Protein 6LXU (pdb70)

Nearest PDB structures (foldseek):
  6egr-assembly1_A  TM=9.877E-01  e=4.513E-63  Citrobacter freundii
  3jw9-assembly1_A  TM=9.888E-01  e=1.028E-62  Citrobacter freundii
  5m3z-assembly1_A  TM=9.875E-01  e=1.647E-62  Citrobacter freundii
  5e4z-assembly1_A  TM=9.868E-01  e=9.620E-62  Citrobacter freundii
  4hf8-assembly1_A  TM=9.852E-01  e=1.291E-61  Citrobacter freundii

Secondary structure (DSSP, 8-state):
---HHHHHHHTT----TT--SSPP----SB---SSHHHHHHHHTTSS-S-SBTTT--HHHHHHHHHHHHHHT-SEEEEESSHHHHHHHHHHHH--TT-EEEEESSS-HHHHHIIIIIGGGGT-EEEEE-TT-HHHHHHH--TTEEEEEEESSBTTTTB---HHHHHHHHTTSTTPEEEEE-TTTHHHH--GGGGT-SEEEEE----S-SS----EEEEE-HHHHHHIIIIIIIIII--PPPHHHHHHHHHHHTTHHHHHHHHHHHHHHHHHHHHT-TTEEEEE-TTSTTSTTHHHHHHH-SS--SEEEEEETTHHHHHHHHHHH-SSSEE-S----SS-EEE-TTTTTTTTS-HHHHHHTT--TTEEEEE--SS-HHHHHHHHHHHHHT-

Solvent-accessible surface area: 16854 Å² total

Radius of gyration: 21.61 Å; Cα contacts (8 Å, |Δi|>4): 861; chains: 1; bounding box: 60×52×54 Å

GO terms:
  GO:0080146 L-cysteine desulfhydrase activity (F, EXP)

InterPro domains:
  IPR000277 Cys/Met metabolism, pyridoxal phosphate-dependent enzyme [PF01053] (10-393)
  IPR000277 Cys/Met metabolism, pyridoxal phosphate-dependent enzyme [PIRSF001434] (2-395)
  IPR000277 Cys/Met metabolism, pyridoxal phosphate-dependent enzyme [PTHR11808] (9-394)
  IPR000277 Cys/Met metabolism, pyridoxal phosphate-dependent enzyme [cd00614] (23-393)
  IPR006237 L-methionine gamma-lyase [TIGR01328] (8-394)
  IPR015421 Pyridoxal phosphate-dependent transferase, major domain [G3DSA:3.40.640.10] (8-260)
  IPR015422 Pyridoxal phosphate-dependent transferase, small domain [G3DSA:3.90.1150.10] (261-395)
  IPR015424 Pyridoxal phosphate-dependent transferase [SSF53383] (25-394)
  IPR054542 Cys/Met metabolism enzyme, pyridoxal-phosphate attachment site [PS00868] (201-215)

Structure (mmCIF, N/CA/C/O backbone):
data_6LXU
#
_entry.id   6LXU
#
_cell.length_a   65.947
_cell.length_b   99.915
_cell.length_c   138.297
_cell.angle_alpha   90.00
_cell.angle_beta   90.00
_cell.angle_gamma   90.00
#
_symmetry.space_group_name_H-M   'I 2 2 2'
#
loop_
_entity.id
_entity.type
_entity.pdbx_description
1 polymer 'L-methionine gamma-lyase'
2 non-polymer (4S)-2-METHYL-2,4-PENTANEDIOL
3 non-polymer 'NITRATE ION'
4 water water
#
loop_
_atom_site.group_PDB
_atom_site.id
_atom_site.type_symbol
_atom_site.label_atom_id
_atom_site.label_alt_id
_atom_site.label_comp_id
_atom_site.label_asym_id
_atom_site.label_entity_id
_atom_site.label_seq_id
_atom_site.pdbx_PDB_ins_code
_atom_site.Cartn_x
_atom_site.Cartn_y
_atom_site.Cartn_z
_atom_site.occupancy
_atom_site.B_iso_or_equiv
_atom_site.auth_seq_id
_atom_site.auth_comp_id
_atom_site.auth_asym_id
_atom_site.auth_atom_id
_atom_site.pdbx_PDB_model_num
ATOM 1 N N . LYS A 1 8 ? -19.784 9.041 28.557 1.00 25.98 5 LYS A N 1
ATOM 2 C CA . LYS A 1 8 ? -18.681 9.398 27.610 1.00 24.68 5 LYS A CA 1
ATOM 3 C C . LYS A 1 8 ? -17.677 8.252 27.488 1.00 20.86 5 LYS A C 1
ATOM 4 O O . LYS A 1 8 ? -17.103 7.807 28.492 1.00 20.97 5 LYS A O 1
ATOM 10 N N . SER A 1 9 ? -17.455 7.798 26.258 1.00 17.74 6 SER A N 1
ATOM 11 C CA . SER A 1 9 ? -16.495 6.732 25.996 1.00 15.07 6 SER A CA 1
ATOM 12 C C . SER A 1 9 ? -15.085 7.191 26.322 1.00 12.68 6 SER A C 1
ATOM 13 O O . SER A 1 9 ? -14.752 8.371 26.203 1.00 12.89 6 SER A O 1
ATOM 16 N N . GLY A 1 10 ? -14.255 6.250 26.742 1.00 10.04 7 GLY A N 1
ATOM 17 C CA . GLY A 1 10 ? -12.858 6.523 27.006 1.00 9.20 7 GLY A CA 1
ATOM 18 C C . GLY A 1 10 ? -12.073 6.832 25.733 1.00 8.39 7 GLY A C 1
ATOM 19 O O . GLY A 1 10 ? -12.549 6.628 24.613 1.00 7.95 7 GLY A O 1
ATOM 20 N N . LEU A 1 11 ? -10.858 7.331 25.924 1.00 8.16 8 LEU A N 1
ATOM 21 C CA A LEU A 1 11 ? -10.071 7.791 24.781 0.50 8.16 8 LEU A CA 1
ATOM 22 C CA B LEU A 1 11 ? -9.984 7.757 24.832 0.50 8.25 8 LEU A CA 1
ATOM 23 C C . LEU A 1 11 ? -9.671 6.633 23.854 1.00 7.80 8 LEU A C 1
ATOM 24 O O . LEU A 1 11 ? -9.666 6.822 22.634 1.00 7.75 8 LEU A O 1
ATOM 33 N N . GLY A 1 12 ? -9.335 5.462 24.396 1.00 7.37 9 GLY A N 1
ATOM 34 C CA . GLY A 1 12 ? -9.022 4.309 23.543 1.00 7.13 9 GLY A CA 1
ATOM 35 C C . GLY A 1 12 ? -10.225 3.866 22.729 1.00 6.92 9 GLY A C 1
ATOM 36 O O . GLY A 1 12 ? -10.139 3.634 21.527 1.00 6.88 9 GLY A O 1
ATOM 37 N N . THR A 1 13 ? -11.387 3.758 23.383 1.00 6.58 10 THR A N 1
ATOM 38 C CA . THR A 1 13 ? -12.623 3.424 22.683 1.00 6.68 10 THR A CA 1
ATOM 39 C C . THR A 1 13 ? -12.867 4.402 21.536 1.00 6.49 10 THR A C 1
ATOM 40 O O . THR A 1 13 ? -13.210 4.012 20.418 1.00 6.66 10 THR A O 1
ATOM 44 N N . THR A 1 14 ? -12.688 5.684 21.832 1.00 6.69 11 THR A N 1
ATOM 45 C CA . THR A 1 14 ? -12.909 6.737 20.848 1.00 7.16 11 THR A CA 1
ATOM 46 C C . THR A 1 14 ? -11.917 6.659 19.683 1.00 6.92 11 THR A C 1
ATOM 47 O O . THR A 1 14 ? -12.307 6.705 18.515 1.00 7.20 11 THR A O 1
ATOM 51 N N . ALA A 1 15 ? -10.644 6.533 20.006 1.00 6.56 12 ALA A N 1
ATOM 52 C CA . ALA A 1 15 ? -9.628 6.445 18.949 1.00 6.82 12 ALA A CA 1
ATOM 53 C C . ALA A 1 15 ? -9.893 5.251 18.039 1.00 6.80 12 ALA A C 1
ATOM 54 O O . ALA A 1 15 ? -9.702 5.344 16.825 1.00 7.32 12 ALA A O 1
ATOM 56 N N . ILE A 1 16 ? -10.287 4.127 18.628 1.00 6.53 13 ILE A N 1
ATOM 57 C CA . ILE A 1 16 ? -10.514 2.909 17.870 1.00 6.46 13 ILE A CA 1
ATOM 58 C C . ILE A 1 16 ? -11.788 3.009 17.026 1.00 7.00 13 ILE A C 1
ATOM 59 O O . ILE A 1 16 ? -11.790 2.601 15.859 1.00 7.50 13 ILE A O 1
ATOM 64 N N . HIS A 1 17 ? -12.873 3.498 17.626 1.00 7.53 14 HIS A N 1
ATOM 65 C CA . HIS A 1 17 ? -14.199 3.377 17.003 1.00 8.48 14 HIS A CA 1
ATOM 66 C C . HIS A 1 17 ? -14.806 4.645 16.430 1.00 9.47 14 HIS A C 1
ATOM 67 O O . HIS A 1 17 ? -15.704 4.541 15.585 1.00 10.91 14 HIS A O 1
ATOM 74 N N . ALA A 1 18 ? -14.392 5.827 16.887 1.00 9.91 15 ALA A N 1
ATOM 75 C CA . ALA A 1 18 ? -15.092 7.056 16.471 1.00 11.66 15 ALA A CA 1
ATOM 76 C C . ALA A 1 18 ? -14.935 7.283 14.995 1.00 12.99 15 ALA A C 1
ATOM 77 O O . ALA A 1 18 ? -13.942 6.920 14.405 1.00 13.85 15 ALA A O 1
ATOM 79 N N . GLY A 1 19 ? -15.963 7.881 14.404 1.00 14.33 16 GLY A N 1
ATOM 80 C CA . GLY A 1 19 ? -15.864 8.465 13.086 1.00 15.62 16 GLY A CA 1
ATOM 81 C C . GLY A 1 19 ? -15.994 7.486 11.950 1.00 16.30 16 GLY A C 1
ATOM 82 O O . GLY A 1 19 ? -15.950 7.903 10.787 1.00 16.39 16 GLY A O 1
ATOM 83 N N . THR A 1 20 ? -16.215 6.207 12.251 1.00 18.40 17 THR A N 1
ATOM 84 C CA . THR A 1 20 ? -16.288 5.172 11.225 1.00 19.63 17 THR A CA 1
ATOM 85 C C . THR A 1 20 ? -17.423 5.442 10.259 1.00 19.60 17 THR A C 1
ATOM 86 O O . THR A 1 20 ? -18.473 5.965 10.639 1.00 21.08 17 THR A O 1
ATOM 90 N N . LEU A 1 21 ? -17.206 5.052 9.011 1.00 18.14 18 LEU A N 1
ATOM 91 C CA . LEU A 1 21 ? -18.229 5.079 7.982 1.00 17.22 18 LEU A CA 1
ATOM 92 C C . LEU A 1 21 ? -18.521 3.648 7.590 1.00 17.03 18 LEU A C 1
ATOM 93 O O . LEU A 1 21 ? -17.644 2.787 7.681 1.00 17.55 18 LEU A O 1
ATOM 98 N N . LYS A 1 22 ? -19.743 3.412 7.129 1.00 16.51 19 LYS A N 1
ATOM 99 C CA . LYS A 1 22 ? -20.147 2.103 6.616 1.00 16.20 19 LYS A CA 1
ATOM 100 C C . LYS A 1 22 ? -19.436 1.771 5.324 1.00 14.51 19 LYS A C 1
ATOM 101 O O . LYS A 1 22 ? -19.032 2.679 4.576 1.00 14.23 19 LYS A O 1
ATOM 107 N N . ASN A 1 23 ? -19.305 0.476 5.052 1.00 13.27 20 ASN A N 1
ATOM 108 C CA . ASN A 1 23 ? -18.919 0.034 3.718 1.00 12.59 20 ASN A CA 1
ATOM 109 C C . ASN A 1 23 ? -19.860 -1.066 3.269 1.00 12.43 20 ASN A C 1
ATOM 110 O O . ASN A 1 23 ? -20.549 -1.684 4.083 1.00 13.17 20 ASN A O 1
ATOM 115 N N . LEU A 1 24 ? -19.907 -1.302 1.967 1.00 12.45 21 LEU A N 1
ATOM 116 C CA . LEU A 1 24 ? -20.909 -2.193 1.387 1.00 12.75 21 LEU A CA 1
ATOM 117 C C . LEU A 1 24 ? -20.780 -3.648 1.830 1.00 12.62 21 LEU A C 1
ATOM 118 O O . LEU A 1 24 ? -21.770 -4.373 1.859 1.00 13.56 21 LEU A O 1
ATOM 123 N N . TYR A 1 25 ? -19.557 -4.083 2.136 1.00 11.69 22 TYR A N 1
ATOM 124 C CA . TYR A 1 25 ? -19.277 -5.483 2.462 1.00 11.54 22 TYR A CA 1
ATOM 125 C C . TYR A 1 25 ? -19.119 -5.754 3.957 1.00 11.24 22 TYR A C 1
ATOM 126 O O . TYR A 1 25 ? -18.900 -6.905 4.336 1.00 11.65 22 TYR A O 1
ATOM 135 N N . GLY A 1 26 ? -19.280 -4.723 4.791 1.00 10.96 23 GLY A N 1
ATOM 136 C CA . GLY A 1 26 ? -19.022 -4.801 6.230 1.00 10.32 23 GLY A CA 1
ATOM 137 C C . GLY A 1 26 ? -17.624 -5.298 6.553 1.00 10.21 23 GLY A C 1
ATOM 138 O O . GLY A 1 26 ? -17.451 -6.127 7.401 1.00 10.06 23 GLY A O 1
ATOM 139 N N . THR A 1 27 ? -16.609 -4.835 5.824 1.00 10.48 24 THR A N 1
ATOM 140 C CA . THR A 1 27 ? -15.236 -5.167 6.226 1.00 10.61 24 THR A CA 1
ATOM 141 C C . THR A 1 27 ? -14.988 -4.600 7.625 1.00 10.60 24 THR A C 1
ATOM 142 O O . THR A 1 27 ? -15.472 -3.543 7.957 1.00 11.71 24 THR A O 1
ATOM 146 N N . LEU A 1 28 ? -14.248 -5.332 8.455 1.00 10.84 25 LEU A N 1
ATOM 147 C CA . LEU A 1 28 ? -13.870 -4.821 9.766 1.00 11.33 25 LEU A CA 1
ATOM 148 C C . LEU A 1 28 ? -12.910 -3.617 9.647 1.00 10.68 25 LEU A C 1
ATOM 149 O O . LEU A 1 28 ? -13.096 -2.565 10.308 1.00 12.08 25 LEU A O 1
ATOM 154 N N . ALA A 1 29 ? -11.870 -3.764 8.829 1.00 9.58 26 ALA A N 1
ATOM 155 C CA . ALA A 1 29 ? -10.926 -2.640 8.591 1.00 8.96 26 ALA A CA 1
ATOM 156 C C . ALA A 1 29 ? -11.538 -1.580 7.662 1.00 7.84 26 ALA A C 1
ATOM 157 O O . ALA A 1 29 ? -12.258 -1.937 6.766 1.00 7.49 26 ALA A O 1
ATOM 159 N N . MET A 1 30 ? -11.256 -0.308 7.855 1.00 7.71 27 MET A N 1
ATOM 160 C CA A MET A 1 30 ? -11.732 0.707 6.975 0.60 7.30 27 MET A CA 1
ATOM 161 C CA B MET A 1 30 ? -11.796 0.711 6.917 0.40 7.62 27 MET A CA 1
ATOM 162 C C . MET A 1 30 ? -11.153 0.512 5.551 1.00 6.96 27 MET A C 1
ATOM 163 O O . MET A 1 30 ? -9.939 0.509 5.425 1.00 6.78 27 MET A O 1
ATOM 172 N N . PRO A 1 31 ? -11.974 0.323 4.497 1.00 6.26 28 PRO A N 1
ATOM 173 C CA . PRO A 1 31 ? -11.370 0.145 3.170 1.00 6.18 28 PRO A CA 1
ATOM 174 C C . PRO A 1 31 ? -10.497 1.322 2.758 1.00 5.88 28 PRO A C 1
ATOM 175 O O . PRO A 1 31 ? -10.750 2.474 3.163 1.00 6.76 28 PRO A O 1
ATOM 179 N N . ILE A 1 32 ? -9.503 1.028 1.927 1.00 5.33 29 ILE A N 1
ATOM 180 C CA . ILE A 1 32 ? -8.623 2.063 1.385 1.00 5.21 29 ILE A CA 1
ATOM 181 C C . ILE A 1 32 ? -9.216 2.459 0.050 1.00 5.00 29 ILE A C 1
ATOM 182 O O . ILE A 1 32 ? -9.110 1.729 -0.927 1.00 4.69 29 ILE A O 1
ATOM 187 N N . TYR A 1 33 ? -9.854 3.633 0.019 1.00 5.23 30 TYR A N 1
ATOM 188 C CA . TYR A 1 33 ? -10.481 4.126 -1.194 1.00 5.72 30 TYR A CA 1
ATOM 189 C C . TYR A 1 33 ? -9.414 4.866 -2.010 1.00 5.44 30 TYR A C 1
ATOM 190 O O . TYR A 1 33 ? -9.377 6.107 -2.075 1.00 5.61 30 TYR A O 1
ATOM 199 N N . GLN A 1 34 ? -8.512 4.076 -2.590 1.00 5.25 31 GLN A N 1
ATOM 200 C CA . GLN A 1 34 ? -7.371 4.586 -3.322 1.00 5.25 31 GLN A CA 1
ATOM 201 C C . GLN A 1 34 ? -7.847 4.955 -4.737 1.00 5.12 31 GLN A C 1
ATOM 202 O O . GLN A 1 34 ? -7.677 4.213 -5.694 1.00 5.11 31 GLN A O 1
ATOM 208 N N . THR A 1 35 ? -8.500 6.125 -4.797 1.00 5.26 32 THR A N 1
ATOM 209 C CA . THR A 1 35 ? -9.168 6.607 -6.001 1.00 5.34 32 THR A CA 1
ATOM 210 C C . THR A 1 35 ? -8.913 8.085 -6.139 1.00 5.30 32 THR A C 1
ATOM 211 O O . THR A 1 35 ? -8.761 8.786 -5.136 1.00 5.14 32 THR A O 1
ATOM 215 N N . SER A 1 36 ? -8.870 8.573 -7.379 1.00 5.42 33 SER A N 1
ATOM 216 C CA . SER A 1 36 ? -8.887 10.019 -7.614 1.00 6.00 33 SER A CA 1
ATOM 217 C C . SER A 1 36 ? -10.328 10.514 -7.704 1.00 6.54 33 SER A C 1
ATOM 218 O O . SER A 1 36 ? -10.673 11.524 -7.101 1.00 7.57 33 SER A O 1
ATOM 221 N N . THR A 1 37 ? -11.159 9.799 -8.448 1.00 7.37 34 THR A N 1
ATOM 222 C CA . THR A 1 37 ? -12.493 10.282 -8.775 1.00 7.59 34 THR A CA 1
ATOM 223 C C . THR A 1 37 ? -13.561 9.288 -8.401 1.00 7.37 34 THR A C 1
ATOM 224 O O . THR A 1 37 ? -13.281 8.169 -7.957 1.00 7.68 34 THR A O 1
ATOM 228 N N . PHE A 1 38 ? -14.807 9.740 -8.549 1.00 6.97 35 PHE A N 1
ATOM 229 C CA . PHE A 1 38 ? -15.994 9.027 -8.098 1.00 7.27 35 PHE A CA 1
ATOM 230 C C . PHE A 1 38 ? -17.023 9.084 -9.215 1.00 7.74 35 PHE A C 1
ATOM 231 O O . PHE A 1 38 ? -17.158 10.100 -9.918 1.00 8.39 35 PHE A O 1
ATOM 239 N N . ILE A 1 39 ? -17.750 8.003 -9.392 1.00 8.35 36 ILE A N 1
ATOM 240 C CA . ILE A 1 39 ? -18.705 7.932 -10.491 1.00 9.74 36 ILE A CA 1
ATOM 241 C C . ILE A 1 39 ? -20.111 8.253 -10.013 1.00 9.70 36 ILE A C 1
ATOM 242 O O . ILE A 1 39 ? -20.499 7.913 -8.898 1.00 10.52 36 ILE A O 1
ATOM 247 N N . PHE A 1 40 ? -20.872 8.911 -10.880 1.00 9.34 37 PHE A N 1
ATOM 248 C CA . PHE A 1 40 ? -22.263 9.250 -10.605 1.00 9.86 37 PHE A CA 1
ATOM 249 C C . PHE A 1 40 ? -23.185 8.281 -11.324 1.00 10.32 37 PHE A C 1
ATOM 250 O O . PHE A 1 40 ? -22.877 7.804 -12.398 1.00 10.41 37 PHE A O 1
ATOM 258 N N . ASP A 1 41 ? -24.348 8.040 -10.710 1.00 11.56 38 ASP A N 1
ATOM 259 C CA . ASP A 1 41 ? -25.374 7.159 -11.285 1.00 13.48 38 ASP A CA 1
ATOM 260 C C . ASP A 1 41 ? -26.093 7.821 -12.462 1.00 12.46 38 ASP A C 1
ATOM 261 O O . ASP A 1 41 ? -26.686 7.135 -13.292 1.00 13.57 38 ASP A O 1
ATOM 266 N N . SER A 1 42 ? -26.069 9.149 -12.491 1.00 11.51 39 SER A N 1
ATOM 267 C CA . SER A 1 42 ? -26.772 9.933 -13.499 1.00 11.20 39 SER A CA 1
ATOM 268 C C . SER A 1 42 ? -26.154 11.313 -13.544 1.00 10.76 39 SER A C 1
ATOM 269 O O . SER A 1 42 ? -25.466 11.738 -12.614 1.00 10.09 39 SER A O 1
ATOM 272 N N . ALA A 1 43 ? -26.447 12.040 -14.614 1.00 10.73 40 ALA A N 1
ATOM 273 C CA . ALA A 1 43 ? -26.056 13.446 -14.707 1.00 10.75 40 ALA A CA 1
ATOM 274 C C . ALA A 1 43 ? -26.641 14.236 -13.540 1.00 10.68 40 ALA A C 1
ATOM 275 O O . ALA A 1 43 ? -25.965 15.053 -12.924 1.00 10.92 40 ALA A O 1
ATOM 277 N N . GLU A 1 44 ? -27.911 13.955 -13.233 1.00 11.17 41 GLU A N 1
ATOM 278 C CA . GLU A 1 44 ? -28.616 14.665 -12.158 1.00 11.73 41 GLU A CA 1
ATOM 279 C C . GLU A 1 44 ? -27.975 14.442 -10.790 1.00 11.31 41 GLU A C 1
ATOM 280 O O . GLU A 1 44 ? -27.859 15.378 -10.010 1.00 11.40 41 GLU A O 1
ATOM 286 N N . GLN A 1 45 ? -27.519 13.221 -10.518 1.00 11.49 42 GLN A N 1
ATOM 287 C CA . GLN A 1 45 ? -26.802 12.968 -9.258 1.00 11.70 42 GLN A CA 1
ATOM 288 C C . GLN A 1 45 ? -25.515 13.798 -9.187 1.00 11.13 42 GLN A C 1
ATOM 289 O O . GLN A 1 45 ? -25.207 14.403 -8.164 1.00 11.26 42 GLN A O 1
ATOM 295 N N . GLY A 1 46 ? -24.764 13.854 -10.291 1.00 10.41 43 GLY A N 1
ATOM 296 C CA . GLY A 1 46 ? -23.572 14.704 -10.319 1.00 10.78 43 GLY A CA 1
ATOM 297 C C . GLY A 1 46 ? -23.925 16.149 -10.006 1.00 10.81 43 GLY A C 1
ATOM 298 O O . GLY A 1 46 ? -23.284 16.794 -9.183 1.00 11.13 43 GLY A O 1
ATOM 299 N N . GLY A 1 47 ? -24.978 16.654 -10.653 1.00 11.22 44 GLY A N 1
ATOM 300 C CA . GLY A 1 47 ? -25.446 18.019 -10.388 1.00 11.45 44 GLY A CA 1
ATOM 301 C C . GLY A 1 47 ? -25.826 18.262 -8.936 1.00 11.72 44 GLY A C 1
ATOM 302 O O . GLY A 1 47 ? -25.460 19.275 -8.360 1.00 12.20 44 GLY A O 1
ATOM 303 N N . ARG A 1 48 ? -26.526 17.304 -8.346 1.00 12.18 45 ARG A N 1
ATOM 304 C CA . ARG A 1 48 ? -26.934 17.436 -6.944 1.00 13.13 45 ARG A CA 1
ATOM 305 C C . ARG A 1 48 ? -25.725 17.487 -6.017 1.00 13.38 45 ARG A C 1
ATOM 306 O O . ARG A 1 48 ? -25.705 18.254 -5.060 1.00 14.38 45 ARG A O 1
ATOM 314 N N . ARG A 1 49 ? -24.687 16.708 -6.311 1.00 13.08 46 ARG A N 1
ATOM 315 C CA . ARG A 1 49 ? -23.485 16.758 -5.466 1.00 13.79 46 ARG A CA 1
ATOM 316 C C . ARG A 1 49 ? -22.757 18.072 -5.595 1.00 13.57 46 ARG A C 1
ATOM 317 O O . ARG A 1 49 ? -22.341 18.633 -4.591 1.00 14.19 46 ARG A O 1
ATOM 325 N N . PHE A 1 50 ? -22.638 18.591 -6.816 1.00 13.53 47 PHE A N 1
ATOM 326 C CA . PHE A 1 50 ? -22.008 19.894 -7.019 1.00 13.83 47 PHE A CA 1
ATOM 327 C C . PHE A 1 50 ? -22.813 21.053 -6.421 1.00 15.14 47 PHE A C 1
ATOM 328 O O . PHE A 1 50 ? -22.239 22.070 -6.039 1.00 16.85 47 PHE A O 1
ATOM 336 N N . ALA A 1 51 ? -24.132 20.885 -6.347 1.00 16.08 48 ALA A N 1
ATOM 337 C CA . ALA A 1 51 ? -25.016 21.894 -5.748 1.00 17.59 48 ALA A CA 1
ATOM 338 C C . ALA A 1 51 ? -25.210 21.703 -4.236 1.00 19.25 48 ALA A C 1
ATOM 339 O O . ALA A 1 51 ? -26.027 22.413 -3.636 1.00 20.57 48 ALA A O 1
ATOM 341 N N . LEU A 1 52 ? -24.476 20.765 -3.626 1.00 20.45 49 LEU A N 1
ATOM 342 C CA . LEU A 1 52 ? -24.588 20.438 -2.192 1.00 22.20 49 LEU A CA 1
ATOM 343 C C . LEU A 1 52 ? -26.019 20.056 -1.777 1.00 22.70 49 LEU A C 1
ATOM 344 O O . LEU A 1 52 ? -26.453 20.356 -0.655 1.00 23.20 49 LEU A O 1
ATOM 349 N N . GLU A 1 53 ? -26.738 19.401 -2.689 1.00 22.58 50 GLU A N 1
ATOM 350 C CA . GLU A 1 53 ? -28.115 18.941 -2.472 1.00 22.53 50 GLU A CA 1
ATOM 351 C C . GLU A 1 53 ? -28.191 17.452 -2.133 1.00 22.66 50 GLU A C 1
ATOM 352 O O . GLU A 1 53 ? -29.241 16.977 -1.704 1.00 24.83 50 GLU A O 1
ATOM 358 N N . GLU A 1 54 ? -27.099 16.715 -2.362 1.00 21.71 51 GLU A N 1
ATOM 359 C CA . GLU A 1 54 ? -27.023 15.287 -2.075 1.00 20.94 51 GLU A CA 1
ATOM 360 C C . GLU A 1 54 ? -25.645 14.974 -1.509 1.00 20.36 51 GLU A C 1
ATOM 361 O O . GLU A 1 54 ? -24.627 15.506 -1.984 1.00 20.22 51 GLU A O 1
ATOM 367 N N . ALA A 1 55 ? -25.621 14.111 -0.496 1.00 19.63 52 ALA A N 1
ATOM 368 C CA . ALA A 1 55 ? -24.384 13.692 0.145 1.00 18.96 52 ALA A CA 1
ATOM 369 C C . ALA A 1 55 ? -23.631 12.742 -0.764 1.00 17.57 52 ALA A C 1
ATOM 370 O O . ALA A 1 55 ? -24.211 12.113 -1.640 1.00 19.34 52 ALA A O 1
ATOM 372 N N . GLY A 1 56 ? -22.326 12.643 -0.527 1.00 16.13 53 GLY A N 1
ATOM 373 C CA . GLY A 1 56 ? -21.457 11.743 -1.272 1.00 13.97 53 GLY A CA 1
ATOM 374 C C . GLY A 1 56 ? -20.311 12.494 -1.907 1.00 12.25 53 GLY A C 1
ATOM 375 O O . GLY A 1 56 ? -20.187 13.713 -1.775 1.00 14.20 53 GLY A O 1
ATOM 376 N N . TYR A 1 57 ? -19.506 11.745 -2.644 1.00 9.25 54 TYR A N 1
ATOM 377 C CA . TYR A 1 57 ? -18.170 12.183 -3.040 1.00 8.19 54 TYR A CA 1
ATOM 378 C C . TYR A 1 57 ? -18.093 12.573 -4.501 1.00 7.65 54 TYR A C 1
ATOM 379 O O . TYR A 1 57 ? -18.951 12.236 -5.322 1.00 8.16 54 TYR A O 1
ATOM 388 N N . ILE A 1 58 ? -17.047 13.331 -4.808 1.00 6.94 55 ILE A N 1
ATOM 389 C CA . ILE A 1 58 ? -16.784 13.868 -6.146 1.00 6.89 55 ILE A CA 1
ATOM 390 C C . ILE A 1 58 ? -15.348 13.584 -6.596 1.00 6.32 55 ILE A C 1
ATOM 391 O O . ILE A 1 58 ? -15.134 13.086 -7.692 1.00 6.51 55 ILE A O 1
ATOM 396 N N . TYR A 1 59 ? -14.374 13.933 -5.761 1.00 5.95 56 TYR A N 1
ATOM 397 C CA . TYR A 1 59 ? -12.970 13.916 -6.185 1.00 5.78 56 TYR A CA 1
ATOM 398 C C . TYR A 1 59 ? -12.118 14.021 -4.939 1.00 5.46 56 TYR A C 1
ATOM 399 O O . TYR A 1 59 ? -12.421 14.807 -4.051 1.00 5.64 56 TYR A O 1
ATOM 408 N N . THR A 1 60 ? -11.049 13.235 -4.865 1.00 5.32 57 THR A N 1
ATOM 409 C CA . THR A 1 60 ? -10.321 13.078 -3.607 1.00 5.20 57 THR A CA 1
ATOM 410 C C . THR A 1 60 ? -9.715 14.364 -3.059 1.00 5.29 57 THR A C 1
ATOM 411 O O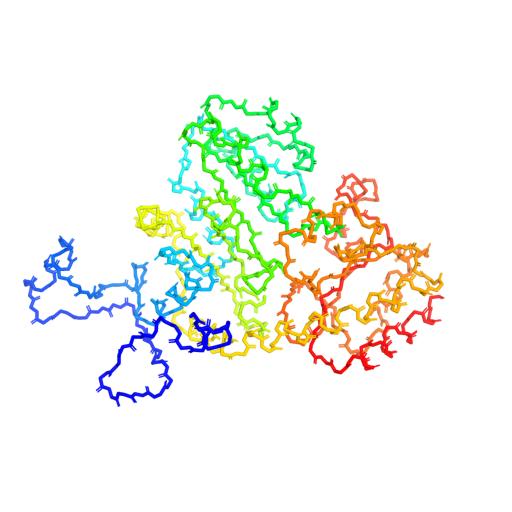 . THR A 1 60 ? -9.627 14.506 -1.847 1.00 5.53 57 THR A O 1
ATOM 415 N N . ARG A 1 61 ? -9.344 15.345 -3.907 1.00 5.39 58 ARG A N 1
ATOM 416 C CA . ARG A 1 61 ? -8.874 16.619 -3.347 1.00 5.62 58 ARG A CA 1
ATOM 417 C C . ARG A 1 61 ? -9.945 17.305 -2.486 1.00 5.99 58 ARG A C 1
ATOM 418 O O . ARG A 1 61 ? -9.606 17.962 -1.503 1.00 6.61 58 ARG A O 1
ATOM 426 N N . LEU A 1 62 ? -11.217 17.137 -2.853 1.00 6.44 59 LEU A N 1
ATOM 427 C CA . LEU A 1 62 ? -12.337 17.672 -2.055 1.00 7.17 59 LEU A CA 1
ATOM 428 C C . LEU A 1 62 ? -12.603 16.858 -0.800 1.00 7.49 59 LEU A C 1
ATOM 429 O O . LEU A 1 62 ? -12.937 17.432 0.253 1.00 9.75 59 LEU A O 1
ATOM 434 N N . GLY A 1 63 ? -12.469 15.540 -0.898 1.00 6.73 60 GLY A N 1
ATOM 435 C CA . GLY A 1 63 ? -12.755 14.630 0.198 1.00 6.38 60 GLY A CA 1
ATOM 436 C C . GLY A 1 63 ? -12.779 13.208 -0.299 1.00 6.12 60 GLY A C 1
ATOM 437 O O . GLY A 1 63 ? -12.939 12.961 -1.482 1.00 6.00 60 GLY A O 1
ATOM 438 N N . ASN A 1 64 ? -12.620 12.266 0.636 1.00 5.76 61 ASN A N 1
ATOM 439 C CA . ASN A 1 64 ? -12.500 10.852 0.309 1.00 5.54 61 ASN A CA 1
ATOM 440 C C . ASN A 1 64 ? -13.009 10.071 1.524 1.00 5.56 61 ASN A C 1
ATOM 441 O O . ASN A 1 64 ? -12.739 10.474 2.640 1.00 5.48 61 ASN A O 1
ATOM 446 N N . PRO A 1 65 ? -13.720 8.951 1.304 1.00 5.89 62 PRO A N 1
ATOM 447 C CA . PRO A 1 65 ? -14.310 8.280 2.474 1.00 6.12 62 PRO A CA 1
ATOM 448 C C . PRO A 1 65 ? -13.299 7.769 3.501 1.00 5.67 62 PRO A C 1
ATOM 449 O O . PRO A 1 65 ? -13.577 7.814 4.695 1.00 5.82 62 PRO A O 1
ATOM 453 N N . THR A 1 66 ? -12.150 7.253 3.057 1.00 5.15 63 THR A N 1
ATOM 454 C CA . THR A 1 66 ? -11.116 6.849 4.012 1.00 5.19 63 THR A CA 1
ATOM 455 C C . THR A 1 66 ? -10.663 8.052 4.839 1.00 5.16 63 THR A C 1
ATOM 456 O O . THR A 1 66 ? -10.587 8.016 6.059 1.00 5.16 63 THR A O 1
ATOM 460 N N . THR A 1 67 ? -10.387 9.153 4.145 1.00 5.11 64 THR A N 1
ATOM 461 C CA . THR A 1 67 ? -9.936 10.363 4.809 1.00 5.28 64 THR A CA 1
ATOM 462 C C . THR A 1 67 ? -11.004 10.935 5.746 1.00 5.43 64 THR A C 1
ATOM 463 O O . THR A 1 67 ? -10.671 11.447 6.808 1.00 5.58 64 THR A O 1
ATOM 467 N N . THR A 1 68 ? -12.268 10.841 5.343 1.00 5.65 65 THR A N 1
ATOM 468 C CA . THR A 1 68 ? -13.353 11.310 6.213 1.00 6.02 65 THR A CA 1
ATOM 469 C C . THR A 1 68 ? -13.346 10.627 7.578 1.00 6.06 65 THR A C 1
ATOM 470 O O . THR A 1 68 ? -13.569 11.275 8.602 1.00 6.32 65 THR A O 1
ATOM 474 N N . VAL A 1 69 ? -13.090 9.328 7.597 1.00 6.08 66 VAL A N 1
ATOM 475 C CA . VAL A 1 69 ? -13.007 8.604 8.868 1.00 6.29 66 VAL A CA 1
ATOM 476 C C . VAL A 1 69 ? -11.919 9.178 9.751 1.00 6.05 66 VAL A C 1
ATOM 477 O O . VAL A 1 69 ? -12.137 9.419 10.933 1.00 6.14 66 VAL A O 1
ATOM 481 N N . LEU A 1 70 ? -10.748 9.425 9.159 1.00 5.75 67 LEU A N 1
ATOM 482 C CA . LEU A 1 70 ? -9.656 10.025 9.901 1.00 5.70 67 LEU A CA 1
ATOM 483 C C . LEU A 1 70 ? -10.027 11.398 10.455 1.00 5.56 67 LEU A C 1
ATOM 484 O O . LEU A 1 70 ? -9.740 11.727 11.606 1.00 5.70 67 LEU A O 1
ATOM 489 N N . GLU A 1 71 ? -10.632 12.208 9.595 1.00 5.69 68 GLU A N 1
ATOM 490 C CA . GLU A 1 71 ? -11.062 13.546 9.981 1.00 5.90 68 GLU A CA 1
ATOM 491 C C . GLU A 1 71 ? -12.045 13.513 11.147 1.00 6.04 68 GLU A C 1
ATOM 492 O O . GLU A 1 71 ? -11.925 14.282 12.107 1.00 6.23 68 GLU A O 1
ATOM 498 N N . ASN A 1 72 ? -13.023 12.626 11.052 1.00 6.48 69 ASN A N 1
ATOM 499 C CA . ASN A 1 72 ? -14.005 12.470 12.133 1.00 7.15 69 ASN A CA 1
ATOM 500 C C . ASN A 1 72 ? -13.357 12.006 13.434 1.00 6.94 69 ASN A C 1
ATOM 501 O O . ASN A 1 72 ? -13.750 12.447 14.521 1.00 7.51 69 ASN A O 1
ATOM 506 N N . LYS A 1 73 ? -12.377 11.123 13.327 1.00 6.71 70 LYS A N 1
ATOM 507 C CA A LYS A 1 73 ? -11.674 10.600 14.505 0.60 6.91 70 LYS A CA 1
ATOM 508 C CA B LYS A 1 73 ? -11.707 10.594 14.485 0.40 6.70 70 LYS A CA 1
ATOM 509 C C . LYS A 1 73 ? -10.913 11.687 15.224 1.00 6.66 70 LYS A C 1
ATOM 510 O O . LYS A 1 73 ? -11.003 11.809 16.446 1.00 6.79 70 LYS A O 1
ATOM 521 N N . ILE A 1 74 ? -10.121 12.482 14.497 1.00 6.32 71 ILE A N 1
ATOM 522 C CA . ILE A 1 74 ? -9.373 13.528 15.178 1.00 6.26 71 ILE A CA 1
ATOM 523 C C . ILE A 1 74 ? -10.315 14.595 15.755 1.00 6.09 71 ILE A C 1
ATOM 524 O O . ILE A 1 74 ? -10.068 15.116 16.848 1.00 6.24 71 ILE A O 1
ATOM 529 N N . ALA A 1 75 ? -11.394 14.910 15.047 1.00 6.15 72 ALA A N 1
ATOM 530 C CA . ALA A 1 75 ? -12.381 15.826 15.607 1.00 6.44 72 ALA A CA 1
ATOM 531 C C . ALA A 1 75 ? -12.963 15.266 16.914 1.00 6.40 72 ALA A C 1
ATOM 532 O O . ALA A 1 75 ? -13.129 16.012 17.883 1.00 6.80 72 ALA A O 1
ATOM 534 N N . ALA A 1 76 ? -13.279 13.973 16.946 1.00 6.49 73 ALA A N 1
ATOM 535 C CA . ALA A 1 76 ? -13.795 13.371 18.176 1.00 6.87 73 ALA A CA 1
ATOM 536 C C . ALA A 1 76 ? -12.783 13.435 19.309 1.00 7.02 73 ALA A C 1
ATOM 537 O O . ALA A 1 76 ? -13.146 13.710 20.469 1.00 7.77 73 ALA A O 1
ATOM 539 N N . LEU A 1 77 ? -11.509 13.187 19.003 1.00 6.96 74 LEU A N 1
ATOM 540 C CA . LEU A 1 77 ? -10.464 13.218 20.022 1.00 7.07 74 LEU A CA 1
ATOM 541 C C . LEU A 1 77 ? -10.222 14.603 20.599 1.00 7.13 74 LEU A C 1
ATOM 542 O O . LEU A 1 77 ? -9.988 14.727 21.804 1.00 7.62 74 LEU A O 1
ATOM 547 N N . GLU A 1 78 ? -10.277 15.629 19.759 1.00 6.82 75 GLU A N 1
ATOM 548 C CA . GLU A 1 78 ? -10.121 17.017 20.203 1.00 7.14 75 GLU A CA 1
ATOM 549 C C . GLU A 1 78 ? -11.422 17.639 20.724 1.00 7.45 75 GLU A C 1
ATOM 550 O O . GLU A 1 78 ? -11.430 18.762 21.219 1.00 7.91 75 GLU A O 1
ATOM 556 N N . GLU A 1 79 ? -12.527 16.911 20.560 1.00 7.89 76 GLU A N 1
ATOM 557 C CA . GLU A 1 79 ? -13.871 17.380 20.926 1.00 8.97 76 GLU A CA 1
ATOM 558 C C . GLU A 1 79 ? -14.246 18.659 20.181 1.00 8.93 76 GLU A C 1
ATOM 559 O O . GLU A 1 79 ? -14.803 19.603 20.754 1.00 10.13 76 GLU A O 1
ATOM 565 N N . GLY A 1 80 ? -13.932 18.679 18.888 1.00 8.67 77 GLY A N 1
ATOM 566 C CA . GLY A 1 80 ? -14.364 19.722 17.983 1.00 8.65 77 GLY A CA 1
ATOM 567 C C . GLY A 1 80 ? -15.383 19.243 16.977 1.00 8.54 77 GLY A C 1
ATOM 568 O O . GLY A 1 80 ? -15.665 18.050 16.862 1.00 9.15 77 GLY A O 1
ATOM 569 N N . GLU A 1 81 ? -15.919 20.181 16.209 1.00 8.72 78 GLU A N 1
ATOM 570 C CA . GLU A 1 81 ? -17.003 19.853 15.292 1.00 9.14 78 GLU A CA 1
ATOM 571 C C . GLU A 1 81 ? -16.561 19.102 14.047 1.00 8.40 78 GLU A C 1
ATOM 572 O O . GLU A 1 81 ? -17.287 18.249 13.557 1.00 8.93 78 GLU A O 1
ATOM 578 N N . ALA A 1 82 ? -15.396 19.469 13.508 1.00 7.63 79 ALA A N 1
ATOM 579 C CA . ALA A 1 82 ? -15.010 19.042 12.169 1.00 7.35 79 ALA A CA 1
ATOM 580 C C . ALA A 1 82 ? -13.508 18.892 12.055 1.00 6.92 79 ALA A C 1
ATOM 581 O O . ALA A 1 82 ? -12.766 19.681 12.612 1.00 7.30 79 ALA A O 1
ATOM 583 N N . GLY A 1 83 ? -13.101 17.875 11.311 1.00 6.58 80 GLY A N 1
ATOM 584 C CA . GLY A 1 83 ? -11.700 17.639 11.007 1.00 6.41 80 GLY A CA 1
ATOM 585 C C . GLY A 1 83 ? -11.396 17.789 9.534 1.00 6.19 80 GLY A C 1
ATOM 586 O O . GLY A 1 83 ? -12.261 17.574 8.688 1.00 6.21 80 GLY A O 1
ATOM 587 N N . ILE A 1 84 ? -10.152 18.180 9.238 1.00 6.41 81 ILE A N 1
ATOM 588 C CA A ILE A 1 84 ? -9.646 18.234 7.871 0.50 6.49 81 ILE A CA 1
ATOM 589 C CA B ILE A 1 84 ? -9.655 18.232 7.865 0.50 6.51 81 ILE A CA 1
ATOM 590 C C . ILE A 1 84 ? -8.259 17.618 7.872 1.00 6.27 81 ILE A C 1
ATOM 591 O O . ILE A 1 84 ? -7.453 17.915 8.754 1.00 6.48 81 ILE A O 1
ATOM 600 N N . ALA A 1 85 ? -7.981 16.778 6.873 1.00 5.67 82 ALA A N 1
ATOM 601 C CA . ALA A 1 85 ? -6.677 16.141 6.730 1.00 5.54 82 ALA A CA 1
ATOM 602 C C . ALA A 1 85 ? -5.913 16.707 5.545 1.00 5.30 82 ALA A C 1
ATOM 603 O O . ALA A 1 85 ? -6.493 17.038 4.508 1.00 5.61 82 ALA A O 1
ATOM 605 N N . MET A 1 86 ? -4.594 16.768 5.717 1.00 5.06 83 MET A N 1
ATOM 606 C CA . MET A 1 86 ? -3.663 17.242 4.699 1.00 4.97 83 MET A CA 1
ATOM 607 C C . MET A 1 86 ? -2.452 16.324 4.673 1.00 4.83 83 MET A C 1
ATOM 608 O O . MET A 1 86 ? -2.221 15.533 5.578 1.00 4.82 83 MET A O 1
ATOM 613 N N . SER A 1 87 ? -1.637 16.494 3.636 1.00 4.73 84 SER A N 1
ATOM 614 C CA . SER A 1 87 ? -0.478 15.632 3.405 1.00 4.92 84 SER A CA 1
ATOM 615 C C . SER A 1 87 ? 0.790 16.033 4.162 1.00 4.57 84 SER A C 1
ATOM 616 O O . SER A 1 87 ? 1.836 15.422 3.947 1.00 4.60 84 SER A O 1
ATOM 619 N N . SER A 1 88 ? 0.700 17.009 5.069 1.00 4.49 85 SER A N 1
ATOM 620 C CA . SER A 1 88 ? 1.742 17.234 6.080 1.00 4.46 85 SER A CA 1
ATOM 621 C C . SER A 1 88 ? 1.180 18.173 7.131 1.00 4.43 85 SER A C 1
ATOM 622 O O . SER A 1 88 ? 0.192 18.874 6.893 1.00 4.47 85 SER A O 1
ATOM 625 N N . GLY A 1 89 ? 1.839 18.220 8.280 1.00 4.53 86 GLY A N 1
ATOM 626 C CA . GLY A 1 89 ? 1.589 19.264 9.268 1.00 4.70 86 GLY A CA 1
ATOM 627 C C . GLY A 1 89 ? 1.709 20.660 8.684 1.00 4.67 86 GLY A C 1
ATOM 628 O O . GLY A 1 89 ? 0.852 21.526 8.938 1.00 4.90 86 GLY A O 1
ATOM 629 N N . MET A 1 90 ? 2.744 20.907 7.884 1.00 4.68 87 MET A N 1
ATOM 630 C CA . MET A 1 90 ? 2.859 22.212 7.245 1.00 4.89 87 MET A CA 1
ATOM 631 C C . MET A 1 90 ? 1.709 22.456 6.277 1.00 4.77 87 MET A C 1
ATOM 632 O O . MET A 1 90 ? 1.296 23.615 6.096 1.00 4.90 87 MET A O 1
ATOM 637 N N . GLY A 1 91 ? 1.170 21.398 5.669 1.00 4.61 88 GLY A N 1
ATOM 638 C CA . GLY A 1 91 ? -0.047 21.520 4.884 1.00 4.83 88 GLY A CA 1
ATOM 639 C C . GLY A 1 91 ? -1.258 21.951 5.697 1.00 4.90 88 GLY A C 1
ATOM 640 O O . GLY A 1 91 ? -2.069 22.761 5.234 1.00 5.30 88 GLY A O 1
ATOM 641 N N . ALA A 1 92 ? -1.409 21.388 6.897 1.00 4.89 89 ALA A N 1
ATOM 642 C CA . ALA A 1 92 ? -2.485 21.792 7.799 1.00 5.18 89 ALA A CA 1
ATOM 643 C C . ALA A 1 92 ? -2.332 23.252 8.212 1.00 5.37 89 ALA A C 1
ATOM 644 O O . ALA A 1 92 ? -3.304 24.025 8.175 1.00 5.55 89 ALA A O 1
ATOM 646 N N . ILE A 1 93 ? -1.117 23.625 8.607 1.00 5.43 90 ILE A N 1
ATOM 647 C CA . ILE A 1 93 ? -0.831 24.986 9.079 1.00 5.68 90 ILE A CA 1
ATOM 648 C C . ILE A 1 93 ? -1.021 26.016 7.967 1.00 5.70 90 ILE A C 1
ATOM 649 O O . ILE A 1 93 ? -1.763 27.010 8.138 1.00 6.14 90 ILE A O 1
ATOM 654 N N . SER A 1 94 ? -0.388 25.782 6.818 1.00 5.60 91 SER A N 1
ATOM 655 C CA . SER A 1 94 ? -0.475 26.726 5.706 1.00 5.69 91 SER A CA 1
ATOM 656 C C . SER A 1 94 ? -1.887 26.809 5.145 1.00 5.74 91 SER A C 1
ATOM 657 O O . SER A 1 94 ? -2.379 27.907 4.861 1.00 5.98 91 SER A O 1
ATOM 660 N N . SER A 1 95 ? -2.569 25.678 4.973 1.00 5.64 92 SER A N 1
ATOM 661 C CA . SER A 1 95 ? -3.925 25.725 4.444 1.00 5.76 92 SER A CA 1
ATOM 662 C C . SER A 1 95 ? -4.819 26.584 5.327 1.00 5.90 92 SER A C 1
ATOM 663 O O . SER A 1 95 ? -5.648 27.348 4.838 1.00 6.31 92 SER A O 1
ATOM 666 N N . THR A 1 96 ? -4.650 26.439 6.636 1.00 5.91 93 THR A N 1
ATOM 667 C CA . THR A 1 96 ? -5.406 27.239 7.600 1.00 6.26 93 THR A CA 1
ATOM 668 C C . THR A 1 96 ? -5.079 28.727 7.463 1.00 6.41 93 THR A C 1
ATOM 669 O O . THR A 1 96 ? -5.990 29.559 7.339 1.00 6.64 93 THR A O 1
ATOM 673 N N . LEU A 1 97 ? -3.805 29.064 7.470 1.00 6.70 94 LEU A N 1
ATOM 674 C CA . LEU A 1 97 ? -3.399 30.469 7.429 1.00 7.08 94 LEU A CA 1
ATOM 675 C C . LEU A 1 97 ? -3.780 31.157 6.125 1.00 7.18 94 LEU A C 1
ATOM 676 O O . LEU A 1 97 ? -4.265 32.305 6.145 1.00 7.44 94 LEU A O 1
ATOM 681 N N . TRP A 1 98 ? -3.614 30.479 4.989 1.00 7.25 95 TRP A N 1
ATOM 682 C CA . TRP A 1 98 ? -4.007 31.084 3.715 1.00 7.90 95 TRP A CA 1
ATOM 683 C C . TRP A 1 98 ? -5.508 31.308 3.616 1.00 7.93 95 TRP A C 1
ATOM 684 O O . TRP A 1 98 ? -5.959 32.189 2.863 1.00 8.33 95 TRP A O 1
ATOM 695 N N . THR A 1 99 ? -6.292 30.485 4.308 1.00 7.59 96 THR A N 1
ATOM 696 C CA . THR A 1 99 ? -7.741 30.642 4.322 1.00 7.84 96 THR A CA 1
ATOM 697 C C . THR A 1 99 ? -8.173 31.884 5.103 1.00 7.96 96 THR A C 1
ATOM 698 O O . THR A 1 99 ? -9.014 32.661 4.629 1.00 8.58 96 THR A O 1
ATOM 702 N N . VAL A 1 100 ? -7.625 32.050 6.293 1.00 7.81 97 VAL A N 1
ATOM 703 C CA . VAL A 1 100 ? -8.163 33.046 7.236 1.00 8.16 97 VAL A CA 1
ATOM 704 C C . VAL A 1 100 ? -7.481 34.405 7.170 1.00 8.33 97 VAL A C 1
ATOM 705 O O . VAL A 1 100 ? -8.036 35.383 7.716 1.00 8.75 97 VAL A O 1
ATOM 709 N N . LEU A 1 101 ? -6.316 34.499 6.532 1.00 8.43 98 LEU A N 1
ATOM 710 C CA . LEU A 1 101 ? -5.584 35.753 6.424 1.00 8.81 98 LEU A CA 1
ATOM 711 C C . LEU A 1 101 ? -5.831 36.431 5.079 1.00 9.16 98 LEU A C 1
ATOM 712 O O . LEU A 1 101 ? -6.449 35.873 4.180 1.00 9.47 98 LEU A O 1
ATOM 717 N N . LYS A 1 102 ? -5.353 37.665 4.986 1.00 9.93 99 LYS A N 1
ATOM 718 C CA . LYS A 1 102 ? -5.281 38.434 3.745 1.00 10.71 99 LYS A CA 1
ATOM 719 C C . LYS A 1 102 ? -4.186 39.474 3.936 1.00 10.63 99 LYS A C 1
ATOM 720 O O . LYS A 1 102 ? -3.791 39.776 5.066 1.00 10.31 99 LYS A O 1
ATOM 726 N N . ALA A 1 103 ? -3.698 40.037 2.831 1.00 10.78 100 ALA A N 1
ATOM 727 C CA . ALA A 1 103 ? -2.761 41.161 2.910 1.00 11.14 100 ALA A CA 1
ATOM 728 C C . ALA A 1 103 ? -3.389 42.281 3.736 1.00 11.15 100 ALA A C 1
ATOM 729 O O . ALA A 1 103 ? -4.576 42.564 3.587 1.00 11.74 100 ALA A O 1
ATOM 731 N N . GLY A 1 104 ? -2.593 42.839 4.629 1.00 11.30 101 GLY A N 1
ATOM 732 C CA . GLY A 1 104 ? -3.082 43.877 5.548 1.00 11.39 101 GLY A CA 1
ATOM 733 C C . GLY A 1 104 ? -3.474 43.373 6.928 1.00 11.74 101 GLY A C 1
ATOM 734 O O . GLY A 1 104 ? -3.674 44.181 7.845 1.00 12.84 101 GLY A O 1
ATOM 735 N N . ASP A 1 105 ? -3.612 42.051 7.091 1.00 10.97 102 ASP A N 1
ATOM 736 C CA . ASP A 1 105 ? -3.871 41.458 8.395 1.00 10.66 102 ASP A CA 1
ATOM 737 C C . ASP A 1 105 ? -2.583 41.412 9.194 1.00 10.30 102 ASP A C 1
ATOM 738 O O . ASP A 1 105 ? -1.475 41.500 8.661 1.00 11.25 102 ASP A O 1
ATOM 743 N N . HIS A 1 106 ? -2.760 41.206 10.499 1.00 10.21 103 HIS A N 1
ATOM 744 C CA . HIS A 1 106 ? -1.679 41.096 11.460 1.00 9.94 103 HIS A CA 1
ATOM 745 C C . HIS A 1 106 ? -1.781 39.769 12.238 1.00 9.38 103 HIS A C 1
ATOM 746 O O . HIS A 1 106 ? -2.876 39.255 12.488 1.00 9.48 103 HIS A O 1
ATOM 753 N N . VAL A 1 107 ? -0.613 39.251 12.601 1.00 9.39 104 VAL A N 1
ATOM 754 C CA . VAL A 1 107 ? -0.474 38.003 13.356 1.00 9.32 104 VAL A CA 1
ATOM 755 C C . VAL A 1 107 ? 0.409 38.278 14.565 1.00 9.25 104 VAL A C 1
ATOM 756 O O . VAL A 1 107 ? 1.453 38.921 14.435 1.00 9.78 104 VAL A O 1
ATOM 760 N N . VAL A 1 108 ? -0.025 37.791 15.731 1.00 9.53 105 VAL A N 1
ATOM 761 C CA . VAL A 1 108 ? 0.802 37.751 16.924 1.00 9.59 105 VAL A CA 1
ATOM 762 C C . VAL A 1 108 ? 1.182 36.307 17.191 1.00 9.29 105 VAL A C 1
ATOM 763 O O . VAL A 1 108 ? 0.300 35.440 17.256 1.00 9.32 105 VAL A O 1
ATOM 767 N N . THR A 1 109 ? 2.462 36.049 17.366 1.00 9.49 106 THR A N 1
ATOM 768 C CA . THR A 1 109 ? 2.926 34.693 17.647 1.00 9.63 106 THR A CA 1
ATOM 769 C C . THR A 1 109 ? 4.222 34.735 18.454 1.00 10.27 106 THR A C 1
ATOM 770 O O . THR A 1 109 ? 4.654 35.810 18.908 1.00 10.29 106 THR A O 1
ATOM 774 N N . ASP A 1 110 ? 4.821 33.572 18.679 1.00 11.28 107 ASP A N 1
ATOM 775 C CA . ASP A 1 110 ? 6.010 33.454 19.509 1.00 12.47 107 ASP A CA 1
ATOM 776 C C . ASP A 1 110 ? 7.238 33.295 18.626 1.00 13.94 107 ASP A C 1
ATOM 777 O O . ASP A 1 110 ? 7.140 32.803 17.511 1.00 14.72 107 ASP A O 1
ATOM 782 N N . LYS A 1 111 ? 8.404 33.730 19.093 1.00 16.24 108 LYS A N 1
ATOM 783 C CA . LYS A 1 111 ? 9.663 33.328 18.412 1.00 18.75 108 LYS A CA 1
ATOM 784 C C . LYS A 1 111 ? 9.997 31.824 18.552 1.00 18.18 108 LYS A C 1
ATOM 785 O O . LYS A 1 111 ? 10.668 31.245 17.684 1.00 19.85 108 LYS A O 1
ATOM 791 N N A THR A 1 112 ? 9.566 31.214 19.655 0.50 17.03 109 THR A N 1
ATOM 792 N N B THR A 1 112 ? 9.454 31.171 19.566 0.50 18.40 109 THR A N 1
ATOM 793 C CA A THR A 1 112 ? 9.693 29.766 19.837 0.50 15.90 109 THR A CA 1
ATOM 794 C CA B THR A 1 112 ? 9.750 29.770 19.854 0.50 18.34 109 THR A CA 1
ATOM 795 C C A THR A 1 112 ? 8.499 29.069 19.217 0.50 14.58 109 THR A C 1
ATOM 796 C C B THR A 1 112 ? 9.147 28.724 18.870 0.50 17.38 109 THR A C 1
ATOM 797 O O A THR A 1 112 ? 7.501 28.738 19.887 0.50 13.25 109 THR A O 1
ATOM 798 O O B THR A 1 112 ? 9.382 27.527 19.019 0.50 18.19 109 THR A O 1
ATOM 805 N N A LEU A 1 113 ? 8.634 28.877 17.912 0.50 14.06 110 LEU A N 1
ATOM 806 N N B LEU A 1 113 ? 8.389 29.169 17.868 0.50 16.12 110 LEU A N 1
ATOM 807 C CA A LEU A 1 113 ? 7.700 28.131 17.112 0.50 13.43 110 LEU A CA 1
ATOM 808 C CA B LEU A 1 113 ? 7.689 28.251 16.962 0.50 14.74 110 LEU A CA 1
ATOM 809 C C A LEU A 1 113 ? 8.506 27.147 16.319 0.50 12.53 110 LEU A C 1
ATOM 810 C C B LEU A 1 113 ? 8.540 27.107 16.387 0.50 13.37 110 LEU A C 1
ATOM 811 O O A LEU A 1 113 ? 9.658 27.421 15.951 0.50 12.59 110 LEU A O 1
ATOM 812 O O B LEU A 1 113 ? 9.770 27.179 16.307 0.50 13.97 110 LEU A O 1
ATOM 821 N N . TYR A 1 114 ? 7.856 26.049 15.968 1.00 11.97 111 TYR A N 1
ATOM 822 C CA . TYR A 1 114 ? 8.432 25.056 15.076 1.00 10.41 111 TYR A CA 1
ATOM 823 C C . TYR A 1 114 ? 9.110 25.764 13.889 1.00 9.61 111 TYR A C 1
ATOM 824 O O . TYR A 1 114 ? 8.545 26.688 13.311 1.00 9.09 111 TYR A O 1
ATOM 833 N N . GLY A 1 115 ? 10.331 25.344 13.561 1.00 9.55 112 GLY A N 1
ATOM 834 C CA . GLY A 1 115 ? 11.160 26.108 12.646 1.00 9.54 112 GLY A CA 1
ATOM 835 C C . GLY A 1 115 ? 10.520 26.429 11.306 1.00 8.91 112 GLY A C 1
ATOM 836 O O . GLY A 1 115 ? 10.610 27.554 10.818 1.00 8.89 112 GLY A O 1
ATOM 837 N N . CYS A 1 116 ? 9.850 25.453 10.695 1.00 8.16 113 CYS A N 1
ATOM 838 C CA . CYS A 1 116 ? 9.248 25.717 9.397 1.00 7.68 113 CYS A CA 1
ATOM 839 C C . CYS A 1 116 ? 8.067 26.666 9.519 1.00 7.31 113 CYS A C 1
ATOM 840 O O . CYS A 1 116 ? 7.786 27.429 8.594 1.00 7.51 113 CYS A O 1
ATOM 843 N N . THR A 1 117 ? 7.351 26.605 10.647 1.00 7.21 114 THR A N 1
ATOM 844 C CA . THR A 1 117 ? 6.286 27.578 10.887 1.00 7.34 114 THR A CA 1
ATOM 845 C C . THR A 1 117 ? 6.864 28.982 11.053 1.00 7.70 114 THR A C 1
ATOM 846 O O . THR A 1 117 ? 6.319 29.933 10.509 1.00 8.02 114 THR A O 1
ATOM 850 N N . PHE A 1 118 ? 7.952 29.085 11.813 1.00 8.61 115 PHE A N 1
ATOM 851 C CA . PHE A 1 118 ? 8.625 30.372 11.941 1.00 9.27 115 PHE A CA 1
ATOM 852 C C . PHE A 1 118 ? 8.999 30.927 10.573 1.00 9.24 115 PHE A C 1
ATOM 853 O O . PHE A 1 118 ? 8.787 32.109 10.298 1.00 9.56 115 PHE A O 1
ATOM 861 N N . ALA A 1 119 ? 9.542 30.078 9.705 1.00 8.90 116 ALA A N 1
ATOM 862 C CA . ALA A 1 119 ? 9.921 30.509 8.368 1.00 9.28 116 ALA A CA 1
ATOM 863 C C . ALA A 1 119 ? 8.721 30.953 7.540 1.00 8.98 116 ALA A C 1
ATOM 864 O O . ALA A 1 119 ? 8.771 31.979 6.851 1.00 9.74 116 ALA A O 1
ATOM 866 N N . LEU A 1 120 ? 7.621 30.196 7.607 1.00 8.77 117 LEU A N 1
ATOM 867 C CA . LEU A 1 120 ? 6.385 30.582 6.947 1.00 8.98 117 LEU A CA 1
ATOM 868 C C . LEU A 1 120 ? 5.905 31.953 7.440 1.00 9.57 117 LEU A C 1
ATOM 869 O O . LEU A 1 120 ? 5.529 32.801 6.635 1.00 10.31 117 LEU A O 1
ATOM 874 N N . MET A 1 121 ? 5.944 32.154 8.752 1.00 9.95 118 MET A N 1
ATOM 875 C CA A MET A 1 121 ? 5.512 33.429 9.349 0.60 10.30 118 MET A CA 1
ATOM 876 C CA B MET A 1 121 ? 5.535 33.419 9.377 0.40 10.84 118 MET A CA 1
ATOM 877 C C . MET A 1 121 ? 6.441 34.580 8.959 1.00 10.96 118 MET A C 1
ATOM 878 O O . MET A 1 121 ? 5.983 35.632 8.489 1.00 11.96 118 MET A O 1
ATOM 887 N N . ASN A 1 122 ? 7.728 34.383 9.171 1.00 10.94 119 ASN A N 1
ATOM 888 C CA . ASN A 1 122 ? 8.706 35.466 9.057 1.00 11.77 119 ASN A CA 1
ATOM 889 C C . ASN A 1 122 ? 9.072 35.821 7.624 1.00 12.30 119 ASN A C 1
ATOM 890 O O . ASN A 1 122 ? 9.313 37.002 7.328 1.00 12.88 119 ASN A O 1
ATOM 895 N N . HIS A 1 123 ? 9.130 34.820 6.746 1.00 12.41 120 HIS A N 1
ATOM 896 C CA . HIS A 1 123 ? 9.569 35.006 5.359 1.00 14.13 120 HIS A CA 1
ATOM 897 C C . HIS A 1 123 ? 8.506 34.793 4.295 1.00 13.56 120 HIS A C 1
ATOM 898 O O . HIS A 1 123 ? 8.667 35.306 3.181 1.00 15.96 120 HIS A O 1
ATOM 905 N N . GLY A 1 124 ? 7.463 34.009 4.591 1.00 12.01 121 GLY A N 1
ATOM 906 C CA . GLY A 1 124 ? 6.433 33.682 3.613 1.00 11.93 121 GLY A CA 1
ATOM 907 C C . GLY A 1 124 ? 5.269 34.638 3.667 1.00 11.48 121 GLY A C 1
ATOM 908 O O . GLY A 1 124 ? 5.006 35.359 2.710 1.00 11.72 121 GLY A O 1
ATOM 909 N N . LEU A 1 125 ? 4.580 34.673 4.802 1.00 11.40 122 LEU A N 1
ATOM 910 C CA . LEU A 1 125 ? 3.410 35.536 4.964 1.00 12.06 122 LEU A CA 1
ATOM 911 C C . LEU A 1 125 ? 3.776 37.013 4.795 1.00 11.03 122 LEU A C 1
ATOM 912 O O . LEU A 1 125 ? 2.999 37.793 4.235 1.00 10.18 122 LEU A O 1
ATOM 917 N N . THR A 1 126 ? 4.948 37.384 5.291 1.00 11.17 123 THR A N 1
ATOM 918 C CA . THR A 1 126 ? 5.402 38.771 5.199 1.00 11.79 123 THR A CA 1
ATOM 919 C C . THR A 1 126 ? 5.658 39.197 3.749 1.00 11.93 123 THR A C 1
ATOM 920 O O . THR A 1 126 ? 5.481 40.368 3.416 1.00 12.67 123 THR A O 1
ATOM 924 N N . ARG A 1 127 ? 6.044 38.258 2.884 1.00 11.78 124 ARG A N 1
ATOM 925 C CA . ARG A 1 127 ? 6.164 38.533 1.438 1.00 12.33 124 ARG A CA 1
ATOM 926 C C . ARG A 1 127 ? 4.837 38.802 0.763 1.00 11.82 124 ARG A C 1
ATOM 927 O O . ARG A 1 127 ? 4.830 39.343 -0.349 1.00 12.67 124 ARG A O 1
ATOM 935 N N . PHE A 1 128 ? 3.727 38.396 1.398 1.00 11.10 125 PHE A N 1
ATOM 936 C CA . PHE A 1 128 ? 2.394 38.517 0.863 1.00 10.85 125 PHE A CA 1
ATOM 937 C C . PHE A 1 128 ? 1.520 39.466 1.684 1.00 10.69 125 PHE A C 1
ATOM 938 O O . PHE A 1 128 ? 0.318 39.331 1.749 1.00 11.59 125 PHE A O 1
ATOM 946 N N . GLY A 1 129 ? 2.171 40.468 2.277 1.00 11.22 126 GLY A N 1
ATOM 947 C CA . GLY A 1 129 ? 1.469 41.598 2.864 1.00 11.51 126 GLY A CA 1
ATOM 948 C C . GLY A 1 129 ? 0.894 41.394 4.243 1.00 11.32 126 GLY A C 1
ATOM 949 O O . GLY A 1 129 ? 0.130 42.244 4.705 1.00 12.08 126 GLY A O 1
ATOM 950 N N . VAL A 1 130 ? 1.268 40.302 4.916 1.00 10.65 127 VAL A N 1
ATOM 951 C CA . VAL A 1 130 ? 0.813 40.044 6.281 1.00 10.87 127 VAL A CA 1
ATOM 952 C C . VAL A 1 130 ? 1.878 40.576 7.232 1.00 11.31 127 VAL A C 1
ATOM 953 O O . VAL A 1 130 ? 3.068 40.347 7.041 1.00 11.54 127 VAL A O 1
ATOM 957 N N . GLU A 1 131 ? 1.438 41.307 8.263 1.00 11.56 128 GLU A N 1
ATOM 958 C CA A GLU A 1 131 ? 2.306 41.824 9.323 0.60 12.26 128 GLU A CA 1
ATOM 959 C CA B GLU A 1 131 ? 2.376 41.774 9.288 0.40 12.07 128 GLU A CA 1
ATOM 960 C C . GLU A 1 131 ? 2.400 40.765 10.416 1.00 11.83 128 GLU A C 1
ATOM 961 O O . GLU A 1 131 ? 1.364 40.255 10.834 1.00 12.15 128 GLU A O 1
ATOM 972 N N . VAL A 1 132 ? 3.598 40.462 10.890 1.00 12.27 129 VAL A N 1
ATOM 973 C CA . VAL A 1 132 ? 3.764 39.476 11.961 1.00 12.96 129 VAL A CA 1
ATOM 974 C C . VAL A 1 132 ? 4.610 40.070 13.072 1.00 13.57 129 VAL A C 1
ATOM 975 O O . VAL A 1 132 ? 5.681 40.616 12.815 1.00 15.22 129 VAL A O 1
ATOM 979 N N . THR A 1 133 ? 4.106 39.986 14.301 1.00 12.77 130 THR A N 1
ATOM 980 C CA . THR A 1 133 ? 4.854 40.379 15.486 1.00 12.51 130 THR A CA 1
ATOM 981 C C . THR A 1 133 ? 5.175 39.130 16.304 1.00 11.94 130 THR A C 1
ATOM 982 O O . THR A 1 133 ? 4.268 38.352 16.649 1.00 12.12 130 THR A O 1
ATOM 986 N N . PHE A 1 134 ? 6.452 38.943 16.605 1.00 11.97 131 PHE A N 1
ATOM 987 C CA . PHE A 1 134 ? 6.925 37.847 17.434 1.00 12.68 131 PHE A CA 1
ATOM 988 C C . PHE A 1 134 ? 7.164 38.370 18.837 1.00 12.83 131 PHE A C 1
ATOM 989 O O . PHE A 1 134 ? 7.940 39.316 19.030 1.00 13.89 131 PHE A O 1
ATOM 997 N N . VAL A 1 135 ? 6.485 37.765 19.808 1.00 12.65 132 VAL A N 1
ATOM 998 C CA . VAL A 1 135 ? 6.607 38.147 21.219 1.00 13.10 132 VAL A CA 1
ATOM 999 C C . VAL A 1 135 ? 6.872 36.911 22.068 1.00 13.08 132 VAL A C 1
ATOM 1000 O O . VAL A 1 135 ? 6.856 35.774 21.571 1.00 13.36 132 VAL A O 1
ATOM 1004 N N . ASP A 1 136 ? 7.138 37.131 23.349 1.00 13.03 133 ASP A N 1
ATOM 1005 C CA . ASP A 1 136 ? 7.183 36.049 24.316 1.00 13.41 133 ASP A CA 1
ATOM 1006 C C . ASP A 1 136 ? 5.766 35.802 24.807 1.00 12.37 133 ASP A C 1
ATOM 1007 O O . ASP A 1 136 ? 5.259 36.538 25.655 1.00 12.92 133 ASP A O 1
ATOM 1012 N N . THR A 1 137 ? 5.122 34.758 24.274 1.00 11.70 134 THR A N 1
ATOM 1013 C CA . THR A 1 137 ? 3.737 34.480 24.653 1.00 11.52 134 THR A CA 1
ATOM 1014 C C . THR A 1 137 ? 3.577 33.872 26.061 1.00 11.40 134 THR A C 1
ATOM 1015 O O . THR A 1 137 ? 2.449 33.695 26.518 1.00 11.43 134 THR A O 1
ATOM 1019 N N . SER A 1 138 ? 4.689 33.603 26.759 1.00 12.41 135 SER A N 1
ATOM 1020 C CA . SER A 1 138 ? 4.622 33.329 28.205 1.00 13.61 135 SER A CA 1
ATOM 1021 C C . SER A 1 138 ? 4.434 34.602 29.036 1.00 14.56 135 SER A C 1
ATOM 1022 O O . SER A 1 138 ? 4.166 34.514 30.231 1.00 15.51 135 SER A O 1
ATOM 1025 N N . ASN A 1 139 ? 4.582 35.771 28.409 1.00 15.02 136 ASN A N 1
ATOM 1026 C CA . ASN A 1 139 ? 4.377 37.060 29.061 1.00 15.55 136 ASN A CA 1
ATOM 1027 C C . ASN A 1 139 ? 3.047 37.642 28.581 1.00 15.42 136 ASN A C 1
ATOM 1028 O O . ASN A 1 139 ? 2.955 38.168 27.468 1.00 15.58 136 ASN A O 1
ATOM 1033 N N . LEU A 1 140 ? 2.013 37.535 29.409 1.00 15.54 137 LEU A N 1
ATOM 1034 C CA . LEU A 1 140 ? 0.668 37.951 29.007 1.00 16.00 137 LEU A CA 1
ATOM 1035 C C . LEU A 1 140 ? 0.595 39.434 28.643 1.00 16.56 137 LEU A C 1
ATOM 1036 O O . LEU A 1 140 ? -0.139 39.809 27.731 1.00 16.46 137 LEU A O 1
ATOM 1041 N N . GLU A 1 141 ? 1.350 40.270 29.352 1.00 18.22 138 GLU A N 1
ATOM 1042 C CA . GLU A 1 141 ? 1.387 41.701 29.048 1.00 19.42 138 GLU A CA 1
ATOM 1043 C C . GLU A 1 141 ? 1.981 41.992 27.668 1.00 18.69 138 GLU A C 1
ATOM 1044 O O . GLU A 1 141 ? 1.452 42.847 26.959 1.00 18.12 138 GLU A O 1
ATOM 1050 N N . GLU A 1 142 ? 3.048 41.287 27.286 1.00 18.53 139 GLU A N 1
ATOM 1051 C CA . GLU A 1 142 ? 3.601 41.408 25.920 1.00 18.14 139 GLU A CA 1
ATOM 1052 C C . GLU A 1 142 ? 2.549 41.100 24.852 1.00 16.94 139 GLU A C 1
ATOM 1053 O O . GLU A 1 142 ? 2.465 41.783 23.832 1.00 17.22 139 GLU A O 1
ATOM 1059 N N . VAL A 1 143 ? 1.741 40.072 25.093 1.00 14.99 140 VAL A N 1
ATOM 1060 C CA . VAL A 1 143 ? 0.732 39.675 24.127 1.00 13.85 140 VAL A CA 1
ATOM 1061 C C . VAL A 1 143 ? -0.370 40.726 24.069 1.00 13.95 140 VAL A C 1
ATOM 1062 O O . VAL A 1 143 ? -0.760 41.143 22.982 1.00 13.10 140 VAL A O 1
ATOM 1066 N N . LYS A 1 144 ? -0.842 41.176 25.233 1.00 14.44 141 LYS A N 1
ATOM 1067 C CA . LYS A 1 144 ? -1.839 42.260 25.284 1.00 15.27 141 LYS A CA 1
ATOM 1068 C C . LYS A 1 144 ? -1.363 43.487 24.508 1.00 14.68 141 LYS A C 1
ATOM 1069 O O . LYS A 1 144 ? -2.114 44.064 23.730 1.00 14.50 141 LYS A O 1
ATOM 1075 N N . ASN A 1 145 ? -0.107 43.854 24.727 1.00 14.69 142 ASN A N 1
ATOM 1076 C CA . ASN A 1 145 ? 0.478 45.049 24.098 1.00 16.02 142 ASN A CA 1
ATOM 1077 C C . ASN A 1 145 ? 0.662 44.907 22.581 1.00 15.77 142 ASN A C 1
ATOM 1078 O O . ASN A 1 145 ? 0.657 45.911 21.876 1.00 16.28 142 ASN A O 1
ATOM 1083 N N . ALA A 1 146 ? 0.822 43.672 22.085 1.00 14.77 143 ALA A N 1
ATOM 1084 C CA . ALA A 1 146 ? 0.976 43.407 20.643 1.00 14.75 143 ALA A CA 1
ATOM 1085 C C . ALA A 1 146 ? -0.336 43.389 19.868 1.00 14.38 143 ALA A C 1
ATOM 1086 O O . ALA A 1 146 ? -0.313 43.499 18.635 1.00 14.32 143 ALA A O 1
ATOM 1088 N N . MET A 1 147 ? -1.472 43.228 20.543 1.00 13.86 144 MET A N 1
ATOM 1089 C CA . MET A 1 147 ? -2.773 43.178 19.875 1.00 13.79 144 MET A CA 1
ATOM 1090 C C . MET A 1 147 ? -3.068 44.481 19.142 1.00 14.62 144 MET A C 1
ATOM 1091 O O . MET A 1 147 ? -2.822 45.569 19.684 1.00 15.83 144 MET A O 1
ATOM 1096 N N . LYS A 1 148 ? -3.588 44.369 17.923 1.00 14.66 145 LYS A N 1
ATOM 1097 C CA . LYS A 1 148 ? -4.008 45.525 17.125 1.00 15.39 145 LYS A CA 1
ATOM 1098 C C . LYS A 1 148 ? -5.388 45.271 16.568 1.00 15.05 145 LYS A C 1
ATOM 1099 O O . LYS A 1 148 ? -5.874 44.129 16.554 1.00 14.50 145 LYS A O 1
ATOM 1105 N N . LYS A 1 149 ? -6.031 46.323 16.068 1.00 15.40 146 LYS A N 1
ATOM 1106 C CA . LYS A 1 149 ? -7.350 46.185 15.482 1.00 15.92 146 LYS A CA 1
ATOM 1107 C C . LYS A 1 149 ? -7.379 45.158 14.339 1.00 14.19 146 LYS A C 1
ATOM 1108 O O . LYS A 1 149 ? -8.367 44.458 14.173 1.00 14.92 146 LYS A O 1
ATOM 1114 N N . ASN A 1 150 ? -6.302 45.113 13.555 1.00 13.24 147 ASN A N 1
ATOM 1115 C CA . ASN A 1 150 ? -6.199 44.198 12.413 1.00 12.39 147 ASN A CA 1
ATOM 1116 C C . ASN A 1 150 ? -5.527 42.856 12.744 1.00 11.58 147 ASN A C 1
ATOM 1117 O O . ASN A 1 150 ? -5.204 42.099 11.822 1.00 11.22 147 ASN A O 1
ATOM 1122 N N . THR A 1 151 ? -5.312 42.541 14.025 1.00 10.73 148 THR A N 1
ATOM 1123 C CA . THR A 1 151 ? -4.824 41.206 14.409 1.00 10.34 148 THR A CA 1
ATOM 1124 C C . THR A 1 151 ? -5.879 40.176 14.081 1.00 10.08 148 THR A C 1
ATOM 1125 O O . THR A 1 151 ? -6.971 40.172 14.639 1.00 10.79 148 THR A O 1
ATOM 1129 N N . ARG A 1 152 ? -5.557 39.309 13.122 1.00 9.52 149 ARG A N 1
ATOM 1130 C CA . ARG A 1 152 ? -6.478 38.273 12.681 1.00 9.22 149 ARG A CA 1
ATOM 1131 C C . ARG A 1 152 ? -6.189 36.908 13.323 1.00 8.59 149 ARG A C 1
ATOM 1132 O O . ARG A 1 152 ? -7.093 36.100 13.443 1.00 8.80 149 ARG A O 1
ATOM 1140 N N . VAL A 1 153 ? -4.930 36.662 13.666 1.00 8.11 150 VAL A N 1
ATOM 1141 C CA . VAL A 1 153 ? -4.515 35.376 14.225 1.00 7.96 150 VAL A CA 1
ATOM 1142 C C . VAL A 1 153 ? -3.563 35.605 15.383 1.00 7.82 150 VAL A C 1
ATOM 1143 O O . VAL A 1 153 ? -2.621 36.390 15.299 1.00 8.36 150 VAL A O 1
ATOM 1147 N N . VAL A 1 154 ? -3.823 34.874 16.468 1.00 7.86 151 VAL A N 1
ATOM 1148 C CA . VAL A 1 154 ? -2.844 34.641 17.515 1.00 7.84 151 VAL A CA 1
ATOM 1149 C C . VAL A 1 154 ? -2.490 33.157 17.404 1.00 7.49 151 VAL A C 1
ATOM 1150 O O . VAL A 1 154 ? -3.371 32.314 17.530 1.00 7.49 151 VAL A O 1
ATOM 1154 N N . TYR A 1 155 ? -1.228 32.864 17.104 1.00 7.30 152 TYR A N 1
ATOM 1155 C CA . TYR A 1 155 ? -0.779 31.499 16.803 1.00 7.16 152 TYR A CA 1
ATOM 1156 C C . TYR A 1 155 ? 0.131 31.037 17.919 1.00 7.49 152 TYR A C 1
ATOM 1157 O O . TYR A 1 155 ? 1.112 31.711 18.227 1.00 7.88 152 TYR A O 1
ATOM 1166 N N . LEU A 1 156 ? -0.206 29.894 18.529 1.00 7.59 153 LEU A N 1
ATOM 1167 C CA . LEU A 1 156 ? 0.478 29.424 19.732 1.00 7.66 153 LEU A CA 1
ATOM 1168 C C . LEU A 1 156 ? 0.920 27.977 19.604 1.00 7.69 153 LEU A C 1
ATOM 1169 O O . LEU A 1 156 ? 0.334 27.194 18.845 1.00 7.63 153 LEU A O 1
ATOM 1174 N N . GLU A 1 157 ? 1.905 27.606 20.402 1.00 7.94 154 GLU A N 1
ATOM 1175 C CA . GLU A 1 157 ? 2.452 26.251 20.389 1.00 8.42 154 GLU A CA 1
ATOM 1176 C C . GLU A 1 157 ? 2.949 25.936 21.785 1.00 8.20 154 GLU A C 1
ATOM 1177 O O . GLU A 1 157 ? 3.755 26.687 22.312 1.00 9.79 154 GLU A O 1
ATOM 1183 N N . THR A 1 158 ? 2.471 24.855 22.410 1.00 7.49 155 THR A N 1
ATOM 1184 C CA . THR A 1 158 ? 2.886 24.502 23.767 1.00 7.17 155 THR A CA 1
ATOM 1185 C C . THR A 1 158 ? 2.657 23.016 24.012 1.00 6.89 155 THR A C 1
ATOM 1186 O O . THR A 1 158 ? 1.587 22.522 23.696 1.00 6.59 155 THR A O 1
ATOM 1190 N N . PRO A 1 159 ? 3.627 22.300 24.580 1.00 6.92 156 PRO A N 1
ATOM 1191 C CA . PRO A 1 159 ? 5.018 22.710 24.771 1.00 7.51 156 PRO A CA 1
ATOM 1192 C C . PRO A 1 159 ? 5.702 22.986 23.444 1.00 8.12 156 PRO A C 1
ATOM 1193 O O . PRO A 1 159 ? 5.289 22.431 22.425 1.00 8.67 156 PRO A O 1
ATOM 1197 N N . ALA A 1 160 ? 6.731 23.831 23.451 1.00 8.88 157 ALA A N 1
ATOM 1198 C CA . ALA A 1 160 ? 7.412 24.225 22.196 1.00 10.62 157 ALA A CA 1
ATOM 1199 C C . ALA A 1 160 ? 8.920 24.165 22.339 1.00 12.28 157 ALA A C 1
ATOM 1200 O O . ALA A 1 160 ? 9.439 24.563 23.399 1.00 14.77 157 ALA A O 1
ATOM 1202 N N . ASN A 1 161 ? 9.605 23.727 21.262 1.00 13.39 158 ASN A N 1
ATOM 1203 C CA . ASN A 1 161 ? 11.090 23.590 21.148 1.00 16.20 158 ASN A CA 1
ATOM 1204 C C . ASN A 1 161 ? 11.771 24.908 21.444 1.00 17.44 158 ASN A C 1
ATOM 1205 O O . ASN A 1 161 ? 11.141 25.934 21.246 1.00 19.10 158 ASN A O 1
ATOM 1210 N N . PRO A 1 162 ? 13.048 24.935 21.870 1.00 17.64 159 PRO A N 1
ATOM 1211 C CA . PRO A 1 162 ? 13.911 23.766 22.149 1.00 16.46 159 PRO A CA 1
ATOM 1212 C C . PRO A 1 162 ? 14.011 23.389 23.645 1.00 15.02 159 PRO A C 1
ATOM 1213 O O . PRO A 1 162 ? 14.687 22.406 24.013 1.00 16.83 159 PRO A O 1
ATOM 1217 N N . ASN A 1 163 ? 13.356 24.191 24.476 1.00 11.83 160 ASN A N 1
ATOM 1218 C CA . ASN A 1 163 ? 13.362 24.073 25.925 1.00 10.98 160 ASN A CA 1
ATOM 1219 C C . ASN A 1 163 ? 11.971 23.728 26.473 1.00 9.77 160 ASN A C 1
ATOM 1220 O O . ASN A 1 163 ? 11.718 23.905 27.659 1.00 9.79 160 ASN A O 1
ATOM 1225 N N . LEU A 1 164 ? 11.080 23.213 25.623 1.00 8.96 161 LEU A N 1
ATOM 1226 C CA . LEU A 1 164 ? 9.730 22.791 26.040 1.00 8.73 161 LEU A CA 1
ATOM 1227 C C . LEU A 1 164 ? 8.989 23.895 26.806 1.00 8.45 161 LEU A C 1
ATOM 1228 O O . LEU A 1 164 ? 8.400 23.686 27.874 1.00 8.25 161 LEU A O 1
ATOM 1233 N N . LYS A 1 165 ? 9.022 25.078 26.212 1.00 8.49 162 LYS A N 1
ATOM 1234 C CA . LYS A 1 165 ? 8.324 26.243 26.732 1.00 8.93 162 LYS A CA 1
ATOM 1235 C C . LYS A 1 165 ? 6.833 25.990 26.834 1.00 8.44 162 LYS A C 1
ATOM 1236 O O . LYS A 1 165 ? 6.213 25.467 25.901 1.00 8.17 162 LYS A O 1
ATOM 1242 N N . ILE A 1 166 ? 6.267 26.417 27.961 1.00 8.43 163 ILE A N 1
ATOM 1243 C CA . ILE A 1 166 ? 4.848 26.289 28.241 1.00 8.57 163 ILE A CA 1
ATOM 1244 C C . ILE A 1 166 ? 4.204 27.676 28.207 1.00 8.43 163 ILE A C 1
ATOM 1245 O O . ILE A 1 166 ? 4.750 28.641 28.771 1.00 9.04 163 ILE A O 1
ATOM 1250 N N . VAL A 1 167 ? 3.065 27.785 27.543 1.00 8.21 164 VAL A N 1
ATOM 1251 C CA . VAL A 1 167 ? 2.276 29.028 27.553 1.00 8.35 164 VAL A CA 1
ATOM 1252 C C . VAL A 1 167 ? 0.831 28.674 27.862 1.00 7.96 164 VAL A C 1
ATOM 1253 O O . VAL A 1 167 ? 0.382 27.552 27.619 1.00 7.92 164 VAL A O 1
ATOM 1257 N N . ASP A 1 168 ? 0.111 29.646 28.432 1.00 7.92 165 ASP A N 1
ATOM 1258 C CA . ASP A 1 168 ? -1.216 29.413 28.999 1.00 7.92 165 ASP A CA 1
ATOM 1259 C C . ASP A 1 168 ? -2.277 29.628 27.937 1.00 7.70 165 ASP A C 1
ATOM 1260 O O . ASP A 1 168 ? -2.629 30.770 27.619 1.00 7.73 165 ASP A O 1
ATOM 1265 N N . LEU A 1 169 ? -2.797 28.536 27.379 1.00 7.61 166 LEU A N 1
ATOM 1266 C CA . LEU A 1 169 ? -3.710 28.631 26.248 1.00 7.59 166 LEU A CA 1
ATOM 1267 C C . LEU A 1 169 ? -5.010 29.350 26.587 1.00 7.54 166 LEU A C 1
ATOM 1268 O O . LEU A 1 169 ? -5.500 30.136 25.788 1.00 7.46 166 LEU A O 1
ATOM 1273 N N . GLU A 1 170 ? -5.589 29.024 27.741 1.00 7.78 167 GLU A N 1
ATOM 1274 C CA . GLU A 1 170 ? -6.849 29.664 28.134 1.00 8.15 167 GLU A CA 1
ATOM 1275 C C . GLU A 1 170 ? -6.671 31.172 28.328 1.00 8.17 167 GLU A C 1
ATOM 1276 O O . GLU A 1 170 ? -7.481 31.972 27.847 1.00 8.27 167 GLU A O 1
ATOM 1282 N N . ALA A 1 171 ? -5.618 31.547 29.017 1.00 8.08 168 ALA A N 1
ATOM 1283 C CA . ALA A 1 171 ? -5.362 32.959 29.300 1.00 8.30 168 ALA A CA 1
ATOM 1284 C C . ALA A 1 171 ? -5.060 33.740 28.030 1.00 8.22 168 ALA A C 1
ATOM 1285 O O . ALA A 1 171 ? -5.606 34.833 27.804 1.00 8.35 168 ALA A O 1
ATOM 1287 N N . LEU A 1 172 ? -4.230 33.159 27.155 1.00 8.18 169 LEU A N 1
ATOM 1288 C CA . LEU A 1 172 ? -3.896 33.822 25.900 1.00 8.31 169 LEU A CA 1
ATOM 1289 C C . LEU A 1 172 ? -5.100 33.948 24.987 1.00 8.19 169 LEU A C 1
ATOM 1290 O O . LEU A 1 172 ? -5.249 34.947 24.287 1.00 8.24 169 LEU A O 1
ATOM 1295 N N . SER A 1 173 ? -5.965 32.942 24.990 1.00 8.10 170 SER A N 1
ATOM 1296 C CA . SER A 1 173 ? -7.152 32.996 24.168 1.00 8.51 170 SER A CA 1
ATOM 1297 C C . SER A 1 173 ? -8.084 34.118 24.615 1.00 8.71 170 SER A C 1
ATOM 1298 O O . SER A 1 173 ? -8.684 34.770 23.779 1.00 8.70 170 SER A O 1
ATOM 1301 N N . LYS A 1 174 ? -8.200 34.323 25.929 1.00 9.02 171 LYS A N 1
ATOM 1302 C CA . LYS A 1 174 ? -9.003 35.453 26.444 1.00 9.51 171 LYS A CA 1
ATOM 1303 C C . LYS A 1 174 ? -8.450 36.781 25.978 1.00 10.11 171 LYS A C 1
ATOM 1304 O O . LYS A 1 174 ? -9.223 37.663 25.579 1.00 11.21 171 LYS A O 1
ATOM 1310 N N . ILE A 1 175 ? -7.132 36.928 25.984 1.00 9.92 172 ILE A N 1
ATOM 1311 C CA . ILE A 1 175 ? -6.502 38.165 25.495 1.00 10.32 172 ILE A CA 1
ATOM 1312 C C . ILE A 1 175 ? -6.783 38.355 24.013 1.00 10.05 172 ILE A C 1
ATOM 1313 O O . ILE A 1 175 ? -7.190 39.430 23.570 1.00 11.05 172 ILE A O 1
ATOM 1318 N N . ALA A 1 176 ? -6.557 37.306 23.220 1.00 9.52 173 ALA A N 1
ATOM 1319 C CA . ALA A 1 176 ? -6.814 37.381 21.777 1.00 9.32 173 ALA A CA 1
ATOM 1320 C C . ALA A 1 176 ? -8.254 37.773 21.461 1.00 9.69 173 ALA A C 1
ATOM 1321 O O . ALA A 1 176 ? -8.507 38.589 20.568 1.00 9.92 173 ALA A O 1
ATOM 1323 N N . HIS A 1 177 ? -9.185 37.188 22.207 1.00 9.72 174 HIS A N 1
ATOM 1324 C CA . HIS A 1 177 ? -10.596 37.360 21.939 1.00 10.09 174 HIS A CA 1
ATOM 1325 C C . HIS A 1 177 ? -11.178 38.700 22.401 1.00 10.51 174 HIS A C 1
ATOM 1326 O O . HIS A 1 177 ? -12.346 38.966 22.136 1.00 11.80 174 HIS A O 1
ATOM 1333 N N . THR A 1 178 ? -10.351 39.554 22.989 1.00 10.90 175 THR A N 1
ATOM 1334 C CA . THR A 1 178 ? -10.755 40.954 23.190 1.00 11.72 175 THR A CA 1
ATOM 1335 C C . THR A 1 1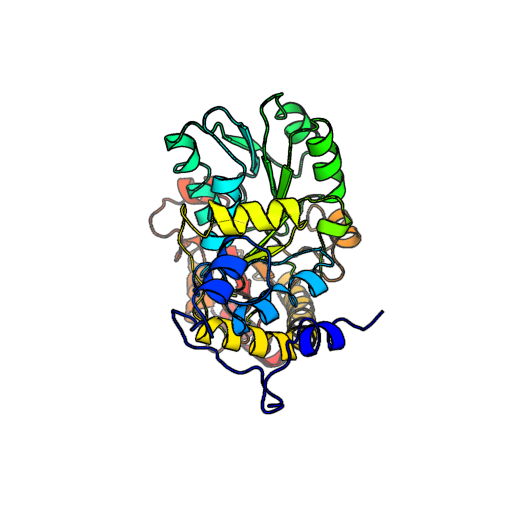78 ? -10.956 41.657 21.847 1.00 12.22 175 THR A C 1
ATOM 1336 O O . THR A 1 178 ? -11.665 42.666 21.785 1.00 13.31 175 THR A O 1
ATOM 1340 N N . ASN A 1 179 ? -10.332 41.153 20.775 1.00 12.36 176 ASN A N 1
ATOM 1341 C CA . ASN A 1 179 ? -10.634 41.603 19.424 1.00 12.75 176 ASN A CA 1
ATOM 1342 C C . ASN A 1 179 ? -11.602 40.587 18.807 1.00 13.80 176 ASN A C 1
ATOM 1343 O O . ASN A 1 179 ? -11.234 39.420 18.644 1.00 12.70 176 ASN A O 1
ATOM 1348 N N . PRO A 1 180 ? -12.836 41.007 18.449 1.00 15.27 177 PRO A N 1
ATOM 1349 C CA . PRO A 1 180 ? -13.836 40.051 17.950 1.00 15.78 177 PRO A CA 1
ATOM 1350 C C . PRO A 1 180 ? -13.507 39.362 16.610 1.00 15.49 177 PRO A C 1
ATOM 1351 O O . PRO A 1 180 ? -14.174 38.393 16.257 1.00 17.25 177 PRO A O 1
ATOM 1355 N N . ASN A 1 181 ? -12.534 39.888 15.878 1.00 14.45 178 ASN A N 1
ATOM 1356 C CA . ASN A 1 181 ? -12.104 39.298 14.609 1.00 14.29 178 ASN A CA 1
ATOM 1357 C C . ASN A 1 181 ? -10.892 38.357 14.744 1.00 12.87 178 ASN A C 1
ATOM 1358 O O . ASN A 1 181 ? -10.462 37.774 13.742 1.00 13.11 178 ASN A O 1
ATOM 1363 N N . THR A 1 182 ? -10.331 38.195 15.940 1.00 11.45 179 THR A N 1
ATOM 1364 C CA . THR A 1 182 ? -9.101 37.408 16.095 1.00 10.69 179 THR A CA 1
ATOM 1365 C C . THR A 1 182 ? -9.380 35.922 16.318 1.00 9.92 179 THR A C 1
ATOM 1366 O O . THR A 1 182 ? -10.170 35.545 17.193 1.00 10.46 179 THR A O 1
ATOM 1370 N N . LEU A 1 183 ? -8.702 35.077 15.535 1.00 9.12 180 LEU A N 1
ATOM 1371 C CA . LEU A 1 183 ? -8.744 33.623 15.720 1.00 8.89 180 LEU A CA 1
ATOM 1372 C C . LEU A 1 183 ? -7.502 33.154 16.446 1.00 8.49 180 LEU A C 1
ATOM 1373 O O . LEU A 1 183 ? -6.399 33.612 16.153 1.00 9.01 180 LEU A O 1
ATOM 1378 N N . VAL A 1 184 ? -7.687 32.220 17.376 1.00 7.77 181 VAL A N 1
ATOM 1379 C CA . VAL A 1 184 ? -6.596 31.599 18.090 1.00 7.57 181 VAL A CA 1
ATOM 1380 C C . VAL A 1 184 ? -6.361 30.212 17.485 1.00 7.27 181 VAL A C 1
ATOM 1381 O O . VAL A 1 184 ? -7.281 29.396 17.420 1.00 7.00 181 VAL A O 1
ATOM 1385 N N . ILE A 1 185 ? -5.113 29.982 17.054 1.00 6.99 182 ILE A N 1
ATOM 1386 C CA . ILE A 1 185 ? -4.708 28.730 16.401 1.00 7.20 182 ILE A CA 1
ATOM 1387 C C . ILE A 1 185 ? -3.618 28.130 17.260 1.00 7.00 182 ILE A C 1
ATOM 1388 O O . ILE A 1 185 ? -2.661 28.817 17.597 1.00 7.23 182 ILE A O 1
ATOM 1393 N N . VAL A 1 186 ? -3.748 26.844 17.602 1.00 6.69 183 VAL A N 1
ATOM 1394 C CA . VAL A 1 186 ? -2.748 26.152 18.413 1.00 6.47 183 VAL A CA 1
ATOM 1395 C C . VAL A 1 186 ? -2.236 24.912 17.697 1.00 6.05 183 VAL A C 1
ATOM 1396 O O . VAL A 1 186 ? -3.021 24.072 17.265 1.00 6.24 183 VAL A O 1
ATOM 1400 N N . ASP A 1 187 ? -0.919 24.803 17.643 1.00 5.78 184 ASP A N 1
ATOM 1401 C CA . ASP A 1 187 ? -0.241 23.582 17.196 1.00 5.69 184 ASP A CA 1
ATOM 1402 C C . ASP A 1 187 ? -0.109 22.662 18.402 1.00 5.53 184 ASP A C 1
ATOM 1403 O O . ASP A 1 187 ? 0.709 22.895 19.283 1.00 5.79 184 ASP A O 1
ATOM 1408 N N . ASN A 1 188 ? -0.963 21.632 18.427 1.00 5.28 185 ASN A N 1
ATOM 1409 C CA . ASN A 1 188 ? -1.079 20.691 19.543 1.00 5.33 185 ASN A CA 1
ATOM 1410 C C . ASN A 1 188 ? -0.317 19.384 19.296 1.00 5.21 185 ASN A C 1
ATOM 1411 O O . ASN A 1 188 ? -0.612 18.365 19.918 1.00 5.17 185 ASN A O 1
ATOM 1416 N N . THR A 1 189 ? 0.679 19.430 18.408 1.00 5.15 186 THR A N 1
ATOM 1417 C CA . THR A 1 189 ? 1.433 18.234 18.014 1.00 5.12 186 THR A CA 1
ATOM 1418 C C . THR A 1 189 ? 2.075 17.508 19.196 1.00 5.25 186 THR A C 1
ATOM 1419 O O . THR A 1 189 ? 1.892 16.309 19.365 1.00 5.47 186 THR A O 1
ATOM 1423 N N . PHE A 1 190 ? 2.867 18.233 19.988 1.00 5.49 187 PHE A N 1
ATOM 1424 C CA . PHE A 1 190 ? 3.640 17.593 21.057 1.00 5.90 187 PHE A CA 1
ATOM 1425 C C . PHE A 1 190 ? 2.756 16.996 22.135 1.00 5.66 187 PHE A C 1
ATOM 1426 O O . PHE A 1 190 ? 3.016 15.910 22.643 1.00 6.00 187 PHE A O 1
ATOM 1434 N N . ALA A 1 191 ? 1.725 17.746 22.533 1.00 5.63 188 ALA A N 1
ATOM 1435 C CA . ALA A 1 191 ? 0.882 17.321 23.642 1.00 5.71 188 ALA A CA 1
ATOM 1436 C C . ALA A 1 191 ? -0.086 16.226 23.232 1.00 5.73 188 ALA A C 1
ATOM 1437 O O . ALA A 1 191 ? -0.307 15.274 23.985 1.00 5.78 188 ALA A O 1
ATOM 1439 N N . THR A 1 192 ? -0.672 16.380 22.044 1.00 5.64 189 THR A N 1
ATOM 1440 C CA . THR A 1 192 ? -1.701 15.485 21.508 1.00 5.82 189 THR A CA 1
ATOM 1441 C C . THR A 1 192 ? -3.001 15.622 22.299 1.00 6.09 189 THR A C 1
ATOM 1442 O O . THR A 1 192 ? -2.987 16.108 23.438 1.00 6.11 189 THR A O 1
ATOM 1446 N N . PRO A 1 193 ? -4.120 15.139 21.743 1.00 6.47 190 PRO A N 1
ATOM 1447 C CA . PRO A 1 193 ? -5.357 15.171 22.542 1.00 6.93 190 PRO A CA 1
ATOM 1448 C C . PRO A 1 193 ? -5.385 14.221 23.729 1.00 7.08 190 PRO A C 1
ATOM 1449 O O . PRO A 1 193 ? -6.307 14.327 24.554 1.00 7.68 190 PRO A O 1
ATOM 1453 N N . TYR A 1 194 ? -4.417 13.321 23.864 1.00 7.14 191 TYR A N 1
ATOM 1454 C CA . TYR A 1 194 ? -4.254 12.551 25.104 1.00 7.67 191 TYR A CA 1
ATOM 1455 C C . TYR A 1 194 ? -3.920 13.455 26.286 1.00 7.59 191 TYR A C 1
ATOM 1456 O O . TYR A 1 194 ? -4.324 13.152 27.417 1.00 8.63 191 TYR A O 1
ATOM 1465 N N . MET A 1 195 ? -3.180 14.533 26.053 1.00 7.21 192 MET A N 1
ATOM 1466 C CA . MET A 1 195 ? -2.770 15.426 27.136 1.00 7.35 192 MET A CA 1
ATOM 1467 C C . MET A 1 195 ? -3.492 16.755 27.173 1.00 7.32 192 MET A C 1
ATOM 1468 O O . MET A 1 195 ? -3.670 17.305 28.268 1.00 7.84 192 MET A O 1
ATOM 1473 N N . GLN A 1 196 ? -3.877 17.311 26.030 1.00 7.02 193 GLN A N 1
ATOM 1474 C CA . GLN A 1 196 ? -4.309 18.704 25.976 1.00 7.28 193 GLN A CA 1
ATOM 1475 C C . GLN A 1 196 ? -5.352 18.833 24.893 1.00 7.04 193 GLN A C 1
ATOM 1476 O O . GLN A 1 196 ? -5.162 18.289 23.800 1.00 7.10 193 GLN A O 1
ATOM 1482 N N . LYS A 1 197 ? -6.454 19.532 25.189 1.00 7.41 194 LYS A N 1
ATOM 1483 C CA . LYS A 1 197 ? -7.538 19.740 24.237 1.00 7.73 194 LYS A CA 1
ATOM 1484 C C . LYS A 1 197 ? -7.820 21.239 24.136 1.00 7.53 194 LYS A C 1
ATOM 1485 O O . LYS A 1 197 ? -8.680 21.788 24.851 1.00 7.39 194 LYS A O 1
ATOM 1491 N N . PRO A 1 198 ? -7.058 21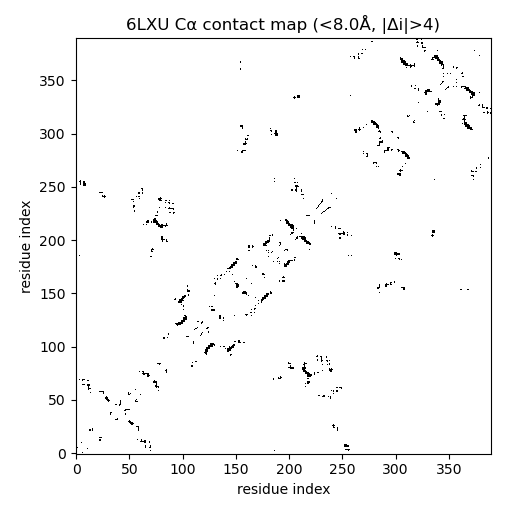.932 23.286 1.00 7.24 195 PRO A N 1
ATOM 1492 C CA . PRO A 1 198 ? -7.131 23.389 23.264 1.00 7.41 195 PRO A CA 1
ATOM 1493 C C . PRO A 1 198 ? -8.523 23.959 22.997 1.00 7.75 195 PRO A C 1
ATOM 1494 O O . PRO A 1 198 ? -8.839 25.056 23.511 1.00 7.53 195 PRO A O 1
ATOM 1498 N N . LEU A 1 199 ? -9.351 23.273 22.224 1.00 8.00 196 LEU A N 1
ATOM 1499 C CA . LEU A 1 199 ? -10.684 23.809 21.938 1.00 8.92 196 LEU A CA 1
ATOM 1500 C C . LEU A 1 199 ? -11.512 23.954 23.211 1.00 9.47 196 LEU A C 1
ATOM 1501 O O . LEU A 1 199 ? -12.335 24.875 23.312 1.00 10.57 196 LEU A O 1
ATOM 1506 N N . LYS A 1 200 ? -11.263 23.105 24.198 1.00 9.80 197 LYS A N 1
ATOM 1507 C CA . LYS A 1 200 ? -11.982 23.193 25.478 1.00 10.88 197 LYS A CA 1
ATOM 1508 C C . LYS A 1 200 ? -11.533 24.381 26.315 1.00 10.87 197 LYS A C 1
ATOM 1509 O O . LYS A 1 200 ? -12.203 24.720 27.310 1.00 12.35 197 LYS A O 1
ATOM 1515 N N . LEU A 1 201 ? -10.429 25.023 25.927 1.00 10.42 198 LEU A N 1
ATOM 1516 C CA . LEU A 1 201 ? -9.876 26.188 26.611 1.00 10.50 198 LEU A CA 1
ATOM 1517 C C . LEU A 1 201 ? -10.194 27.499 25.895 1.00 10.23 198 LEU A C 1
ATOM 1518 O O . LEU A 1 201 ? -9.703 28.543 26.301 1.00 11.03 198 LEU A O 1
ATOM 1523 N N . GLY A 1 202 ? -11.004 27.443 24.844 1.00 9.75 199 GLY A N 1
ATOM 1524 C CA . GLY A 1 202 ? -11.409 28.633 24.090 1.00 9.89 199 GLY A CA 1
ATOM 1525 C C . GLY A 1 202 ? -10.649 28.879 22.799 1.00 9.26 199 GLY A C 1
ATOM 1526 O O . GLY A 1 202 ? -10.888 29.878 22.143 1.00 10.55 199 GLY A O 1
ATOM 1527 N N . VAL A 1 203 ? -9.745 27.975 22.413 1.00 8.50 200 VAL A N 1
ATOM 1528 C CA . VAL A 1 203 ? -9.007 28.111 21.149 1.00 8.23 200 VAL A CA 1
ATOM 1529 C C . VAL A 1 203 ? -9.971 27.881 19.984 1.00 7.84 200 VAL A C 1
ATOM 1530 O O . VAL A 1 203 ? -10.908 27.112 20.094 1.00 8.55 200 VAL A O 1
ATOM 1534 N N . ASP A 1 204 ? -9.749 28.567 18.858 1.00 7.68 201 ASP A N 1
ATOM 1535 C CA . ASP A 1 204 ? -10.626 28.416 17.704 1.00 7.55 201 ASP A CA 1
ATOM 1536 C C . ASP A 1 204 ? -10.256 27.250 16.777 1.00 6.96 201 ASP A C 1
ATOM 1537 O O . ASP A 1 204 ? -11.140 26.596 16.263 1.00 7.16 201 ASP A O 1
ATOM 1542 N N . ILE A 1 205 ? -8.949 27.053 16.537 1.00 6.66 202 ILE A N 1
ATOM 1543 C CA . ILE A 1 205 ? -8.485 26.046 15.566 1.00 6.52 202 ILE A CA 1
ATOM 1544 C C . ILE A 1 205 ? -7.305 25.310 16.175 1.00 6.40 202 ILE A C 1
ATOM 1545 O O . ILE A 1 205 ? -6.387 25.936 16.689 1.00 6.45 202 ILE A O 1
ATOM 1550 N N . VAL A 1 206 ? -7.328 23.977 16.081 1.00 6.35 203 VAL A N 1
ATOM 1551 C CA . VAL A 1 206 ? -6.203 23.140 16.464 1.00 6.48 203 VAL A CA 1
ATOM 1552 C C . VAL A 1 206 ? -5.588 22.556 15.204 1.00 6.11 203 VAL A C 1
ATOM 1553 O O . VAL A 1 206 ? -6.307 22.077 14.323 1.00 6.09 203 VAL A O 1
ATOM 1557 N N . VAL A 1 207 ? -4.258 22.584 15.138 1.00 5.70 204 VAL A N 1
ATOM 1558 C CA . VAL A 1 207 ? -3.515 21.953 14.048 1.00 5.62 204 VAL A CA 1
ATOM 1559 C C . VAL A 1 207 ? -2.541 20.929 14.637 1.00 5.45 204 VAL A C 1
ATOM 1560 O O . VAL A 1 207 ? -2.034 21.066 15.761 1.00 5.57 204 VAL A O 1
ATOM 1564 N N . HIS A 1 208 ? -2.294 19.889 13.840 1.00 4.99 205 HIS A N 1
ATOM 1565 C CA . HIS A 1 208 ? -1.339 18.820 14.183 1.00 5.03 205 HIS A CA 1
ATOM 1566 C C . HIS A 1 208 ? -0.458 18.450 13.016 1.00 4.84 205 HIS A C 1
ATOM 1567 O O . HIS A 1 208 ? -0.933 18.349 11.892 1.00 5.06 205 HIS A O 1
ATOM 1574 N N . SER A 1 209 ? 0.792 18.129 13.331 1.00 4.73 206 SER A N 1
ATOM 1575 C CA . SER A 1 209 ? 1.561 17.217 12.501 1.00 4.67 206 SER A CA 1
ATOM 1576 C C . SER A 1 209 ? 1.230 15.792 12.925 1.00 4.58 206 SER A C 1
ATOM 1577 O O . SER A 1 209 ? 1.746 15.303 13.929 1.00 4.71 206 SER A O 1
ATOM 1580 N N . ALA A 1 210 ? 0.373 15.132 12.147 1.00 4.40 207 ALA A N 1
ATOM 1581 C CA . ALA A 1 210 ? 0.057 13.725 12.386 1.00 4.53 207 ALA A CA 1
ATOM 1582 C C . ALA A 1 210 ? 1.235 12.803 12.090 1.00 4.48 207 ALA A C 1
ATOM 1583 O O . ALA A 1 210 ? 1.242 11.661 12.528 1.00 4.71 207 ALA A O 1
ATOM 1585 N N . THR A 1 211 ? 2.245 13.336 11.391 1.00 4.44 208 THR A N 1
ATOM 1586 C CA . THR A 1 211 ? 3.550 12.686 11.214 1.00 4.48 208 THR A CA 1
ATOM 1587 C C . THR A 1 211 ? 4.144 12.204 12.522 1.00 4.51 208 THR A C 1
ATOM 1588 O O . THR A 1 211 ? 4.919 11.244 12.559 1.00 4.79 208 THR A O 1
ATOM 1616 N N . TYR A 1 213 ? 3.096 11.874 16.858 1.00 4.70 210 TYR A N 1
ATOM 1617 C CA . TYR A 1 213 ? 2.405 10.879 17.690 1.00 4.80 210 TYR A CA 1
ATOM 1618 C C . TYR A 1 213 ? 1.140 10.282 17.119 1.00 4.67 210 TYR A C 1
ATOM 1619 O O . TYR A 1 213 ? 0.852 9.115 17.376 1.00 4.78 210 TYR A O 1
ATOM 1628 N N . LEU A 1 214 ? 0.327 11.060 16.416 1.00 4.52 211 LEU A N 1
ATOM 1629 C CA . LEU A 1 214 ? -1.001 10.553 16.037 1.00 4.67 211 LEU A CA 1
ATOM 1630 C C . LEU A 1 214 ? -0.868 9.327 15.128 1.00 4.45 211 LEU A C 1
ATOM 1631 O O . LEU A 1 214 ? -1.451 8.280 15.409 1.00 4.83 211 LEU A O 1
ATOM 1636 N N . ASN A 1 215 ? -0.064 9.436 14.071 1.00 4.30 212 ASN A N 1
ATOM 1637 C CA . ASN A 1 215 ? 0.271 8.248 13.288 1.00 4.31 212 ASN A CA 1
ATOM 1638 C C . ASN A 1 215 ? 1.148 7.297 14.111 1.00 4.34 212 ASN A C 1
ATOM 1639 O O . ASN A 1 215 ? 0.893 6.090 14.180 1.00 4.71 212 ASN A O 1
ATOM 1644 N N . GLY A 1 216 ? 2.226 7.842 14.680 1.00 4.41 213 GLY A N 1
ATOM 1645 C CA . GLY A 1 216 ? 3.052 7.150 15.651 1.00 4.63 213 GLY A CA 1
ATOM 1646 C C . GLY A 1 216 ? 4.100 6.193 15.145 1.00 4.59 213 GLY A C 1
ATOM 1647 O O . GLY A 1 216 ? 4.905 5.712 15.930 1.00 4.99 213 GLY A O 1
ATOM 1648 N N . HIS A 1 217 ? 4.074 5.874 13.843 1.00 4.59 214 HIS A N 1
ATOM 1649 C CA . HIS A 1 217 ? 4.870 4.778 13.315 1.00 4.65 214 HIS A CA 1
ATOM 1650 C C . HIS A 1 217 ? 5.913 5.235 12.299 1.00 4.65 214 HIS A C 1
ATOM 1651 O O . HIS A 1 217 ? 6.512 4.417 11.611 1.00 4.85 214 HIS A O 1
ATOM 1658 N N . GLY A 1 218 ? 6.167 6.541 12.227 1.00 4.81 215 GLY A N 1
ATOM 1659 C CA . GLY A 1 218 ? 7.345 7.020 11.484 1.00 5.06 215 GLY A CA 1
ATOM 1660 C C . GLY A 1 218 ? 7.334 6.695 10.008 1.00 5.02 215 GLY A C 1
ATOM 1661 O O . GLY A 1 218 ? 8.397 6.571 9.399 1.00 5.11 215 GLY A O 1
ATOM 1662 N N . ASP A 1 219 ? 6.141 6.576 9.417 1.00 4.86 216 ASP A N 1
ATOM 1663 C CA . ASP A 1 219 ? 6.002 6.115 8.047 1.00 4.82 216 ASP A CA 1
ATOM 1664 C C . ASP A 1 219 ? 5.065 6.972 7.201 1.00 4.93 216 ASP A C 1
ATOM 1665 O O . ASP A 1 219 ? 4.824 6.659 6.025 1.00 5.34 216 ASP A O 1
ATOM 1670 N N . VAL A 1 220 ? 4.568 8.078 7.773 1.00 4.92 217 VAL A N 1
ATOM 1671 C CA . VAL A 1 220 ? 3.617 8.955 7.091 1.00 5.14 217 VAL A CA 1
ATOM 1672 C C . VAL A 1 220 ? 3.989 10.401 7.390 1.00 5.10 217 VAL A C 1
ATOM 1673 O O . VAL A 1 220 ? 4.325 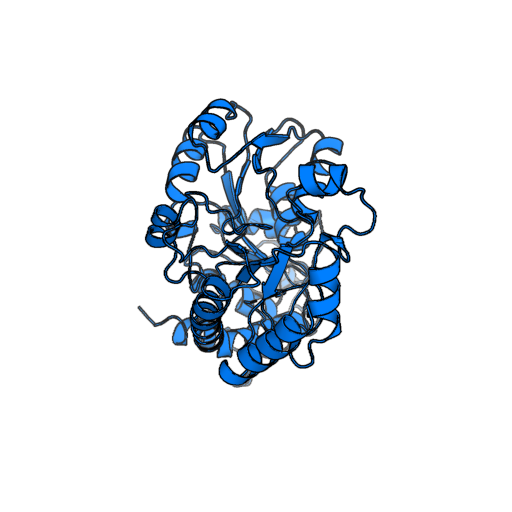10.742 8.531 1.00 5.71 217 VAL A O 1
ATOM 1677 N N . ILE A 1 221 ? 3.882 11.252 6.376 1.00 4.76 218 ILE A N 1
ATOM 1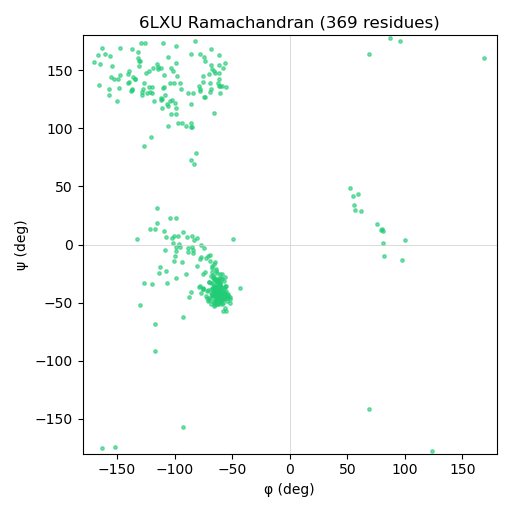678 C CA . ILE A 1 221 ? 3.882 12.701 6.541 1.00 4.59 218 ILE A CA 1
ATOM 1679 C C . ILE A 1 221 ? 2.419 13.136 6.379 1.00 4.37 218 ILE A C 1
ATOM 1680 O O . ILE A 1 221 ? 1.782 12.817 5.364 1.00 4.61 218 ILE A O 1
ATOM 1685 N N . ALA A 1 222 ? 1.861 13.821 7.386 1.00 4.25 219 ALA A N 1
ATOM 1686 C CA . ALA A 1 222 ? 0.443 14.191 7.352 1.00 4.28 219 ALA A CA 1
ATOM 1687 C C . ALA A 1 222 ? 0.132 15.257 8.380 1.00 4.29 219 ALA A C 1
ATOM 1688 O O . ALA A 1 222 ? 0.822 15.386 9.391 1.00 4.25 219 ALA A O 1
ATOM 1690 N N . GLY A 1 223 ? -0.930 16.005 8.107 1.00 4.37 220 GLY A N 1
ATOM 1691 C CA . GLY A 1 223 ? -1.415 17.046 9.000 1.00 4.50 220 GLY A CA 1
ATOM 1692 C C . GLY A 1 223 ? -2.902 16.913 9.219 1.00 4.64 220 GLY A C 1
ATOM 1693 O O . GLY A 1 223 ? -3.619 16.333 8.407 1.00 4.77 220 GLY A O 1
ATOM 1694 N N . LEU A 1 224 ? -3.363 17.489 10.334 1.00 4.93 221 LEU A N 1
ATOM 1695 C CA . LEU A 1 224 ? -4.785 17.491 10.676 1.00 5.32 221 LEU A CA 1
ATOM 1696 C C . LEU A 1 224 ? -5.162 18.828 11.269 1.00 5.52 221 LEU A C 1
ATOM 1697 O O . LEU A 1 224 ? -4.362 19.471 11.957 1.00 5.76 221 LEU A O 1
ATOM 1702 N N . VAL A 1 225 ? -6.399 19.243 10.992 1.00 5.62 222 VAL A N 1
ATOM 1703 C CA . VAL A 1 225 ? -6.993 20.451 11.558 1.00 5.86 222 VAL A CA 1
ATOM 1704 C C . VAL A 1 225 ? -8.313 20.074 12.205 1.00 5.91 222 VAL A C 1
ATOM 1705 O O . VAL A 1 225 ? -9.057 19.290 11.630 1.00 6.08 222 VAL A O 1
ATOM 1709 N N . VAL A 1 226 ? -8.601 20.648 13.380 1.00 6.11 223 VAL A N 1
ATOM 1710 C CA . VAL A 1 226 ? -9.925 20.525 13.989 1.00 6.36 223 VAL A CA 1
ATOM 1711 C C . VAL A 1 226 ? -10.435 21.911 14.342 1.00 6.55 223 VAL A C 1
ATOM 1712 O O . VAL A 1 226 ? -9.734 22.705 14.955 1.00 6.28 223 VAL A O 1
ATOM 1716 N N . THR A 1 227 ? -11.682 22.183 13.952 1.00 6.86 224 THR A N 1
ATOM 1717 C CA . THR A 1 227 ? -12.316 23.459 14.248 1.00 7.27 224 THR A CA 1
ATOM 1718 C C . THR A 1 227 ? -13.829 23.340 14.067 1.00 7.64 224 THR A C 1
ATOM 1719 O O . THR A 1 227 ? -14.360 22.265 13.807 1.00 7.76 224 THR A O 1
ATOM 1723 N N . ARG A 1 228 ? -14.512 24.481 14.212 1.00 8.68 225 ARG A N 1
ATOM 1724 C CA . ARG A 1 228 ? -15.960 24.543 13.985 1.00 9.95 225 ARG A CA 1
ATOM 1725 C C . ARG A 1 228 ? -16.268 24.324 12.511 1.00 9.87 225 ARG A C 1
ATOM 1726 O O . ARG A 1 228 ? -15.447 24.668 11.640 1.00 9.42 225 ARG A O 1
ATOM 1734 N N . GLN A 1 229 ? -17.444 23.779 12.216 1.00 10.34 226 GLN A N 1
ATOM 1735 C CA . GLN A 1 229 ? -17.799 23.421 10.839 1.00 11.32 226 GLN A CA 1
ATOM 1736 C C . GLN A 1 229 ? -17.659 24.565 9.847 1.00 12.07 226 GLN A C 1
ATOM 1737 O O . GLN A 1 229 ? -17.155 24.352 8.736 1.00 11.74 226 GLN A O 1
ATOM 1743 N N . GLU A 1 230 ? -18.103 25.758 10.232 1.00 13.27 227 GLU A N 1
ATOM 1744 C CA . GLU A 1 230 ? -18.060 26.920 9.343 1.00 14.62 227 GLU A CA 1
ATOM 1745 C C . GLU A 1 230 ? -16.629 27.238 8.897 1.00 13.35 227 GLU A C 1
ATOM 1746 O O . GLU A 1 230 ? -16.387 27.493 7.710 1.00 14.91 227 GLU A O 1
ATOM 1752 N N . LEU A 1 231 ? -15.698 27.219 9.839 1.00 11.86 228 LEU A N 1
ATOM 1753 C CA . LEU A 1 231 ? -14.293 27.468 9.521 1.00 11.07 228 LEU A CA 1
ATOM 1754 C C . LEU A 1 231 ? -13.691 26.292 8.766 1.00 9.87 228 LEU A C 1
ATOM 1755 O O . LEU A 1 231 ? -12.922 26.487 7.825 1.00 9.35 228 LEU A O 1
ATOM 1760 N N . ALA A 1 232 ? -14.044 25.077 9.159 1.00 8.44 229 ALA A N 1
ATOM 1761 C CA . ALA A 1 232 ? -13.513 23.884 8.507 1.00 8.25 229 ALA A CA 1
ATOM 1762 C C . ALA A 1 232 ? -13.847 23.880 7.031 1.00 8.22 229 ALA A C 1
ATOM 1763 O O . ALA A 1 232 ? -12.998 23.543 6.193 1.00 7.92 229 ALA A O 1
ATOM 1765 N N . ASP A 1 233 ? -15.086 24.213 6.688 1.00 8.37 230 ASP A N 1
ATOM 1766 C CA . ASP A 1 233 ? -15.502 24.190 5.288 1.00 8.89 230 ASP A CA 1
ATOM 1767 C C . ASP A 1 233 ? -14.706 25.193 4.461 1.00 8.56 230 ASP A C 1
ATOM 1768 O O . ASP A 1 233 ? -14.370 24.913 3.300 1.00 8.64 230 ASP A O 1
ATOM 1773 N N . GLN A 1 234 ? -14.389 26.346 5.033 1.00 8.66 231 GLN A N 1
ATOM 1774 C CA . GLN A 1 234 ? -13.532 27.319 4.339 1.00 8.72 231 GLN A CA 1
ATOM 1775 C C . GLN A 1 234 ? -12.100 26.809 4.175 1.00 7.97 231 GLN A C 1
ATOM 1776 O O . GLN A 1 234 ? -11.503 26.942 3.104 1.00 7.89 231 GLN A O 1
ATOM 1782 N N . ILE A 1 235 ? -11.540 26.218 5.220 1.00 7.43 232 ILE A N 1
ATOM 1783 C CA . ILE A 1 235 ? -10.178 25.669 5.127 1.00 7.53 232 ILE A CA 1
ATOM 1784 C C . ILE A 1 235 ? -10.127 24.557 4.063 1.00 7.37 232 ILE A C 1
ATOM 1785 O O . ILE A 1 235 ? -9.184 24.505 3.255 1.00 7.99 232 ILE A O 1
ATOM 1790 N N . ARG A 1 236 ? -11.146 23.708 4.012 1.00 7.18 233 ARG A N 1
ATOM 1791 C CA . ARG A 1 236 ? -11.221 22.647 3.014 1.00 7.36 233 ARG A CA 1
ATOM 1792 C C . ARG A 1 236 ? -11.374 23.185 1.597 1.00 7.39 233 ARG A C 1
ATOM 1793 O O . ARG A 1 236 ? -10.642 22.780 0.688 1.00 7.19 233 ARG A O 1
ATOM 1801 N N . PHE A 1 237 ? -12.367 24.045 1.391 1.00 7.59 234 PHE A N 1
ATOM 1802 C CA . PHE A 1 237 ? -12.745 24.456 0.047 1.00 8.35 234 PHE A CA 1
ATOM 1803 C C . PHE A 1 237 ? -11.999 25.666 -0.494 1.00 7.88 234 PHE A C 1
ATOM 1804 O O . PHE A 1 237 ? -12.174 25.995 -1.669 1.00 8.19 234 PHE A O 1
ATOM 1812 N N . VAL A 1 238 ? -11.175 26.307 0.330 1.00 7.88 235 VAL A N 1
ATOM 1813 C CA . VAL A 1 238 ? -10.316 27.403 -0.113 1.00 8.33 235 VAL A CA 1
ATOM 1814 C C . VAL A 1 238 ? -8.853 27.010 0.064 1.00 8.04 235 VAL A C 1
ATOM 1815 O O . VAL A 1 238 ? -8.126 26.800 -0.932 1.00 8.02 235 VAL A O 1
ATOM 1819 N N . GLY A 1 239 ? -8.421 26.883 1.309 1.00 7.97 236 GLY A N 1
ATOM 1820 C CA . GLY A 1 239 ? -7.018 26.614 1.613 1.00 8.08 236 GLY A CA 1
ATOM 1821 C C . GLY A 1 239 ? -6.504 25.339 0.981 1.00 7.85 236 GLY A C 1
ATOM 1822 O O . GLY A 1 239 ? -5.535 25.359 0.208 1.00 8.06 236 GLY A O 1
ATOM 1823 N N . LEU A 1 240 ? -7.150 24.231 1.283 1.00 7.26 237 LEU A N 1
ATOM 1824 C CA . LEU A 1 240 ? -6.736 22.934 0.746 1.00 7.23 237 LEU A CA 1
ATOM 1825 C C . LEU A 1 240 ? -7.029 22.820 -0.745 1.00 7.01 237 LEU A C 1
ATOM 1826 O O . LEU A 1 240 ? -6.156 22.435 -1.535 1.00 6.98 237 LEU A O 1
ATOM 1831 N N . LYS A 1 241 ? -8.244 23.167 -1.158 1.00 6.98 238 LYS A N 1
ATOM 1832 C CA A LYS A 1 241 ? -8.664 22.932 -2.533 0.60 7.12 238 LYS A CA 1
ATOM 1833 C CA B LYS A 1 241 ? -8.670 22.938 -2.533 0.40 7.14 238 LYS A CA 1
ATOM 1834 C C . LYS A 1 241 ? -7.783 23.667 -3.545 1.00 6.95 238 LYS A C 1
ATOM 1835 O O . LYS A 1 241 ? -7.409 23.099 -4.579 1.00 7.07 238 LYS A O 1
ATOM 1846 N N . ASP A 1 242 ? -7.486 24.932 -3.246 1.00 7.00 239 ASP A N 1
ATOM 1847 C CA . ASP A 1 242 ? -6.863 25.838 -4.209 1.00 7.54 239 ASP A CA 1
ATOM 1848 C C . ASP A 1 242 ? -5.510 26.383 -3.788 1.00 7.53 239 ASP A C 1
ATOM 1849 O O . ASP A 1 242 ? -4.679 26.633 -4.672 1.00 8.59 239 ASP A O 1
ATOM 1854 N N . MET A 1 243 ? -5.279 26.627 -2.504 1.00 7.12 240 MET A N 1
ATOM 1855 C CA A MET A 1 243 ? -4.101 27.398 -2.145 0.60 6.86 240 MET A CA 1
ATOM 1856 C CA B MET A 1 243 ? -4.127 27.425 -2.019 0.40 7.36 240 MET A CA 1
ATOM 1857 C C . MET A 1 243 ? -2.900 26.585 -1.690 1.00 6.53 240 MET A C 1
ATOM 1858 O O . MET A 1 243 ? -1.788 27.094 -1.716 1.00 6.38 240 MET A O 1
ATOM 1867 N N . THR A 1 244 ? -3.111 25.320 -1.314 1.00 5.84 241 THR A N 1
ATOM 1868 C CA . THR A 1 244 ? -2.003 24.420 -1.038 1.00 5.56 241 THR A CA 1
ATOM 1869 C C . THR A 1 244 ? -2.087 23.116 -1.817 1.00 5.18 241 THR A C 1
ATOM 1870 O O . THR A 1 244 ? -1.051 22.532 -2.123 1.00 5.41 241 THR A O 1
ATOM 1874 N N . GLY A 1 245 ? -3.287 22.608 -2.079 1.00 5.05 242 GLY A N 1
ATOM 1875 C CA . GLY A 1 245 ? -3.389 21.295 -2.681 1.00 4.89 242 GLY A CA 1
ATOM 1876 C C . GLY A 1 245 ? -2.688 20.197 -1.893 1.00 4.73 242 GLY A C 1
ATOM 1877 O O . GLY A 1 245 ? -2.250 19.212 -2.481 1.00 4.85 242 GLY A O 1
ATOM 1878 N N . ALA A 1 246 ? -2.599 20.337 -0.572 1.00 4.74 243 ALA A N 1
ATOM 1879 C CA . ALA A 1 246 ? -1.889 19.359 0.259 1.00 4.84 243 ALA A CA 1
ATOM 1880 C C . ALA A 1 246 ? -2.804 18.170 0.583 1.00 4.85 243 ALA A C 1
ATOM 1881 O O . ALA A 1 246 ? -3.197 17.953 1.727 1.00 4.91 243 ALA A O 1
ATOM 1883 N N . VAL A 1 247 ? -3.093 17.381 -0.451 1.00 4.82 244 VAL A N 1
ATOM 1884 C CA . VAL A 1 247 ? -4.073 16.308 -0.377 1.00 4.85 244 VAL A CA 1
ATOM 1885 C C . VAL A 1 247 ? -3.444 15.039 0.152 1.00 4.73 244 VAL A C 1
ATOM 1886 O O . VAL A 1 247 ? -2.511 14.499 -0.443 1.00 5.03 244 VAL A O 1
ATOM 1890 N N . LEU A 1 248 ? -3.977 14.539 1.273 1.00 4.63 245 LEU A N 1
ATOM 1891 C CA . LEU A 1 248 ? -3.495 13.301 1.880 1.00 4.75 245 LEU A CA 1
ATOM 1892 C C . LEU A 1 248 ? -3.826 12.101 0.986 1.00 4.57 245 LEU A C 1
ATOM 1893 O O . LEU A 1 248 ? -4.943 11.931 0.509 1.00 4.81 245 LEU A O 1
ATOM 1898 N N . GLY A 1 249 ? -2.844 11.233 0.784 1.00 4.66 246 GLY A N 1
ATOM 1899 C CA . GLY A 1 249 ? -3.071 10.003 0.042 1.00 4.67 246 GLY A CA 1
ATOM 1900 C C . GLY A 1 249 ? -3.964 9.058 0.843 1.00 4.82 246 GLY A C 1
ATOM 1901 O O . GLY A 1 249 ? -3.777 8.921 2.056 1.00 4.79 246 GLY A O 1
ATOM 1902 N N . PRO A 1 250 ? -4.925 8.378 0.187 1.00 5.14 247 PRO A N 1
ATOM 1903 C CA . PRO A 1 250 ? -5.760 7.437 0.934 1.00 5.33 247 PRO A CA 1
ATOM 1904 C C . PRO A 1 250 ? -4.961 6.360 1.674 1.00 5.05 247 PRO A C 1
ATOM 1905 O O . PRO A 1 250 ? -5.323 6.004 2.799 1.00 5.10 247 PRO A O 1
ATOM 1909 N N . GLN A 1 251 ? -3.869 5.890 1.093 1.00 5.11 248 GLN A N 1
ATOM 1910 C CA . GLN A 1 251 ? -3.018 4.916 1.797 1.00 5.26 248 GLN A CA 1
ATOM 1911 C C . GLN A 1 251 ? -2.517 5.489 3.111 1.00 4.89 248 GLN A C 1
ATOM 1912 O O . GLN A 1 251 ? -2.541 4.820 4.153 1.00 4.74 248 GLN A O 1
ATOM 1918 N N . GLU A 1 252 ? -2.039 6.730 3.071 1.00 4.72 249 GLU A N 1
ATOM 1919 C CA . GLU A 1 252 ? -1.555 7.375 4.282 1.00 4.74 249 GLU A CA 1
ATOM 1920 C C . GLU A 1 252 ? -2.680 7.631 5.277 1.00 4.53 249 GLU A C 1
ATOM 1921 O O . GLU A 1 252 ? -2.480 7.462 6.476 1.00 4.42 249 GLU A O 1
ATOM 1927 N N . ALA A 1 253 ? -3.863 8.007 4.791 1.00 4.41 250 ALA A N 1
ATOM 1928 C CA . ALA A 1 253 ? -5.010 8.124 5.689 1.00 4.48 250 ALA A CA 1
ATOM 1929 C C . ALA A 1 253 ? -5.263 6.804 6.425 1.00 4.45 250 ALA A C 1
ATOM 1930 O O . ALA A 1 253 ? -5.495 6.808 7.638 1.00 4.56 250 ALA A O 1
ATOM 1932 N N . TYR A 1 254 ? -5.208 5.693 5.692 1.00 4.37 251 TYR A N 1
ATOM 1933 C CA . TYR A 1 254 ? -5.383 4.377 6.299 1.00 4.52 251 TYR A CA 1
ATOM 1934 C C . TYR A 1 254 ? -4.284 4.103 7.337 1.00 4.43 251 TYR A C 1
ATOM 1935 O O . TYR A 1 254 ? -4.584 3.644 8.452 1.00 4.52 251 TYR A O 1
ATOM 1944 N N . TYR A 1 255 ? -3.029 4.372 6.990 1.00 4.33 252 TYR A N 1
ATOM 1945 C CA . TYR A 1 255 ? -1.949 4.175 7.956 1.00 4.46 252 TYR A CA 1
ATOM 1946 C C . TYR A 1 255 ? -2.202 4.939 9.253 1.00 4.36 252 TYR A C 1
ATOM 1947 O O . TYR A 1 255 ? -1.913 4.436 10.337 1.00 4.31 252 TYR A O 1
ATOM 1956 N N . ILE A 1 256 ? -2.717 6.164 9.154 1.00 4.30 253 ILE A N 1
ATOM 1957 C CA . ILE A 1 256 ? -2.947 6.964 10.360 1.00 4.44 253 ILE A CA 1
ATOM 1958 C C . ILE A 1 256 ? -4.140 6.419 11.154 1.00 4.48 253 ILE A C 1
ATOM 1959 O O . ILE A 1 256 ? -4.055 6.299 12.376 1.00 4.57 253 ILE A O 1
ATOM 1964 N N . ILE A 1 257 ? -5.231 6.084 10.475 1.00 4.43 254 ILE A N 1
ATOM 1965 C CA . ILE A 1 257 ? -6.344 5.401 11.154 1.00 4.59 254 ILE A CA 1
ATOM 1966 C C . ILE A 1 257 ? -5.827 4.174 11.920 1.00 4.45 254 ILE A C 1
ATOM 1967 O O . ILE A 1 257 ? -6.173 3.947 13.088 1.00 4.66 254 ILE A O 1
ATOM 1972 N N . ARG A 1 258 ? -5.003 3.389 11.238 1.00 4.44 255 ARG A N 1
ATOM 1973 C CA . ARG A 1 258 ? -4.429 2.194 11.836 1.00 4.46 255 ARG A CA 1
ATOM 1974 C C . ARG A 1 258 ? -3.566 2.559 13.051 1.00 4.43 255 ARG A C 1
ATOM 1975 O O . ARG A 1 258 ? -3.672 1.925 14.107 1.00 4.61 255 ARG A O 1
ATOM 1983 N N . GLY A 1 259 ? -2.713 3.573 12.898 1.00 4.36 256 GLY A N 1
ATOM 1984 C CA . GLY A 1 259 ? -1.914 4.067 14.015 1.00 4.57 256 GLY A CA 1
ATOM 1985 C C . GLY A 1 259 ? -2.755 4.509 15.198 1.00 4.66 256 GLY A C 1
ATOM 1986 O O . GLY A 1 259 ? -2.374 4.298 16.365 1.00 4.67 256 GLY A O 1
ATOM 1987 N N . LEU A 1 260 ? -3.897 5.122 14.921 1.00 4.68 257 LEU A N 1
ATOM 1988 C CA . LEU A 1 260 ? -4.783 5.591 15.990 1.00 5.02 257 LEU A CA 1
ATOM 1989 C C . LEU A 1 260 ? -5.407 4.456 16.792 1.00 4.82 257 LEU A C 1
ATOM 1990 O O . LEU A 1 260 ? -5.824 4.698 17.936 1.00 4.90 257 LEU A O 1
ATOM 1995 N N . LYS A 1 261 ? -5.455 3.236 16.257 1.00 4.86 258 LYS A N 1
ATOM 1996 C CA . LYS A 1 261 ? -5.975 2.105 17.028 1.00 5.17 258 LYS A CA 1
ATOM 1997 C C . LYS A 1 261 ? -5.188 1.888 18.321 1.00 5.27 258 LYS A C 1
ATOM 1998 O O . LYS A 1 261 ? -5.755 1.374 19.285 1.00 6.00 258 LYS A O 1
ATOM 2004 N N . THR A 1 262 ? -3.898 2.244 18.328 1.00 4.93 259 THR A N 1
ATOM 2005 C CA . THR A 1 262 ? -3.048 2.093 19.505 1.00 5.08 259 THR A CA 1
ATOM 2006 C C . THR A 1 262 ? -2.691 3.431 20.153 1.00 5.10 259 THR A C 1
ATOM 2007 O O . THR A 1 262 ? -1.851 3.473 21.047 1.00 5.28 259 THR A O 1
ATOM 2011 N N . PHE A 1 263 ? -3.350 4.524 19.753 1.00 5.37 260 PHE A N 1
ATOM 2012 C CA . PHE A 1 263 ? -2.985 5.860 20.238 1.00 5.51 260 PHE A CA 1
ATOM 2013 C C . PHE A 1 263 ? -2.984 5.939 21.769 1.00 5.45 260 PHE A C 1
ATOM 2014 O O . PHE A 1 263 ? -2.027 6.455 22.371 1.00 5.39 260 PHE A O 1
ATOM 2022 N N . GLU A 1 264 ? -4.039 5.453 22.421 1.00 5.55 261 GLU A N 1
ATOM 2023 C CA . GLU A 1 264 ? -4.114 5.581 23.876 1.00 5.87 261 GLU A CA 1
ATOM 2024 C C . GLU A 1 264 ? -2.962 4.861 24.560 1.00 5.56 261 GLU A C 1
ATOM 2025 O O . GLU A 1 264 ? -2.283 5.424 25.422 1.00 5.72 261 GLU A O 1
ATOM 2031 N N . ILE A 1 265 ? -2.757 3.593 24.208 1.00 5.40 262 ILE A N 1
ATOM 2032 C CA . ILE A 1 265 ? -1.725 2.803 24.871 1.00 5.47 262 ILE A CA 1
ATOM 2033 C C . ILE A 1 265 ? -0.327 3.271 24.495 1.00 5.04 262 ILE A C 1
ATOM 2034 O O . ILE A 1 265 ? 0.586 3.172 25.312 1.00 5.17 262 ILE A O 1
ATOM 2039 N N . ARG A 1 266 ? -0.139 3.761 23.271 1.00 4.86 263 ARG A N 1
ATOM 2040 C CA . ARG A 1 266 ? 1.157 4.323 22.903 1.00 4.83 263 ARG A CA 1
ATOM 2041 C C . ARG A 1 266 ? 1.449 5.551 23.753 1.00 4.83 263 ARG A C 1
ATOM 2042 O O . ARG A 1 266 ? 2.519 5.664 24.341 1.00 4.96 263 ARG A O 1
ATOM 2050 N N . MET A 1 267 ? 0.511 6.484 23.824 1.00 5.08 264 MET A N 1
ATOM 2051 C CA . MET A 1 267 ? 0.769 7.699 24.605 1.00 5.33 264 MET A CA 1
ATOM 2052 C C . MET A 1 267 ? 1.021 7.389 26.077 1.00 5.62 264 MET A C 1
ATOM 2053 O O . MET A 1 267 ? 1.881 8.009 26.712 1.00 5.66 264 MET A O 1
ATOM 2058 N N . GLU A 1 268 ? 0.268 6.432 26.624 1.00 5.98 265 GLU A N 1
ATOM 2059 C CA A GLU A 1 268 ? 0.475 6.029 28.015 0.50 6.32 265 GLU A CA 1
ATOM 2060 C CA B GLU A 1 268 ? 0.458 6.006 28.013 0.50 6.39 265 GLU A CA 1
ATOM 2061 C C . GLU A 1 268 ? 1.893 5.519 28.243 1.00 6.25 265 GLU A C 1
ATOM 2062 O O . GLU A 1 268 ? 2.553 5.912 29.204 1.00 6.28 265 GLU A O 1
ATOM 2073 N N . ARG A 1 269 ? 2.377 4.666 27.349 1.00 5.95 266 ARG A N 1
ATOM 2074 C CA A ARG A 1 269 ? 3.724 4.111 27.494 0.50 5.97 266 ARG A CA 1
ATOM 2075 C CA B ARG A 1 269 ? 3.720 4.116 27.501 0.50 6.08 266 ARG A CA 1
ATOM 2076 C C . ARG A 1 269 ? 4.799 5.153 27.202 1.00 5.89 266 ARG A C 1
ATOM 2077 O O . ARG A 1 269 ? 5.816 5.198 27.893 1.00 6.00 266 ARG A O 1
ATOM 2092 N N . HIS A 1 270 ? 4.589 5.983 26.186 1.00 5.63 267 HIS A N 1
ATOM 2093 C CA . HIS A 1 270 ? 5.510 7.085 25.903 1.00 5.63 267 HIS A CA 1
ATOM 2094 C C . HIS A 1 270 ? 5.733 7.924 27.180 1.00 5.98 267 HIS A C 1
ATOM 2095 O O . HIS A 1 270 ? 6.867 8.204 27.563 1.00 6.22 267 HIS A O 1
ATOM 2102 N N . CYS A 1 271 ? 4.638 8.326 27.828 1.00 6.14 268 CYS A N 1
ATOM 2103 C CA . CYS A 1 271 ? 4.729 9.194 29.009 1.00 6.63 268 CYS A CA 1
ATOM 2104 C C . CYS A 1 271 ? 5.293 8.469 30.218 1.00 6.94 268 CYS A C 1
ATOM 2105 O O . CYS A 1 271 ? 6.075 9.061 30.970 1.00 7.08 268 CYS A O 1
ATOM 2108 N N . LYS A 1 272 ? 4.915 7.216 30.426 1.00 7.28 269 LYS A N 1
ATOM 2109 C CA A LYS A 1 272 ? 5.451 6.404 31.534 0.50 7.74 269 LYS A CA 1
ATOM 2110 C CA B LYS A 1 272 ? 5.455 6.445 31.549 0.50 7.76 269 LYS A CA 1
ATOM 2111 C C . LYS A 1 272 ? 6.966 6.278 31.389 1.00 7.52 269 LYS A C 1
ATOM 2112 O O . LYS A 1 272 ? 7.733 6.507 32.340 1.00 7.78 269 LYS A O 1
ATOM 2123 N N . ASN A 1 273 ? 7.408 5.900 30.197 1.00 6.97 270 ASN A N 1
ATOM 2124 C CA . ASN A 1 273 ? 8.833 5.818 29.922 1.00 6.78 270 ASN A CA 1
ATOM 2125 C C . ASN A 1 273 ? 9.504 7.160 30.148 1.00 6.89 270 ASN A C 1
ATOM 2126 O O . ASN A 1 273 ? 10.563 7.229 30.779 1.00 6.92 270 ASN A O 1
ATOM 2131 N N . ALA A 1 274 ? 8.911 8.221 29.619 1.00 6.65 271 ALA A N 1
ATOM 2132 C CA . ALA A 1 274 ? 9.552 9.528 29.690 1.00 6.98 271 ALA A CA 1
ATOM 2133 C C . ALA A 1 274 ? 9.731 10.009 31.121 1.00 7.29 271 ALA A C 1
ATOM 2134 O O . ALA A 1 274 ? 10.792 10.533 31.458 1.00 7.30 271 ALA A O 1
ATOM 2136 N N . ARG A 1 275 ? 8.717 9.845 31.962 1.00 7.77 272 ARG A N 1
ATOM 2137 C CA . ARG A 1 275 ? 8.833 10.317 33.347 1.00 8.89 272 ARG A CA 1
ATOM 2138 C C . ARG A 1 275 ? 9.981 9.609 34.070 1.00 8.52 272 ARG A C 1
ATOM 2139 O O . ARG A 1 275 ? 10.742 10.244 34.826 1.00 8.75 272 ARG A O 1
ATOM 2147 N N . THR A 1 276 ? 10.151 8.313 33.826 1.00 8.32 273 THR A N 1
ATOM 2148 C CA . THR A 1 276 ? 11.236 7.559 34.416 1.00 8.50 273 THR A CA 1
ATOM 2149 C C . THR A 1 276 ? 12.594 8.027 33.901 1.00 8.24 273 THR A C 1
ATOM 2150 O O . THR A 1 276 ? 13.562 8.154 34.670 1.00 8.55 273 THR A O 1
ATOM 2154 N N . ILE A 1 277 ? 12.673 8.318 32.611 1.00 7.48 274 ILE A N 1
ATOM 2155 C CA . ILE A 1 277 ? 13.911 8.820 32.026 1.00 7.52 274 ILE A CA 1
ATOM 2156 C C . ILE A 1 277 ? 14.232 10.228 32.539 1.00 7.49 274 ILE A C 1
ATOM 2157 O O . ILE A 1 277 ? 15.407 10.532 32.777 1.00 7.66 274 ILE A O 1
ATOM 2162 N N . VAL A 1 278 ? 13.226 11.070 32.717 1.00 7.57 275 VAL A N 1
ATOM 2163 C CA . VAL A 1 278 ? 13.454 12.407 33.290 1.00 7.93 275 VAL A CA 1
ATOM 2164 C C . VAL A 1 278 ? 14.118 12.295 34.663 1.00 8.50 275 VAL A C 1
ATOM 2165 O O . VAL A 1 278 ? 15.095 13.014 34.947 1.00 9.05 275 VAL A O 1
ATOM 2169 N N . ASP A 1 279 ? 13.612 11.407 35.511 1.00 9.22 276 ASP A N 1
ATOM 2170 C CA . ASP A 1 279 ? 14.204 11.243 36.838 1.00 10.73 276 ASP A CA 1
ATOM 2171 C C . ASP A 1 279 ? 15.665 10.802 36.736 1.00 10.41 276 ASP A C 1
ATOM 2172 O O . ASP A 1 279 ? 16.532 11.348 37.452 1.00 10.94 276 ASP A O 1
ATOM 2177 N N . PHE A 1 280 ? 15.950 9.845 35.854 1.00 9.60 277 PHE A N 1
ATOM 2178 C CA . PHE A 1 280 ? 17.314 9.389 35.613 1.00 9.56 277 PHE A CA 1
ATOM 2179 C C . PHE A 1 280 ? 18.224 10.532 35.150 1.00 9.15 277 PHE A C 1
ATOM 2180 O O . PHE A 1 280 ? 19.317 10.744 35.695 1.00 9.44 277 PHE A O 1
ATOM 2188 N N . LEU A 1 281 ? 17.794 11.270 34.140 1.00 8.77 278 LEU A N 1
ATOM 2189 C CA . LEU A 1 281 ? 18.619 12.351 33.604 1.00 8.80 278 LEU A CA 1
ATOM 2190 C C . LEU A 1 281 ? 18.797 13.479 34.603 1.00 9.00 278 LEU A C 1
ATOM 2191 O O . LEU A 1 281 ? 19.903 14.023 34.742 1.00 9.49 278 LEU A O 1
ATOM 2196 N N . ASN A 1 282 ? 17.736 13.839 35.301 1.00 9.12 279 ASN A N 1
ATOM 2197 C CA . ASN A 1 282 ? 17.808 14.975 36.220 1.00 10.06 279 ASN A CA 1
ATOM 2198 C C . ASN A 1 282 ? 18.705 14.702 37.423 1.00 10.64 279 ASN A C 1
ATOM 2199 O O . ASN A 1 282 ? 19.207 15.665 38.025 1.00 11.78 279 ASN A O 1
ATOM 2204 N N . LYS A 1 283 ? 18.914 13.434 37.768 1.00 11.09 280 LYS A N 1
ATOM 2205 C CA . LYS A 1 283 ? 19.833 13.028 38.842 1.00 12.02 280 LYS A CA 1
ATOM 2206 C C . LYS A 1 283 ? 21.218 12.648 38.330 1.00 11.37 280 LYS A C 1
ATOM 2207 O O . LYS A 1 283 ? 22.087 12.289 39.136 1.00 11.69 280 LYS A O 1
ATOM 2213 N N . HIS A 1 284 ? 21.457 12.731 37.024 1.00 10.71 281 HIS A N 1
ATOM 2214 C CA . HIS A 1 284 ? 22.718 12.265 36.480 1.00 10.29 281 HIS A CA 1
ATOM 2215 C C . HIS A 1 284 ? 23.792 13.344 36.598 1.00 10.15 281 HIS A C 1
ATOM 2216 O O . HIS A 1 284 ? 23.558 14.461 36.174 1.00 9.71 281 HIS A O 1
ATOM 2223 N N . PRO A 1 285 ? 24.986 12.982 37.130 1.00 10.46 282 PRO A N 1
ATOM 2224 C CA . PRO A 1 285 ? 26.031 14.015 37.296 1.00 10.99 282 PRO A CA 1
ATOM 2225 C C . PRO A 1 285 ? 26.525 14.717 36.037 1.00 11.41 282 PRO A C 1
ATOM 2226 O O . PRO A 1 285 ? 26.977 15.863 36.135 1.00 12.24 282 PRO A O 1
ATOM 2230 N N . LYS A 1 286 ? 26.422 14.084 34.865 1.00 11.16 283 LYS A N 1
ATOM 2231 C CA . LYS A 1 286 ? 26.879 14.705 33.622 1.00 11.62 283 LYS A CA 1
ATOM 2232 C C . LYS A 1 286 ? 25.845 15.569 32.905 1.00 10.70 283 LYS A C 1
ATOM 2233 O O . LYS A 1 286 ? 26.156 16.216 31.903 1.00 11.16 283 LYS A O 1
ATOM 2239 N N . VAL A 1 287 ? 24.638 15.599 33.458 1.00 10.38 284 VAL A N 1
ATOM 2240 C CA . VAL A 1 287 ? 23.540 16.376 32.906 1.00 10.59 284 VAL A CA 1
ATOM 2241 C C . VAL A 1 287 ? 23.368 17.564 33.832 1.00 11.05 284 VAL A C 1
ATOM 2242 O O . VAL A 1 287 ? 23.144 17.379 35.021 1.00 14.73 284 VAL A O 1
ATOM 2246 N N . GLU A 1 288 ? 23.489 18.775 33.322 1.00 10.45 285 GLU A N 1
ATOM 2247 C CA . GLU A 1 288 ? 23.372 19.928 34.219 1.00 10.76 285 GLU A CA 1
ATOM 2248 C C . GLU A 1 288 ? 21.955 20.442 34.358 1.00 10.06 285 GLU A C 1
ATOM 2249 O O . GLU A 1 288 ? 21.616 21.062 35.371 1.00 9.83 285 GLU A O 1
ATOM 2255 N N . LYS A 1 289 ? 21.108 20.203 33.348 1.00 9.78 286 LYS A N 1
ATOM 2256 C CA . LYS A 1 289 ? 19.742 20.695 33.392 1.00 10.35 286 LYS A CA 1
ATOM 2257 C C . LYS A 1 289 ? 18.853 19.834 32.514 1.00 9.15 286 LYS A C 1
ATOM 2258 O O . LYS A 1 289 ? 19.297 19.389 31.457 1.00 9.10 286 LYS A O 1
ATOM 2264 N N . VAL A 1 290 ? 17.619 19.630 32.959 1.00 8.63 287 VAL A N 1
ATOM 2265 C CA . VAL A 1 290 ? 16.614 18.924 32.163 1.00 8.69 287 VAL A CA 1
ATOM 2266 C C . VAL A 1 290 ? 15.449 19.877 31.937 1.00 8.90 287 VAL A C 1
ATOM 2267 O O . VAL A 1 290 ? 15.017 20.580 32.860 1.00 9.43 287 VAL A O 1
ATOM 2271 N N . TYR A 1 291 ? 14.969 19.905 30.698 1.00 8.41 288 TYR A N 1
ATOM 2272 C CA . TYR A 1 291 ? 13.778 20.628 30.297 1.00 8.65 288 TYR A CA 1
ATOM 2273 C C . TYR A 1 291 ? 12.647 19.618 30.143 1.00 8.20 288 TYR A C 1
ATOM 2274 O O . TYR A 1 291 ? 12.688 18.750 29.248 1.00 8.15 288 TYR A O 1
ATOM 2283 N N . TYR A 1 292 ? 11.658 19.699 31.022 1.00 8.10 289 TYR A N 1
ATOM 2284 C CA . TYR A 1 292 ? 10.516 18.779 31.006 1.00 8.07 289 TYR A CA 1
ATOM 2285 C C . TYR A 1 292 ? 9.355 19.463 31.709 1.00 8.40 289 TYR A C 1
ATOM 2286 O O . TYR A 1 292 ? 9.536 19.950 32.830 1.00 8.85 289 TYR A O 1
ATOM 2295 N N . PRO A 1 293 ? 8.167 19.520 31.075 1.00 8.36 290 PRO A N 1
ATOM 2296 C CA . PRO A 1 293 ? 7.046 20.272 31.696 1.00 8.76 290 PRO A CA 1
ATOM 2297 C C . PRO A 1 293 ? 6.625 19.802 33.082 1.00 9.36 290 PRO A C 1
ATOM 2298 O O . PRO A 1 293 ? 6.046 20.594 33.834 1.00 9.99 290 PRO A O 1
ATOM 2302 N N . GLY A 1 294 ? 6.868 18.538 33.404 1.00 9.19 291 GLY A N 1
ATOM 2303 C CA . GLY A 1 294 ? 6.503 17.967 34.691 1.00 9.44 291 GLY A CA 1
ATOM 2304 C C . GLY A 1 294 ? 7.484 18.184 35.829 1.00 9.78 291 GLY A C 1
ATOM 2305 O O . GLY A 1 294 ? 7.195 17.790 36.960 1.00 10.87 291 GLY A O 1
ATOM 2306 N N . LEU A 1 295 ? 8.644 18.781 35.562 1.00 10.05 292 LEU A N 1
ATOM 2307 C CA . LEU A 1 295 ? 9.561 19.126 36.667 1.00 10.66 292 LEU A CA 1
ATOM 2308 C C . LEU A 1 295 ? 9.062 20.385 37.349 1.00 11.22 292 LEU A C 1
ATOM 2309 O O . LEU A 1 295 ? 8.736 21.368 36.696 1.00 10.76 292 LEU A O 1
ATOM 2314 N N . GLU A 1 296 ? 9.035 20.373 38.686 1.00 12.82 293 GLU A N 1
ATOM 2315 C CA . GLU A 1 296 ? 8.574 21.544 39.440 1.00 14.76 293 GLU A CA 1
ATOM 2316 C C . GLU A 1 296 ? 9.470 22.766 39.243 1.00 14.08 293 GLU A C 1
ATOM 2317 O O . GLU A 1 296 ? 9.030 23.901 39.452 1.00 15.44 293 GLU A O 1
ATOM 2323 N N . THR A 1 297 ? 10.705 22.530 38.820 1.00 12.92 294 THR A N 1
ATOM 2324 C CA . THR A 1 297 ? 11.661 23.577 38.499 1.00 13.14 294 THR A CA 1
ATOM 2325 C C . THR A 1 297 ? 11.542 24.116 37.062 1.00 12.70 294 THR A C 1
ATOM 2326 O O . THR A 1 297 ? 12.277 25.018 36.682 1.00 14.11 294 THR A O 1
ATOM 2330 N N . HIS A 1 298 ? 10.634 23.551 36.256 1.00 11.50 295 HIS A N 1
ATOM 2331 C CA . HIS A 1 298 ? 10.447 24.012 34.886 1.00 10.75 295 HIS A CA 1
ATOM 2332 C C . HIS A 1 298 ? 9.605 25.291 34.918 1.00 11.68 295 HIS A C 1
ATOM 2333 O O . HIS A 1 298 ? 8.562 25.298 35.548 1.00 10.85 295 HIS A O 1
ATOM 2340 N N . PRO A 1 299 ? 9.992 26.306 34.129 1.00 12.12 296 PRO A N 1
ATOM 2341 C CA . PRO A 1 299 ? 9.124 27.477 34.030 1.00 12.28 296 PRO A CA 1
ATOM 2342 C C . PRO A 1 299 ? 7.752 27.101 33.482 1.00 12.11 296 PRO A C 1
ATOM 2343 O O . PRO A 1 299 ? 7.654 26.309 32.526 1.00 12.59 296 PRO A O 1
ATOM 2347 N N . GLY A 1 300 ? 6.705 27.638 34.088 1.00 12.05 297 GLY A N 1
ATOM 2348 C CA . GLY A 1 300 ? 5.353 27.315 33.675 1.00 11.61 297 GLY A CA 1
ATOM 2349 C C . GLY A 1 300 ? 4.867 25.948 34.116 1.00 11.16 297 GLY A C 1
ATOM 2350 O O . GLY A 1 300 ? 3.855 25.478 33.599 1.00 11.28 297 GLY A O 1
ATOM 2351 N N . TYR A 1 301 ? 5.533 25.334 35.104 1.00 11.31 298 TYR A N 1
ATOM 2352 C CA . TYR A 1 301 ? 5.099 24.024 35.588 1.00 11.34 298 TYR A CA 1
ATOM 2353 C C . TYR A 1 301 ? 3.618 24.056 35.998 1.00 11.15 298 TYR A C 1
ATOM 2354 O O . TYR A 1 301 ? 2.851 23.148 35.688 1.00 10.49 298 TYR A O 1
ATOM 2363 N N . GLU A 1 302 ? 3.225 25.112 36.713 1.00 11.72 299 GLU A N 1
ATOM 2364 C CA . GLU A 1 302 ? 1.857 25.192 37.216 1.00 12.42 299 GLU A CA 1
ATOM 2365 C C . GLU A 1 302 ? 0.836 25.339 36.088 1.00 11.37 299 GLU A C 1
ATOM 2366 O O . GLU A 1 302 ? -0.260 24.801 36.185 1.00 11.63 299 GLU A O 1
ATOM 2372 N N . ILE A 1 303 ? 1.219 26.023 35.007 1.00 10.55 300 ILE A N 1
ATOM 2373 C CA . ILE A 1 303 ? 0.359 26.121 33.818 1.00 10.38 300 ILE A CA 1
ATOM 2374 C C . ILE A 1 303 ? 0.232 24.749 33.148 1.00 9.77 300 ILE A C 1
ATOM 2375 O O . ILE A 1 303 ? -0.856 24.309 32.789 1.00 9.68 300 ILE A O 1
ATOM 2380 N N . ALA A 1 304 ? 1.360 24.052 33.003 1.00 9.86 301 ALA A N 1
ATOM 2381 C CA . ALA A 1 304 ? 1.348 22.702 32.433 1.00 9.92 301 ALA A CA 1
ATOM 2382 C C . ALA A 1 304 ? 0.445 21.780 33.237 1.00 10.27 301 ALA A C 1
ATOM 2383 O O . ALA A 1 304 ? -0.337 21.021 32.668 1.00 10.07 301 ALA A O 1
ATOM 2385 N N . LYS A 1 305 ? 0.537 21.869 34.564 1.00 11.10 302 LYS A N 1
ATOM 2386 C CA . LYS A 1 305 ? -0.298 21.046 35.438 1.00 12.40 302 LYS A CA 1
ATOM 2387 C C . LYS A 1 305 ? -1.796 21.326 35.259 1.00 11.65 302 LYS A C 1
ATOM 2388 O O . LYS A 1 305 ? -2.612 20.429 35.407 1.00 12.84 302 LYS A O 1
ATOM 2394 N N . LYS A 1 306 ? -2.159 22.562 34.937 1.00 11.20 303 LYS A N 1
ATOM 2395 C CA . LYS A 1 306 ? -3.556 22.908 34.730 1.00 11.27 303 LYS A CA 1
ATOM 2396 C C . LYS A 1 306 ? -4.101 22.489 33.383 1.00 10.53 303 LYS A C 1
ATOM 2397 O O . LYS A 1 306 ? -5.274 22.163 33.284 1.00 11.40 303 LYS A O 1
ATOM 2403 N N . GLN A 1 307 ? -3.290 22.566 32.319 1.00 9.49 304 GLN A N 1
ATOM 2404 C CA . GLN A 1 307 ? -3.813 22.347 30.963 1.00 9.01 304 GLN A CA 1
ATOM 2405 C C . GLN A 1 307 ? -3.376 21.034 30.307 1.00 8.52 304 GLN A C 1
ATOM 2406 O O . GLN A 1 307 ? -3.862 20.736 29.220 1.00 8.95 304 GLN A O 1
ATOM 2412 N N . MET A 1 308 ? -2.507 20.268 30.967 1.00 8.38 305 MET A N 1
ATOM 2413 C CA . MET A 1 308 ? -2.020 18.996 30.425 1.00 8.59 305 MET A CA 1
ATOM 2414 C C . MET A 1 308 ? -2.353 17.867 31.388 1.00 8.68 305 MET A C 1
ATOM 2415 O O . MET A 1 308 ? -2.053 17.955 32.583 1.00 9.82 305 MET A O 1
ATOM 2420 N N . LYS A 1 309 ? -2.928 16.790 30.873 1.00 8.72 306 LYS A N 1
ATOM 2421 C CA . LYS A 1 309 ? -3.242 15.617 31.694 1.00 9.64 306 LYS A CA 1
ATOM 2422 C C . LYS A 1 309 ? -2.013 14.796 32.035 1.00 9.20 306 LYS A C 1
ATOM 2423 O O . LYS A 1 309 ? -2.024 14.058 33.018 1.00 10.49 306 LYS A O 1
ATOM 2429 N N . ASP A 1 310 ? -0.982 14.887 31.198 1.00 8.81 307 ASP A N 1
ATOM 2430 C CA . ASP A 1 310 ? 0.329 14.322 31.497 1.00 9.12 307 ASP A CA 1
ATOM 2431 C C . ASP A 1 310 ? 1.326 15.256 30.830 1.00 8.39 307 ASP A C 1
ATOM 2432 O O . ASP A 1 310 ? 0.939 16.122 30.047 1.00 8.29 307 ASP A O 1
ATOM 2437 N N . PHE A 1 311 ? 2.604 15.084 31.152 1.00 8.57 308 PHE A N 1
ATOM 2438 C CA . PHE A 1 311 ? 3.608 16.100 30.857 1.00 8.85 308 PHE A CA 1
ATOM 2439 C C . PHE A 1 311 ? 4.454 15.822 29.621 1.00 8.49 308 PHE A C 1
ATOM 2440 O O . PHE A 1 311 ? 5.382 16.568 29.336 1.00 8.66 308 PHE A O 1
ATOM 2448 N N . GLY A 1 312 ? 4.099 14.781 28.876 1.00 8.18 309 GLY A N 1
ATOM 2449 C CA . GLY A 1 312 ? 4.660 14.519 27.567 1.00 8.04 309 GLY A CA 1
ATOM 2450 C C . GLY A 1 312 ? 5.803 13.548 27.531 1.00 7.42 309 GLY A C 1
ATOM 2451 O O . GLY A 1 312 ? 6.280 13.056 28.556 1.00 7.59 309 GLY A O 1
ATOM 2452 N N . ALA A 1 313 ? 6.229 13.250 26.310 1.00 7.24 310 ALA A N 1
ATOM 2453 C CA . ALA A 1 313 ? 7.295 12.293 26.093 1.00 7.11 310 ALA A CA 1
ATOM 2454 C C . ALA A 1 313 ? 8.484 12.887 25.358 1.00 7.07 310 ALA A C 1
ATOM 2455 O O . ALA A 1 313 ? 9.372 12.155 24.916 1.00 7.30 310 ALA A O 1
ATOM 2457 N N . MET A 1 314 ? 8.515 14.220 25.255 1.00 6.77 311 MET A N 1
ATOM 2458 C CA . MET A 1 314 ? 9.698 14.940 24.798 1.00 7.27 311 MET A CA 1
ATOM 2459 C C . MET A 1 314 ? 10.495 15.379 26.012 1.00 7.26 311 MET A C 1
ATOM 2460 O O . MET A 1 314 ? 9.917 15.815 27.027 1.00 7.26 311 MET A O 1
ATOM 2465 N N . ILE A 1 315 ? 11.811 15.257 25.920 1.00 7.00 312 ILE A N 1
ATOM 2466 C CA . ILE A 1 315 ? 12.720 15.715 26.989 1.00 7.48 312 ILE A CA 1
ATOM 2467 C C . ILE A 1 315 ? 13.871 16.401 26.297 1.00 7.92 312 ILE A C 1
ATOM 2468 O O . ILE A 1 315 ? 14.445 15.829 25.359 1.00 8.84 312 ILE A O 1
ATOM 2473 N N . SER A 1 316 ? 14.256 17.591 26.744 1.00 7.90 313 SER A N 1
ATOM 2474 C CA . SER A 1 316 ? 15.557 18.118 26.337 1.00 8.35 313 SER A CA 1
ATOM 2475 C C . SER A 1 316 ? 16.437 18.240 27.562 1.00 8.27 313 SER A C 1
ATOM 2476 O O . SER A 1 316 ? 15.955 18.331 28.690 1.00 8.61 313 SER A O 1
ATOM 2479 N N . PHE A 1 317 ? 17.739 18.208 27.349 1.00 8.38 314 PHE A N 1
ATOM 2480 C CA . PHE A 1 317 ? 18.644 18.298 28.488 1.00 8.74 314 PHE A CA 1
ATOM 2481 C C . PHE A 1 317 ? 19.964 18.872 28.035 1.00 8.74 314 PHE A C 1
ATOM 2482 O O . PHE A 1 317 ? 20.347 18.762 26.875 1.00 9.22 314 PHE A O 1
ATOM 2490 N N . GLU A 1 318 ? 20.654 19.514 28.981 1.00 9.10 315 GLU A N 1
ATOM 2491 C CA . GLU A 1 318 ? 21.957 20.139 28.722 1.00 9.48 315 GLU A CA 1
ATOM 2492 C C . GLU A 1 318 ? 23.051 19.296 29.339 1.00 9.64 315 GLU A C 1
ATOM 2493 O O . GLU A 1 318 ? 23.081 19.097 30.554 1.00 9.79 315 GLU A O 1
ATOM 2499 N N . LEU A 1 319 ? 23.953 18.798 28.517 1.00 9.56 316 LEU A N 1
ATOM 2500 C CA . LEU A 1 319 ? 25.133 18.119 29.013 1.00 10.29 316 LEU A CA 1
ATOM 2501 C C . LEU A 1 319 ? 26.144 19.158 29.499 1.00 10.89 316 LEU A C 1
ATOM 2502 O O . LEU A 1 319 ? 26.427 20.125 28.792 1.00 11.24 316 LEU A O 1
ATOM 2507 N N . LYS A 1 320 ? 26.695 18.962 30.699 1.00 11.93 317 LYS A N 1
ATOM 2508 C CA . LYS A 1 320 ? 27.642 19.953 31.244 1.00 12.81 317 LYS A CA 1
ATOM 2509 C C . LYS A 1 320 ? 28.917 20.098 30.409 1.00 13.33 317 LYS A C 1
ATOM 2510 O O . LYS A 1 320 ? 29.562 21.169 30.446 1.00 14.06 317 LYS A O 1
ATOM 2516 N N . GLY A 1 321 ? 29.268 19.049 29.657 1.00 13.10 318 GLY A N 1
ATOM 2517 C CA . GLY A 1 321 ? 30.444 19.047 28.788 1.00 13.20 318 GLY A CA 1
ATOM 2518 C C . GLY A 1 321 ? 30.272 19.680 27.415 1.00 13.40 318 GLY A C 1
ATOM 2519 O O . GLY A 1 321 ? 31.190 19.620 26.598 1.00 14.57 318 GLY A O 1
ATOM 2520 N N . GLY A 1 322 ? 29.107 20.260 27.132 1.00 12.81 319 GLY A N 1
ATOM 2521 C CA . GLY A 1 322 ? 28.927 21.052 25.925 1.00 12.63 319 GLY A CA 1
ATOM 2522 C C . GLY A 1 322 ? 28.951 20.289 24.606 1.00 12.54 319 GLY A C 1
ATOM 2523 O O . GLY A 1 322 ? 28.467 19.147 24.507 1.00 12.06 319 GLY A O 1
ATOM 2524 N N . PHE A 1 323 ? 29.563 20.906 23.598 1.00 12.65 320 PHE A N 1
ATOM 2525 C CA . PHE A 1 323 ? 29.457 20.467 22.196 1.00 12.76 320 PHE A CA 1
ATOM 2526 C C . PHE A 1 323 ? 30.016 19.077 21.962 1.00 13.18 320 PHE A C 1
ATOM 2527 O O . PHE A 1 323 ? 29.343 18.220 21.368 1.00 12.87 320 PHE A O 1
ATOM 2535 N N . GLU A 1 324 ? 31.232 18.826 22.436 1.00 13.57 321 GLU A N 1
ATOM 2536 C CA . GLU A 1 324 ? 31.851 17.527 22.237 1.00 13.95 321 GLU A CA 1
ATOM 2537 C C . GLU A 1 324 ? 31.132 16.440 23.025 1.00 13.15 321 GLU A C 1
ATOM 2538 O O . GLU A 1 324 ? 31.079 15.298 22.566 1.00 13.32 321 GLU A O 1
ATOM 2544 N N . ALA A 1 325 ? 30.587 16.783 24.190 1.00 12.50 322 ALA A N 1
ATOM 2545 C CA . ALA A 1 325 ? 29.816 15.825 24.974 1.00 12.19 322 ALA A CA 1
ATOM 2546 C C . ALA A 1 325 ? 28.556 15.389 24.225 1.00 11.52 322 ALA A C 1
ATOM 2547 O O . ALA A 1 325 ? 28.210 14.200 24.265 1.00 11.57 322 ALA A O 1
ATOM 2549 N N . GLY A 1 326 ? 27.891 16.334 23.561 1.00 10.75 323 GLY A N 1
ATOM 2550 C CA . GLY A 1 326 ? 26.703 16.011 22.756 1.00 10.77 323 GLY A CA 1
ATOM 2551 C C . GLY A 1 326 ? 27.019 15.019 21.662 1.00 10.94 323 GLY A C 1
ATOM 2552 O O . GLY A 1 326 ? 26.319 14.009 21.489 1.00 10.99 323 GLY A O 1
ATOM 2553 N N . LYS A 1 327 ? 28.085 15.280 20.916 1.00 11.52 324 LYS A N 1
ATOM 2554 C CA . LYS A 1 327 ? 28.450 14.380 19.814 1.00 12.19 324 LYS A CA 1
ATOM 2555 C C . LYS A 1 327 ? 28.900 13.016 20.333 1.00 12.23 324 LYS A C 1
ATOM 2556 O O . LYS A 1 327 ? 28.501 11.974 19.801 1.00 12.44 324 LYS A O 1
ATOM 2562 N N . THR A 1 328 ? 29.726 13.013 21.382 1.00 12.33 325 THR A N 1
ATOM 2563 C CA . THR A 1 328 ? 30.208 11.776 21.961 1.00 12.96 325 THR A CA 1
ATOM 2564 C C . THR A 1 328 ? 29.056 10.910 22.480 1.00 11.97 325 THR A C 1
ATOM 2565 O O . THR A 1 328 ? 29.046 9.706 22.242 1.00 12.03 325 THR A O 1
ATOM 2569 N N . LEU A 1 329 ? 28.116 11.521 23.200 1.00 11.21 326 LEU A N 1
ATOM 2570 C CA . LEU A 1 329 ? 26.946 10.790 23.665 1.00 10.47 326 LEU A CA 1
ATOM 2571 C C . LEU A 1 329 ? 26.224 10.132 22.489 1.00 9.93 326 LEU A C 1
ATOM 2572 O O . LEU A 1 329 ? 26.054 8.915 22.458 1.00 9.82 326 LEU A O 1
ATOM 2577 N N . LEU A 1 330 ? 25.823 10.944 21.518 1.00 9.56 327 LEU A N 1
ATOM 2578 C CA . LEU A 1 330 ? 25.003 10.421 20.423 1.00 9.65 327 LEU A CA 1
ATOM 2579 C C . LEU A 1 330 ? 25.733 9.383 19.604 1.00 10.28 327 LEU A C 1
ATOM 2580 O O . LEU A 1 330 ? 25.152 8.361 19.235 1.00 9.82 327 LEU A O 1
ATOM 2585 N N . ASN A 1 331 ? 27.020 9.613 19.337 1.00 10.54 328 ASN A N 1
ATOM 2586 C CA . ASN A 1 331 ? 27.799 8.673 18.521 1.00 11.22 328 ASN A CA 1
ATOM 2587 C C . ASN A 1 331 ? 28.010 7.306 19.167 1.00 11.54 328 ASN A C 1
ATOM 2588 O O . ASN A 1 331 ? 28.351 6.347 18.471 1.00 12.97 328 ASN A O 1
ATOM 2593 N N . ASN A 1 332 ? 27.803 7.203 20.477 1.00 11.04 329 ASN A N 1
ATOM 2594 C CA . ASN A 1 332 ? 27.931 5.939 21.201 1.00 11.30 329 ASN A CA 1
ATOM 2595 C C . ASN A 1 332 ? 26.622 5.207 21.472 1.00 11.22 329 ASN A C 1
ATOM 2596 O O . ASN A 1 332 ? 26.647 4.090 21.988 1.00 11.85 329 ASN A O 1
ATOM 2601 N N . LEU A 1 333 ? 25.482 5.823 21.144 1.00 10.75 330 LEU A N 1
ATOM 2602 C CA . LEU A 1 333 ? 24.189 5.177 21.420 1.00 10.77 330 LEU A CA 1
ATOM 2603 C C . LEU A 1 333 ? 23.917 4.067 20.420 1.00 11.40 330 LEU A C 1
ATOM 2604 O O . LEU A 1 333 ? 24.236 4.197 19.239 1.00 12.58 330 LEU A O 1
ATOM 2609 N N . LYS A 1 334 ? 23.365 2.972 20.927 1.00 11.61 331 LYS A N 1
ATOM 2610 C CA . LYS A 1 334 ? 23.063 1.776 20.135 1.00 12.56 331 LYS A CA 1
ATOM 2611 C C . LYS A 1 334 ? 21.575 1.485 19.966 1.00 11.93 331 LYS A C 1
ATOM 2612 O O . LYS A 1 334 ? 21.205 0.751 19.042 1.00 14.32 331 LYS A O 1
ATOM 2618 N N . LEU A 1 335 ? 20.733 2.042 20.828 1.00 9.91 332 LEU A N 1
ATOM 2619 C CA A LEU A 1 335 ? 19.295 1.798 20.779 0.60 9.63 332 LEU A CA 1
ATOM 2620 C CA B LEU A 1 335 ? 19.276 1.806 20.805 0.40 9.45 332 LEU A CA 1
ATOM 2621 C C . LEU A 1 335 ? 18.577 3.045 20.274 1.00 9.02 332 LEU A C 1
ATOM 2622 O O . LEU A 1 335 ? 17.786 2.963 19.325 1.00 9.07 332 LEU A O 1
ATOM 2631 N N . CYS A 1 336 ? 18.846 4.194 20.892 1.00 8.35 333 CYS A N 1
ATOM 2632 C CA . CYS A 1 336 ? 18.309 5.462 20.429 1.00 8.30 333 CYS A CA 1
ATOM 2633 C C . CYS A 1 336 ? 18.832 5.737 19.029 1.00 8.24 333 CYS A C 1
ATOM 2634 O O . CYS A 1 336 ? 20.022 5.516 18.761 1.00 9.83 333 CYS A O 1
ATOM 2637 N N . SER A 1 337 ? 17.972 6.243 18.146 1.00 7.59 334 SER A N 1
ATOM 2638 C CA . SER A 1 337 ? 18.350 6.501 16.755 1.00 7.78 334 SER A CA 1
ATOM 2639 C C . SER A 1 337 ? 18.570 7.979 16.521 1.00 7.26 334 SER A C 1
ATOM 2640 O O . SER A 1 337 ? 17.790 8.811 16.981 1.00 7.14 334 SER A O 1
ATOM 2643 N N . LEU A 1 338 ? 19.613 8.291 15.750 1.00 7.19 335 LEU A N 1
ATOM 2644 C CA A LEU A 1 338 ? 19.984 9.666 15.435 0.50 7.26 335 LEU A CA 1
ATOM 2645 C CA B LEU A 1 338 ? 19.970 9.675 15.439 0.50 7.44 335 LEU A CA 1
ATOM 2646 C C . LEU A 1 338 ? 19.141 10.121 14.246 1.00 7.25 335 LEU A C 1
ATOM 2647 O O . LEU A 1 338 ? 19.341 9.634 13.136 1.00 7.49 335 LEU A O 1
ATOM 2656 N N . ALA A 1 339 ? 18.195 11.031 14.477 1.00 7.50 336 ALA A N 1
ATOM 2657 C CA . ALA A 1 339 ? 17.243 11.414 13.423 1.00 8.05 336 ALA A CA 1
ATOM 2658 C C . ALA A 1 339 ? 16.463 12.606 13.872 1.00 8.50 336 ALA A C 1
ATOM 2659 O O . ALA A 1 339 ? 16.355 12.847 15.073 1.00 9.36 336 ALA A O 1
ATOM 2661 N N . VAL A 1 340 ? 15.929 13.359 12.919 1.00 8.54 337 VAL A N 1
ATOM 2662 C CA . VAL A 1 340 ? 14.892 14.333 13.215 1.00 8.79 337 VAL A CA 1
ATOM 2663 C C . VAL A 1 340 ? 13.529 13.619 13.287 1.00 8.18 337 VAL A C 1
ATOM 2664 O O . VAL A 1 340 ? 13.406 12.423 13.029 1.00 8.22 337 VAL A O 1
ATOM 2668 N N . SER A 1 341 ? 12.530 14.401 13.650 1.00 7.96 338 SER A N 1
ATOM 2669 C CA . SER A 1 341 ? 11.178 13.944 13.910 1.00 7.37 338 SER A CA 1
ATOM 2670 C C . SER A 1 341 ? 11.022 13.488 15.361 1.00 7.37 338 SER A C 1
ATOM 2671 O O . SER A 1 341 ? 11.947 13.579 16.189 1.00 7.88 338 SER A O 1
ATOM 2674 N N . LEU A 1 342 ? 9.809 13.091 15.699 1.00 7.08 339 LEU A N 1
ATOM 2675 C CA . LEU A 1 342 ? 9.460 12.700 17.062 1.00 7.02 339 LEU A CA 1
ATOM 2676 C C . LEU A 1 342 ? 8.171 11.920 17.011 1.00 6.41 339 LEU A C 1
ATOM 2677 O O . LEU A 1 342 ? 7.458 11.918 16.003 1.00 6.41 339 LEU A O 1
ATOM 2682 N N . GLY A 1 343 ? 7.843 11.299 18.128 1.00 6.04 340 GLY A N 1
ATOM 2683 C CA . GLY A 1 343 ? 6.555 10.644 18.265 1.00 6.31 340 GLY A CA 1
ATOM 2684 C C . GLY A 1 343 ? 6.473 9.280 17.627 1.00 6.49 340 GLY A C 1
ATOM 2685 O O . GLY A 1 343 ? 5.379 8.714 17.535 1.00 8.17 340 GLY A O 1
ATOM 2686 N N . ASP A 1 344 ? 7.619 8.712 17.265 1.00 6.23 341 ASP A N 1
ATOM 2687 C CA . ASP A 1 344 ? 7.682 7.372 16.714 1.00 6.32 341 ASP A CA 1
ATOM 2688 C C . ASP A 1 344 ? 7.749 6.327 17.822 1.00 5.85 341 ASP A C 1
ATOM 2689 O O . ASP A 1 344 ? 8.091 6.630 18.970 1.00 5.64 341 ASP A O 1
ATOM 2694 N N . THR A 1 345 ? 7.474 5.070 17.479 1.00 5.62 342 THR A N 1
ATOM 2695 C CA . THR A 1 345 ? 7.592 4.000 18.463 1.00 5.80 342 THR A CA 1
ATOM 2696 C C . THR A 1 345 ? 9.040 3.777 18.901 1.00 5.78 342 THR A C 1
ATOM 2697 O O . THR A 1 345 ? 9.261 3.275 20.015 1.00 6.17 342 THR A O 1
ATOM 2701 N N . GLU A 1 346 ? 9.987 4.125 18.047 1.00 5.95 343 GLU A N 1
ATOM 2702 C CA A GLU A 1 346 ? 11.429 4.047 18.337 0.60 6.21 343 GLU A CA 1
ATOM 2703 C CA B GLU A 1 346 ? 11.397 4.014 18.396 0.40 6.45 343 GLU A CA 1
ATOM 2704 C C . GLU A 1 346 ? 11.886 5.346 18.974 1.00 6.07 343 GLU A C 1
ATOM 2705 O O . GLU A 1 346 ? 11.496 6.425 18.526 1.00 6.02 343 GLU A O 1
ATOM 2716 N N . THR A 1 347 ? 12.781 5.258 19.958 1.00 5.75 344 THR A N 1
ATOM 2717 C CA . THR A 1 347 ? 13.351 6.452 20.586 1.00 5.70 344 THR A CA 1
ATOM 2718 C C . THR A 1 347 ? 14.261 7.162 19.588 1.00 5.77 344 THR A C 1
ATOM 2719 O O . THR A 1 347 ? 15.114 6.517 18.961 1.00 6.05 344 THR A O 1
ATOM 2723 N N . LEU A 1 348 ? 14.074 8.474 19.451 1.00 5.79 345 LEU A N 1
ATOM 2724 C CA . LEU A 1 348 ? 14.883 9.296 18.553 1.00 6.14 345 LEU A CA 1
ATOM 2725 C C . LEU A 1 348 ? 15.617 10.349 19.365 1.00 6.24 345 LEU A C 1
ATOM 2726 O O . LEU A 1 348 ? 15.124 10.812 20.394 1.00 6.32 345 LEU A O 1
ATOM 2731 N N . ILE A 1 349 ? 16.769 10.760 18.860 1.00 6.38 346 ILE A N 1
ATOM 2732 C CA . ILE A 1 349 ? 17.598 11.727 19.584 1.00 7.00 346 ILE A CA 1
ATOM 2733 C C . ILE A 1 349 ? 18.345 12.606 18.593 1.00 7.34 346 ILE A C 1
ATOM 2734 O O . ILE A 1 349 ? 18.721 12.157 17.499 1.00 7.30 346 ILE A O 1
ATOM 2739 N N . GLN A 1 350 ? 18.544 13.873 18.962 1.00 8.07 347 GLN A N 1
ATOM 2740 C CA A GLN A 1 350 ? 19.293 14.819 18.146 0.50 8.77 347 GLN A CA 1
ATOM 2741 C CA B GLN A 1 350 ? 19.387 14.747 18.161 0.50 8.81 347 GLN A CA 1
ATOM 2742 C C . GLN A 1 350 ? 20.066 15.786 19.038 1.00 8.64 347 GLN A C 1
ATOM 2743 O O . GLN A 1 350 ? 19.638 16.078 20.157 1.00 8.48 347 GLN A O 1
ATOM 2754 N N . HIS A 1 351 ? 21.170 16.303 18.506 1.00 8.34 348 HIS A N 1
ATOM 2755 C CA . HIS A 1 351 ? 22.025 17.289 19.168 1.00 8.72 348 HIS A CA 1
ATOM 2756 C C . HIS A 1 351 ? 22.027 18.490 18.236 1.00 8.80 348 HIS A C 1
ATOM 2757 O O . HIS A 1 351 ? 22.808 18.519 17.280 1.00 8.88 348 HIS A O 1
ATOM 2764 N N . PRO A 1 352 ? 21.115 19.455 18.457 1.00 9.41 349 PRO A N 1
ATOM 2765 C CA . PRO A 1 352 ? 20.944 20.494 17.441 1.00 9.99 349 PRO A CA 1
ATOM 2766 C C . PRO A 1 352 ? 22.218 21.256 17.061 1.00 10.24 349 PRO A C 1
ATOM 2767 O O . PRO A 1 352 ? 22.401 21.587 15.879 1.00 10.89 349 PRO A O 1
ATOM 2771 N N . ALA A 1 353 ? 23.111 21.503 18.021 1.00 10.18 350 ALA A N 1
ATOM 2772 C CA . ALA A 1 353 ? 24.306 22.302 17.723 1.00 10.74 350 ALA A CA 1
ATOM 2773 C C . ALA A 1 353 ? 25.186 21.670 16.654 1.00 11.19 350 ALA A C 1
ATOM 2774 O O . ALA A 1 353 ? 25.793 22.402 15.871 1.00 12.31 350 ALA A O 1
ATOM 2776 N N . SER A 1 354 ? 25.271 20.340 16.614 1.00 10.98 351 SER A N 1
ATOM 2777 C CA . SER A 1 354 ? 26.079 19.649 15.610 1.00 10.85 351 SER A CA 1
ATOM 2778 C C . SER A 1 354 ? 25.286 19.111 14.426 1.00 11.01 351 SER A C 1
ATOM 2779 O O . SER A 1 354 ? 25.897 18.669 13.451 1.00 11.82 351 SER A O 1
ATOM 2782 N N . MET A 1 355 ? 23.955 19.140 14.501 1.00 10.64 352 MET A N 1
ATOM 2783 C CA . MET A 1 355 ? 23.104 18.451 13.516 1.00 10.54 352 MET A CA 1
ATOM 2784 C C . MET A 1 355 ? 22.259 19.485 12.771 1.00 11.16 352 MET A C 1
ATOM 2785 O O . MET A 1 355 ? 22.739 20.068 11.786 1.00 11.45 352 MET A O 1
ATOM 2790 N N . THR A 1 356 ? 21.057 19.784 13.249 1.00 11.58 353 THR A N 1
ATOM 2791 C CA . THR A 1 356 ? 20.162 20.689 12.545 1.00 12.27 353 THR A CA 1
ATOM 2792 C C . THR A 1 356 ? 20.755 22.090 12.379 1.00 12.61 353 THR A C 1
ATOM 2793 O O . THR A 1 356 ? 20.465 22.764 11.382 1.00 13.53 353 THR A O 1
ATOM 2797 N N . HIS A 1 357 ? 21.550 22.536 13.357 1.00 12.70 354 HIS A N 1
ATOM 2798 C CA . HIS A 1 357 ? 22.120 23.894 13.324 1.00 13.28 354 HIS A CA 1
ATOM 2799 C C . HIS A 1 357 ? 23.597 23.937 12.932 1.00 14.07 354 HIS A C 1
ATOM 2800 O O . HIS A 1 357 ? 24.288 24.934 13.209 1.00 14.76 354 HIS A O 1
ATOM 2807 N N . SER A 1 358 ? 24.071 22.901 12.234 1.00 14.53 355 SER A N 1
ATOM 2808 C CA . SER A 1 358 ? 25.441 22.874 11.711 1.00 15.30 355 SER A CA 1
ATOM 2809 C C . SER A 1 358 ? 25.841 24.041 10.793 1.00 16.51 355 SER A C 1
ATOM 2810 O O . SER A 1 358 ? 27.028 24.367 10.736 1.00 18.03 355 SER A O 1
ATOM 2813 N N . PRO A 1 359 ? 24.881 24.660 10.070 1.00 17.38 356 PRO A N 1
ATOM 2814 C CA . PRO A 1 359 ? 25.297 25.825 9.265 1.00 18.89 356 PRO A CA 1
ATOM 2815 C C . PRO A 1 359 ? 25.649 27.096 10.044 1.00 20.34 356 PRO A C 1
ATOM 2816 O O . PRO A 1 359 ? 26.184 28.030 9.445 1.00 20.96 356 PRO A O 1
ATOM 2820 N N . TYR A 1 360 ? 25.363 27.140 11.346 1.00 20.97 357 TYR A N 1
ATOM 2821 C CA . TYR A 1 360 ? 25.398 28.383 12.103 1.00 21.66 357 TYR A CA 1
ATOM 2822 C C . TYR A 1 360 ? 26.530 28.425 13.116 1.00 21.91 357 TYR A C 1
ATOM 2823 O O . TYR A 1 360 ? 26.968 27.394 13.633 1.00 21.46 357 TYR A O 1
ATOM 2832 N N . THR A 1 361 ? 26.989 29.644 13.399 1.00 22.58 358 THR A N 1
ATOM 2833 C CA . THR A 1 361 ? 28.039 29.882 14.389 1.00 23.09 358 THR A CA 1
ATOM 2834 C C . THR A 1 361 ? 27.454 29.710 15.784 1.00 23.21 358 THR A C 1
ATOM 2835 O O . THR A 1 361 ? 26.234 29.796 15.951 1.00 22.37 358 THR A O 1
ATOM 2839 N N . LYS A 1 362 ? 28.316 29.506 16.782 1.00 24.13 359 LYS A N 1
ATOM 2840 C CA . LYS A 1 362 ? 27.875 29.415 18.185 1.00 24.88 359 LYS A CA 1
ATOM 2841 C C . LYS A 1 362 ? 27.003 30.610 18.584 1.00 25.02 359 LYS A C 1
ATOM 2842 O O . LYS A 1 362 ? 25.955 30.428 19.205 1.00 23.89 359 LYS A O 1
ATOM 2848 N N . GLU A 1 363 ? 27.427 31.817 18.206 1.00 26.26 360 GLU A N 1
ATOM 2849 C CA . GLU A 1 363 ? 26.661 33.041 18.476 1.00 27.37 360 GLU A CA 1
ATOM 2850 C C . GLU A 1 363 ? 25.259 32.980 17.870 1.00 25.78 360 GLU A C 1
ATOM 2851 O O . GLU A 1 363 ? 24.272 33.261 18.554 1.00 25.67 360 GLU A O 1
ATOM 2857 N N . GLU A 1 364 ? 25.183 32.624 16.588 1.00 24.25 361 GLU A N 1
ATOM 2858 C CA . GLU A 1 364 ? 23.898 32.488 15.891 1.00 23.79 361 GLU A CA 1
ATOM 2859 C C . GLU A 1 364 ? 23.000 31.439 16.551 1.00 21.85 361 GLU A C 1
ATOM 2860 O O . GLU A 1 364 ? 21.809 31.675 16.749 1.00 21.00 361 GLU A O 1
ATOM 2866 N N . ARG A 1 365 ? 23.586 30.296 16.909 1.00 20.55 362 ARG A N 1
ATOM 2867 C CA . ARG A 1 365 ? 22.839 29.219 17.580 1.00 19.74 362 ARG A CA 1
ATOM 2868 C C . ARG A 1 365 ? 22.272 29.686 18.917 1.00 19.91 362 ARG A C 1
ATOM 2869 O O . ARG A 1 365 ? 21.088 29.484 19.198 1.00 18.88 362 ARG A O 1
ATOM 2877 N N . GLU A 1 366 ? 23.109 30.337 19.724 1.00 20.99 363 GLU A N 1
ATOM 2878 C CA . GLU A 1 366 ? 22.685 30.817 21.046 1.00 22.91 363 GLU A CA 1
ATOM 2879 C C . GLU A 1 366 ? 21.582 31.878 20.983 1.00 22.90 363 GLU A C 1
ATOM 2880 O O . GLU A 1 366 ? 20.662 31.847 21.808 1.00 22.92 363 GLU A O 1
ATOM 2886 N N . VAL A 1 367 ? 21.633 32.765 19.986 1.00 23.70 364 VAL A N 1
ATOM 2887 C CA . VAL A 1 367 ? 20.524 33.703 19.724 1.00 24.80 364 VAL A CA 1
ATOM 2888 C C . VAL A 1 367 ? 19.212 32.950 19.444 1.00 24.08 364 VAL A C 1
ATOM 2889 O O . VAL A 1 367 ? 18.143 33.376 19.887 1.00 25.72 364 VAL A O 1
ATOM 2893 N N . ALA A 1 368 ? 19.310 31.821 18.739 1.00 22.73 365 ALA A N 1
ATOM 2894 C CA . ALA A 1 368 ? 18.168 30.936 18.470 1.00 21.65 365 ALA A CA 1
ATOM 2895 C C . ALA A 1 368 ? 17.795 29.980 19.627 1.00 20.47 365 ALA A C 1
ATOM 2896 O O . ALA A 1 368 ? 16.915 29.126 19.463 1.00 21.08 365 ALA A O 1
ATOM 2898 N N . GLY A 1 369 ? 18.444 30.121 20.783 1.00 19.17 366 GLY A N 1
ATOM 2899 C CA . GLY A 1 369 ? 18.178 29.283 21.949 1.00 18.55 366 GLY A CA 1
ATOM 2900 C C . GLY A 1 369 ? 18.815 27.902 21.926 1.00 17.30 366 GLY A C 1
ATOM 2901 O O . GLY A 1 369 ? 18.478 27.055 22.757 1.00 17.77 366 GLY A O 1
ATOM 2902 N N . ILE A 1 370 ? 19.749 27.674 20.999 1.00 15.89 367 ILE A N 1
ATOM 2903 C CA . ILE A 1 370 ? 20.445 26.396 20.887 1.00 14.81 367 ILE A CA 1
ATOM 2904 C C . ILE A 1 370 ? 21.796 26.534 21.583 1.00 14.12 367 ILE A C 1
ATOM 2905 O O . ILE A 1 370 ? 22.674 27.283 21.135 1.00 14.84 367 ILE A O 1
ATOM 2910 N N . THR A 1 371 ? 21.936 25.819 22.687 1.00 13.23 368 THR A N 1
ATOM 2911 C CA . THR A 1 371 ? 23.150 25.810 23.491 1.00 12.66 368 THR A CA 1
ATOM 2912 C C . THR A 1 371 ? 23.981 24.571 23.138 1.00 12.45 368 THR A C 1
ATOM 2913 O O . THR A 1 371 ? 23.439 23.572 22.641 1.00 12.03 368 THR A O 1
ATOM 2917 N N . ASP A 1 372 ? 25.287 24.629 23.376 1.00 11.93 369 ASP A N 1
ATOM 2918 C CA . ASP A 1 372 ? 26.214 23.621 22.864 1.00 12.53 369 ASP A CA 1
ATOM 2919 C C . ASP A 1 372 ? 25.985 22.217 23.398 1.00 11.25 369 ASP A C 1
ATOM 2920 O O . ASP A 1 372 ? 26.309 21.249 22.715 1.00 10.95 369 ASP A O 1
ATOM 2925 N N . GLY A 1 373 ? 25.495 22.101 24.627 1.00 10.36 370 GLY A N 1
ATOM 2926 C CA . GLY A 1 373 ? 25.231 20.796 25.218 1.00 9.83 370 GLY A CA 1
ATOM 2927 C C . GLY A 1 373 ? 23.791 20.314 25.133 1.00 9.27 370 GLY A C 1
ATOM 2928 O O . GLY A 1 373 ? 23.469 19.301 25.729 1.00 9.26 370 GLY A O 1
ATOM 2929 N N . LEU A 1 374 ? 22.943 21.031 24.403 1.00 9.02 371 LEU A N 1
ATOM 2930 C CA . LEU A 1 374 ? 21.515 20.698 24.363 1.00 9.20 371 LEU A CA 1
ATOM 2931 C C . LEU A 1 374 ? 21.253 19.453 23.515 1.00 8.71 371 LEU A C 1
ATOM 2932 O O . LEU A 1 374 ? 21.663 19.392 22.357 1.00 8.82 371 LEU A O 1
ATOM 2937 N N . VAL A 1 375 ? 20.563 18.486 24.114 1.00 8.32 372 VAL A N 1
ATOM 2938 C CA . VAL A 1 375 ? 20.154 17.244 23.443 1.00 8.31 372 VAL A CA 1
ATOM 2939 C C . VAL A 1 375 ? 18.634 17.156 23.550 1.00 8.17 372 VAL A C 1
ATOM 2940 O O . VAL A 1 375 ? 18.060 17.434 24.606 1.00 8.13 372 VAL A O 1
ATOM 2944 N N . ARG A 1 376 ? 17.987 16.797 22.431 1.00 7.97 373 ARG A N 1
ATOM 2945 C CA . ARG A 1 376 ? 16.530 16.594 22.387 1.00 8.29 37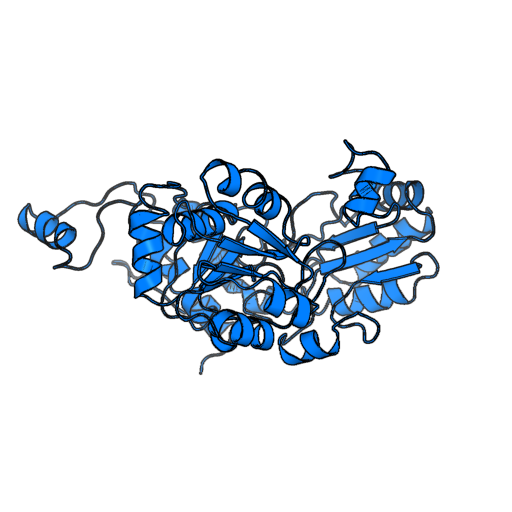3 ARG A CA 1
ATOM 2946 C C . ARG A 1 376 ? 16.220 15.112 22.194 1.00 7.40 373 ARG A C 1
ATOM 2947 O O . ARG A 1 376 ? 16.709 14.488 21.247 1.00 7.35 373 ARG A O 1
ATOM 2955 N N . LEU A 1 377 ? 15.422 14.566 23.101 1.00 6.84 374 LEU A N 1
ATOM 2956 C 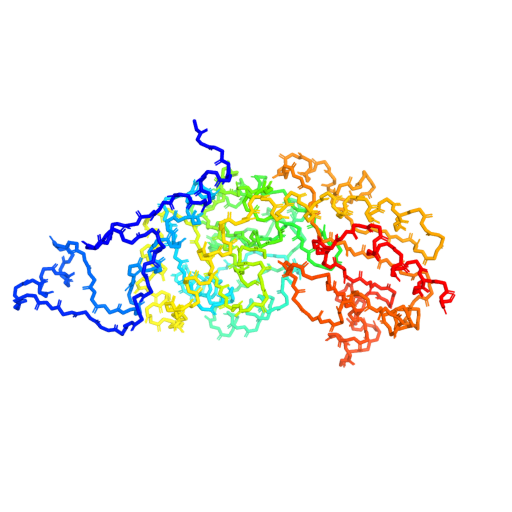CA . LEU A 1 377 ? 15.074 13.157 23.109 1.00 6.65 374 LEU A CA 1
ATOM 295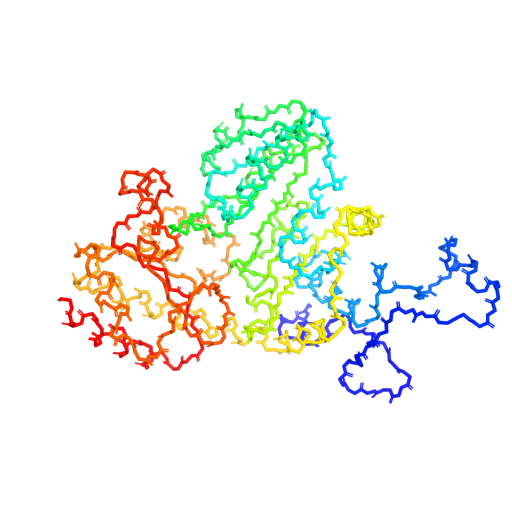7 C C . LEU A 1 377 ? 13.565 12.981 22.926 1.00 6.38 374 LEU A C 1
ATOM 2958 O O . LEU A 1 377 ? 12.760 13.524 23.697 1.00 6.76 374 LEU A O 1
ATOM 2963 N N . SER A 1 378 ? 13.182 12.221 21.891 1.00 6.00 375 SER A N 1
ATOM 2964 C CA . SER A 1 378 ? 11.798 11.758 21.710 1.00 5.93 375 SER A CA 1
ATOM 2965 C C . SER A 1 378 ? 11.726 10.345 22.267 1.00 5.78 375 SER A C 1
ATOM 2966 O O . SER A 1 378 ? 12.250 9.401 21.657 1.00 5.81 375 SER A O 1
ATOM 2969 N N . VAL A 1 379 ? 11.133 10.194 23.436 1.00 5.70 376 VAL A N 1
ATOM 2970 C CA . VAL A 1 379 ? 11.108 8.904 24.097 1.00 5.84 376 VAL A CA 1
ATOM 2971 C C . VAL A 1 379 ? 10.124 7.968 23.380 1.00 5.79 376 VAL A C 1
ATOM 2972 O O . VAL A 1 379 ? 8.955 8.322 23.188 1.00 5.80 376 VAL A O 1
ATOM 2976 N N . GLY A 1 380 ? 10.616 6.788 23.007 1.00 5.68 377 GLY A N 1
ATOM 2977 C CA . GLY A 1 380 ? 9.811 5.778 22.333 1.00 5.81 377 GLY A CA 1
ATOM 2978 C C . GLY A 1 380 ? 9.176 4.794 23.288 1.00 5.90 377 GLY A C 1
ATOM 2979 O O . GLY A 1 380 ? 8.972 5.084 24.470 1.00 6.42 377 GLY A O 1
ATOM 2980 N N . LEU A 1 381 ? 8.852 3.620 22.742 1.00 5.77 378 LEU A N 1
ATOM 2981 C CA . LEU A 1 381 ? 8.072 2.589 23.434 1.00 5.83 378 LEU A CA 1
ATOM 2982 C C . LEU A 1 381 ? 8.900 1.383 23.860 1.00 5.90 378 LEU A C 1
ATOM 2983 O O . LEU A 1 381 ? 8.356 0.417 24.372 1.00 6.24 378 LEU A O 1
ATOM 2988 N N . GLU A 1 382 ? 10.213 1.444 23.685 1.00 5.90 379 GLU A N 1
ATOM 2989 C CA . GLU A 1 382 ? 11.077 0.358 24.122 1.00 6.08 379 GLU A CA 1
ATOM 2990 C C . GLU A 1 382 ? 10.973 0.182 25.635 1.00 6.31 379 GLU A C 1
ATOM 2991 O O . GLU A 1 382 ? 10.496 1.072 26.361 1.00 6.45 379 GLU A O 1
ATOM 2997 N N . ASN A 1 383 ? 11.413 -0.969 26.133 1.00 6.57 380 ASN A N 1
ATOM 2998 C CA . ASN A 1 383 ? 11.443 -1.149 27.586 1.00 6.90 380 ASN A CA 1
ATOM 2999 C C . ASN A 1 383 ? 12.362 -0.105 28.202 1.00 7.07 380 ASN A C 1
ATOM 3000 O O . ASN A 1 383 ? 13.472 0.125 27.723 1.00 7.26 380 ASN A O 1
ATOM 3005 N N . VAL A 1 384 ? 11.855 0.571 29.227 1.00 7.36 381 VAL A N 1
ATOM 3006 C CA . VAL A 1 384 ? 12.549 1.747 29.744 1.00 8.06 381 VAL A CA 1
ATOM 3007 C C . VAL A 1 384 ? 13.942 1.400 30.279 1.00 8.29 381 VAL A C 1
ATOM 3008 O O . VAL A 1 384 ? 14.867 2.206 30.172 1.00 8.55 381 VAL A O 1
ATOM 3012 N N . GLU A 1 385 ? 14.097 0.189 30.811 1.00 8.59 382 GLU A N 1
ATOM 3013 C CA . GLU A 1 385 ? 15.397 -0.258 31.320 1.00 9.46 382 GLU A CA 1
ATOM 3014 C C . GLU A 1 385 ? 16.423 -0.267 30.199 1.00 9.02 382 GLU A C 1
ATOM 3015 O O . GLU A 1 385 ? 17.600 0.022 30.429 1.00 9.11 382 GLU A O 1
ATOM 3021 N N . ASP A 1 386 ? 15.992 -0.609 28.981 1.00 8.34 383 ASP A N 1
ATOM 3022 C CA . ASP A 1 386 ? 16.893 -0.665 27.841 1.00 8.15 383 ASP A CA 1
ATOM 3023 C C . ASP A 1 386 ? 17.246 0.731 27.332 1.00 7.80 383 ASP A C 1
ATOM 3024 O O . ASP A 1 386 ? 18.386 0.976 26.927 1.00 7.93 383 ASP A O 1
ATOM 3029 N N . ILE A 1 387 ? 16.278 1.647 27.332 1.00 7.58 384 ILE A N 1
ATOM 3030 C CA . ILE A 1 387 ? 16.563 3.015 26.923 1.00 7.58 384 ILE A CA 1
ATOM 3031 C C . ILE A 1 387 ? 17.565 3.639 27.907 1.00 7.66 384 ILE A C 1
ATOM 3032 O O . ILE A 1 387 ? 18.543 4.249 27.489 1.00 7.86 384 ILE A O 1
ATOM 3037 N N . ILE A 1 388 ? 17.298 3.469 29.197 1.00 7.92 385 ILE A N 1
ATOM 3038 C CA . ILE A 1 388 ? 18.192 3.996 30.232 1.00 8.62 385 ILE A CA 1
ATOM 3039 C C . ILE A 1 388 ? 19.573 3.352 30.163 1.00 9.03 385 ILE A C 1
ATOM 3040 O O . ILE A 1 388 ? 20.574 4.063 30.285 1.00 9.20 385 ILE A O 1
ATOM 3045 N N . ALA A 1 389 ? 19.652 2.045 29.946 1.00 8.80 386 ALA A N 1
ATOM 3046 C CA . ALA A 1 389 ? 20.967 1.403 29.830 1.00 9.08 386 ALA A CA 1
ATOM 3047 C C . ALA A 1 389 ? 21.762 1.984 28.670 1.00 9.04 386 ALA A C 1
ATOM 3048 O O . ALA A 1 389 ? 22.985 2.190 28.777 1.00 9.33 386 ALA A O 1
ATOM 3050 N N . ASP A 1 390 ? 21.087 2.270 27.558 1.00 8.60 387 ASP A N 1
ATOM 3051 C CA . ASP A 1 390 ? 21.753 2.857 26.411 1.00 8.65 387 ASP A CA 1
ATOM 3052 C C . ASP A 1 390 ? 22.262 4.264 26.731 1.00 8.88 387 ASP A C 1
ATOM 3053 O O . ASP A 1 390 ? 23.414 4.578 26.460 1.00 9.10 387 ASP A O 1
ATOM 3058 N N . LEU A 1 391 ? 21.402 5.109 27.281 1.00 8.80 388 LEU A N 1
ATOM 3059 C CA . LEU A 1 391 ? 21.839 6.450 27.686 1.00 9.26 388 LEU A CA 1
ATOM 3060 C C . LEU A 1 391 ? 22.973 6.390 28.711 1.00 10.01 388 LEU A C 1
ATOM 3061 O O . LEU A 1 391 ? 23.938 7.157 28.607 1.00 10.77 388 LEU A O 1
ATOM 3066 N N . GLU A 1 392 ? 22.860 5.488 29.680 1.00 10.29 389 GLU A N 1
ATOM 3067 C CA . GLU A 1 392 ? 23.880 5.360 30.725 1.00 11.50 389 GLU A CA 1
ATOM 3068 C C . GLU A 1 392 ? 25.237 5.005 30.136 1.00 11.37 389 GLU A C 1
ATOM 3069 O O . GLU A 1 392 ? 26.238 5.660 30.480 1.00 11.56 389 GLU A O 1
ATOM 3075 N N . GLN A 1 393 ? 25.307 4.003 29.259 1.00 11.13 390 GLN A N 1
ATOM 3076 C CA . GLN A 1 393 ? 26.598 3.632 28.668 1.00 11.50 390 GLN A CA 1
ATOM 3077 C C . GLN A 1 393 ? 27.149 4.741 27.784 1.00 11.47 390 GLN A C 1
ATOM 3078 O O . GLN A 1 393 ? 28.360 4.968 27.767 1.00 12.09 390 GLN A O 1
ATOM 3084 N N . GLY A 1 394 ? 26.283 5.467 27.073 1.00 11.18 391 GLY A N 1
ATOM 3085 C CA . GLY A 1 394 ? 26.727 6.594 26.272 1.00 11.19 391 GLY A CA 1
ATOM 3086 C C . GLY A 1 394 ? 27.278 7.726 27.125 1.00 11.14 391 GLY A C 1
ATOM 3087 O O . GLY A 1 394 ? 28.314 8.334 26.798 1.00 11.75 391 GLY A O 1
ATOM 3088 N N . LEU A 1 395 ? 26.579 8.029 28.208 1.00 11.21 392 LEU A N 1
ATOM 3089 C CA . LEU A 1 395 ? 27.018 9.083 29.137 1.00 11.79 392 LEU A CA 1
ATOM 3090 C C . LEU A 1 395 ? 28.358 8.738 29.800 1.00 13.17 392 LEU A C 1
ATOM 3091 O O . LEU A 1 395 ? 29.158 9.643 30.070 1.00 13.18 392 LEU A O 1
ATOM 3096 N N . GLU A 1 396 ? 28.614 7.450 30.038 1.00 14.48 393 GLU A N 1
ATOM 3097 C CA . GLU A 1 396 ? 29.904 6.992 30.592 1.00 16.89 393 GLU A CA 1
ATOM 3098 C C . GLU A 1 396 ? 31.085 7.372 29.703 1.00 17.74 393 GLU A C 1
ATOM 3099 O O . GLU A 1 396 ? 32.201 7.557 30.210 1.00 18.49 393 GLU A O 1
ATOM 3105 N N . LYS A 1 397 ? 30.857 7.489 28.393 1.00 17.74 394 LYS A N 1
ATOM 3106 C CA . LYS A 1 397 ? 31.923 7.812 27.432 1.00 18.98 394 LYS A CA 1
ATOM 3107 C C . LYS A 1 397 ? 32.319 9.286 27.406 1.00 19.37 394 LYS A C 1
ATOM 3108 O O . LYS A 1 397 ? 33.334 9.629 26.799 1.00 19.89 394 LYS A O 1
ATOM 3114 N N . ILE A 1 398 ? 31.533 10.164 28.022 1.00 19.14 395 ILE A N 1
ATOM 3115 C CA . ILE A 1 398 ? 31.870 11.587 28.051 1.00 20.34 395 ILE A CA 1
ATOM 3116 C C . ILE A 1 398 ? 32.985 11.787 29.074 1.00 21.46 395 ILE A C 1
ATOM 3117 O O . ILE A 1 398 ? 32.812 11.452 30.242 1.00 22.05 395 ILE A O 1
#

Organism: Fusobacterium nucleatum subsp. nucleatum (strain ATCC 25586 / DSM 15643 / BCRC 10681 / CIP 101130 / JCM 8532 / KCTC 2640 / LMG 13131 / VPI 4355) (NCBI:txid190304)

B-factor: mean 11.37, std 6.27, range [3.3, 45.15]

Sequence (390 aa):
KSGLLGTTAIHAGTLKNLYGTLAMMPIYQTSTFIFDSAEQGGRRFALEEAGYIYTRLGNPTTTVLENKKIAALEEGEAGIIAMSSGMGAISSTLWTVLKAGDHVVTDKTTLLYGCTFALMMNHGLTRFGVEEVTFVDTSNLEEVKNAMKKNTRVVYLETPANPNLKIVDLEALSKIAHTNPNTLVIVDNTFATPYMQKPLKLGVDIVVHSATYLNGHGDVIAGLVVTRQELADQIRFVGLKKDMMTGAVLGPQEAYYIIRGLKTFEIRMEERRHCKKNARTIVDFLNKHPKVEKVYYPGLETHPGYEIAKKQMKDFGAMISFELKGGFEAGKTLLNNLKLLCSLLAVSLGDTEETLIQQHPASMTHSPYTKEEREVAGITDGLVRLSVGLENVEDIIADLEQGLEKI

Foldseek 3Di:
DDDQLCLLQDWQDDDDPVRDVARDLPQDFADDDPDPVRVVCVVVVNDDDDGGQLLHDNLLRSLFRSQCVLLVFDTKDKFQALVLQVQLLDVLQDAAPAEEEEALQADVVVNCCQVPNVVVRRYHYDHDHQQDLVRLLVPDDLRHQEYEYEALTPDQRDGHQLLSSLVSQVVRVRHAYEYACAFQGSLWFNSVVSNHAKYKYQLCLLLQANPGHMMMMGHHPVSVSSSSVPSSNPVRVRRHRSVRSSSSSVSSSCSNVFFVLLQVLQVVVQVVQCPDPQWDFKRWLCDPPHPCVVSSVVGTPGTGNKMKTFGPVFQVLQVQLQVQFDQEDDDDDANHQGKHKYQCVVPVVVVDDQVVCVVSVRTRRMMMIRGHNPDSVSVSVRSVVSNVRD